Protein AF-A0A9P1C509-F1 (afdb_monomer_lite)

Sequence (554 aa):
MEQGIHLMKVNGALMRDCQQDLLPTRLRVRARLARARAGAEGGRRARPLLDQATLQNLQKAIKRNPSTMGSRLINGLEKVLSANGVKARRVTLMKTNNFKDGLRELVCEVDIPDTVSPCGLQRALQASFENAHSEAAGFLHALRLACAQVSTLEVEVRPSKERLVNNLRMTIPNIGINARRGAAVMEAALKCSAIYKPVLDESADLSEVLSRPSKCVSGGQLVPVTHETLRDPPWQGVQKLSGLLAMSGAAHQQLKERLAPGSSWAKGVFGDQVPRTHQSRSWRGTSLIGGSLYDPGVKKRERLSEEVILAQRIYEQQDTAAHDLVASRLHAHFTSLSDLRDAWDILETSFEVIWVNNRFREPDAFGYPCVQIAVKQQVQDPRHCSKECVLAHISKITLHYEPLFQVKISVTAEDLHEELQEALAKCGIDGSSFDLAEAVVANVLDCTRIQMQRSAVEEVERVLAFLERYALQIGEKERDTVKALLWDSVAQAEAMGCARSNLLKILERYTSHFVKATLGIQLVEDRARGVGPTRKVLSKEKFRSSYGRTKTVN

Foldseek 3Di:
DVVLLVLLVVVVVVVVVVLVVQFFFKKKKKFKFADPPPPPPDDDDDPQPDDPVLLVVLVVVCVPDVVVLQVLVQVLLCLLCVVVVWRWPDKAFDDWDADPNRMIMTIIMTGTRPLFALVNSVCSVVCLLVPCPDPSNVSVVCCCSSRVTRPDIDIDGFQDLSLLQSLCCVLPPPFQFDSVLSVLLLVLLQVLQCLLVVVLVPAPCLVVLLVDAKWAQAPNDTGGDDLQGAHDQQFFPDFDLVQQVQQQQQVQLVVLCQFPNPDPLSVDQDPPVADQPHCSQKDQDDTLLHAIKGFNHFADSVVLVLVQSVPPDSSCPVIRPSRNDARREMEGEDQHVVSLVSSVVSDVVVFQWRIKHQCSNQPFSSNQGKIKTKGKDFTARPVDPDPVRTTIHIHIYIYHHHVSVCSCPDPVSVVSLVSSVVSVVVRRDDPVCSVSSVVSSRVSSSPPLSVQLVVLSVQLLVLLVVCLVCLVVQDPVCLVSSVCSNVVSLSSSVSSPRDNVSSLVSVVVSPDVRCCVSNVDPVPPVVPPPDDDDPPPPDDDDDDDDDDDDDDDD

Structure (mmCIF, N/CA/C/O backbone):
data_AF-A0A9P1C509-F1
#
_entry.id   AF-A0A9P1C509-F1
#
loop_
_atom_site.group_PDB
_atom_site.id
_atom_site.type_symbol
_atom_site.label_atom_id
_atom_site.label_alt_id
_atom_site.label_comp_id
_atom_site.label_asym_id
_atom_site.label_entity_id
_atom_site.label_seq_id
_atom_site.pdbx_PDB_ins_code
_atom_site.Cartn_x
_atom_site.Cartn_y
_atom_site.Cartn_z
_atom_site.occupancy
_atom_site.B_iso_or_equiv
_atom_site.auth_seq_id
_atom_site.auth_comp_id
_atom_site.auth_asym_id
_atom_site.auth_atom_id
_atom_site.pdbx_PDB_model_num
ATOM 1 N N . MET A 1 1 ? -5.213 5.305 31.781 1.00 41.28 1 MET A N 1
ATOM 2 C CA . MET A 1 1 ? -6.628 5.607 31.471 1.00 41.28 1 MET A CA 1
ATOM 3 C C . MET A 1 1 ? -6.887 7.116 31.467 1.00 41.28 1 MET A C 1
ATOM 5 O O . MET A 1 1 ? -7.155 7.642 30.397 1.00 41.28 1 MET A O 1
ATOM 9 N N . GLU A 1 2 ? -6.682 7.843 32.576 1.00 36.47 2 GLU A N 1
ATOM 10 C CA . GLU A 1 2 ? -6.882 9.311 32.631 1.00 36.47 2 GLU A CA 1
ATOM 11 C C . GLU A 1 2 ? -6.035 10.112 31.624 1.00 36.47 2 GLU A C 1
ATOM 13 O O . GLU A 1 2 ? -6.559 11.013 30.975 1.00 36.47 2 GLU A O 1
ATOM 18 N N . GLN A 1 3 ? -4.769 9.737 31.394 1.00 39.38 3 GLN A N 1
ATOM 19 C CA . GLN A 1 3 ? -3.938 10.359 30.349 1.00 39.38 3 GLN A CA 1
ATOM 20 C C . GLN A 1 3 ? -4.495 10.144 28.932 1.00 39.38 3 GLN A C 1
ATOM 22 O O . GLN A 1 3 ? -4.483 11.072 28.132 1.00 39.38 3 GLN A O 1
ATOM 27 N N . GLY A 1 4 ? -5.040 8.959 28.625 1.00 36.88 4 GLY A N 1
ATOM 28 C CA . GLY A 1 4 ? -5.656 8.674 27.320 1.00 36.88 4 GLY A CA 1
ATOM 29 C C . GLY A 1 4 ? -6.943 9.469 27.092 1.00 36.88 4 GLY A C 1
ATOM 30 O O . GLY A 1 4 ? -7.179 9.971 25.999 1.00 36.88 4 GLY A O 1
ATOM 31 N N . ILE A 1 5 ? -7.732 9.667 28.150 1.00 44.66 5 ILE A N 1
ATOM 32 C CA . ILE A 1 5 ? -8.969 10.460 28.125 1.00 44.66 5 ILE A CA 1
ATOM 33 C C . ILE A 1 5 ? -8.660 11.960 28.010 1.00 44.66 5 ILE A C 1
ATOM 35 O O . ILE A 1 5 ? -9.320 12.681 27.259 1.00 44.66 5 ILE A O 1
ATOM 39 N N . HIS A 1 6 ? -7.631 12.440 28.712 1.00 43.91 6 HIS A N 1
ATOM 40 C CA . HIS A 1 6 ? -7.140 13.809 28.575 1.00 43.91 6 HIS A CA 1
ATOM 41 C C . HIS A 1 6 ? -6.610 14.064 27.156 1.00 43.91 6 HIS A C 1
ATOM 43 O O . HIS A 1 6 ? -6.940 15.085 26.555 1.00 43.91 6 HIS A O 1
ATOM 49 N N . LEU A 1 7 ? -5.865 13.111 26.586 1.00 38.09 7 LEU A N 1
ATOM 50 C CA . LEU A 1 7 ? -5.416 13.151 25.196 1.00 38.09 7 LEU A CA 1
ATOM 51 C C . LEU A 1 7 ? -6.598 13.145 24.225 1.00 38.09 7 LEU A C 1
ATOM 53 O O . LEU A 1 7 ? -6.626 13.989 23.349 1.00 38.09 7 LEU A O 1
ATOM 57 N N . MET A 1 8 ? -7.631 12.316 24.397 1.00 36.53 8 MET A N 1
ATOM 58 C CA . MET A 1 8 ? -8.825 12.363 23.535 1.00 36.53 8 MET A CA 1
ATOM 59 C C . MET A 1 8 ? -9.558 13.715 23.576 1.00 36.53 8 MET A C 1
ATOM 61 O O . MET A 1 8 ? -10.025 14.182 22.540 1.00 36.53 8 MET A O 1
ATOM 65 N N . LYS A 1 9 ? -9.639 14.383 24.735 1.00 42.03 9 LYS A N 1
ATOM 66 C CA . LYS A 1 9 ? -10.272 15.713 24.859 1.00 42.03 9 LYS A CA 1
ATOM 67 C C . LYS A 1 9 ? -9.422 16.828 24.248 1.00 42.03 9 LYS A C 1
ATOM 69 O O . LYS A 1 9 ? -9.947 17.650 23.497 1.00 42.03 9 LYS A O 1
ATOM 74 N N . VAL A 1 10 ? -8.122 16.832 24.542 1.00 40.69 10 VAL A N 1
ATOM 75 C CA . VAL A 1 10 ? -7.147 17.777 23.973 1.00 40.69 10 VAL A CA 1
ATOM 76 C C . VAL A 1 10 ? -7.024 17.577 22.466 1.00 40.69 10 VAL A C 1
ATOM 78 O O . VAL A 1 10 ? -7.024 18.548 21.723 1.00 40.69 10 VAL A O 1
ATOM 81 N N . ASN A 1 11 ? -7.041 16.332 21.998 1.00 37.12 11 ASN A N 1
ATOM 82 C CA . ASN A 1 11 ? -6.946 15.984 20.588 1.00 37.12 11 ASN A CA 1
ATOM 83 C C . ASN A 1 11 ? -8.265 16.120 19.840 1.00 37.12 11 ASN A C 1
ATOM 85 O O . ASN A 1 11 ? -8.238 16.408 18.659 1.00 37.12 11 ASN A O 1
ATOM 89 N N . GLY A 1 12 ? -9.421 16.010 20.494 1.00 34.81 12 GLY A N 1
ATOM 90 C CA . GLY A 1 12 ? -10.690 16.430 19.902 1.00 34.81 12 GLY A CA 1
ATOM 91 C C . GLY A 1 12 ? -10.747 17.947 19.685 1.00 34.81 12 GLY A C 1
ATOM 92 O O . GLY A 1 12 ? -11.403 18.411 18.758 1.00 34.81 12 GLY A O 1
ATOM 93 N N . ALA A 1 13 ? -10.066 18.743 20.517 1.00 36.28 13 ALA A N 1
ATOM 94 C CA . ALA A 1 13 ? -9.870 20.176 20.279 1.00 36.28 13 ALA A CA 1
ATOM 95 C C . ALA A 1 13 ? -8.808 20.427 19.191 1.00 36.28 13 ALA A C 1
ATOM 97 O O . ALA A 1 13 ? -9.124 21.064 18.198 1.00 36.28 13 ALA A O 1
ATOM 98 N N . LEU A 1 14 ? -7.626 19.809 19.285 1.00 32.91 14 LEU A N 1
ATOM 99 C CA . LEU A 1 14 ? -6.552 19.897 18.284 1.00 32.91 14 LEU A CA 1
ATOM 100 C C . LEU A 1 14 ? -6.957 19.362 16.907 1.00 32.91 14 LEU A C 1
ATOM 102 O O . LEU A 1 14 ? -6.564 19.939 15.917 1.00 32.91 14 LEU A O 1
ATOM 106 N N . MET A 1 15 ? -7.765 18.308 16.798 1.00 30.89 15 MET A N 1
ATOM 107 C CA . MET A 1 15 ? -8.312 17.840 15.518 1.00 30.89 15 MET A CA 1
ATOM 108 C C . MET A 1 15 ? -9.281 18.865 14.941 1.00 30.89 15 MET A C 1
ATOM 110 O O . MET A 1 15 ? -9.271 19.071 13.737 1.00 30.89 15 MET A O 1
ATOM 114 N N . ARG A 1 16 ? -10.079 19.544 15.776 1.00 38.91 16 ARG A N 1
ATOM 115 C CA . ARG A 1 16 ? -10.961 20.633 15.328 1.00 38.91 16 ARG A CA 1
ATOM 116 C C . ARG A 1 16 ? -10.172 21.876 14.912 1.00 38.91 16 ARG A C 1
ATOM 118 O O . ARG A 1 16 ? -10.553 22.499 13.927 1.00 38.91 16 ARG A O 1
ATOM 125 N N . ASP A 1 17 ? -9.081 22.187 15.602 1.00 35.69 17 ASP A N 1
ATOM 126 C CA . ASP A 1 17 ? -8.217 23.336 15.312 1.00 35.69 17 ASP A CA 1
ATOM 127 C C . ASP A 1 17 ? -7.303 23.050 14.103 1.00 35.69 17 ASP A C 1
ATOM 129 O O . ASP A 1 17 ? -7.265 23.822 13.150 1.00 35.69 17 ASP A O 1
ATOM 133 N N . CYS A 1 18 ? -6.686 21.867 14.030 1.00 32.03 18 CYS A N 1
ATOM 134 C CA . CYS A 1 18 ? -5.958 21.393 12.853 1.00 32.03 18 CYS A CA 1
ATOM 135 C C . CYS A 1 18 ? -6.879 21.243 11.637 1.00 32.03 18 CYS A C 1
ATOM 137 O O . CYS A 1 18 ? -6.449 21.566 10.541 1.00 32.03 18 CYS A O 1
ATOM 139 N N . GLN A 1 19 ? -8.140 20.812 11.785 1.00 36.06 19 GLN A N 1
ATOM 140 C CA . GLN A 1 19 ? -9.111 20.797 10.677 1.00 36.06 19 GLN A CA 1
ATOM 141 C C . GLN A 1 19 ? -9.522 22.201 10.218 1.00 36.06 19 GLN A C 1
ATOM 143 O O . GLN A 1 19 ? -9.915 22.356 9.063 1.00 36.06 19 GLN A O 1
ATOM 148 N N . GLN A 1 20 ? -9.441 23.216 11.084 1.00 34.19 20 GLN A N 1
ATOM 149 C CA . GLN A 1 20 ? -9.634 24.615 10.687 1.00 34.19 20 GLN A CA 1
ATOM 150 C C . GLN A 1 20 ? -8.416 25.178 9.932 1.00 34.19 20 GLN A C 1
ATOM 152 O O . GLN A 1 20 ? -8.604 26.035 9.066 1.00 34.19 20 GLN A O 1
ATOM 157 N N . ASP A 1 21 ? -7.218 24.642 10.195 1.00 32.53 21 ASP A N 1
ATOM 158 C CA . ASP A 1 21 ? -5.939 25.039 9.581 1.00 32.53 21 ASP A CA 1
ATOM 159 C C . ASP A 1 21 ? -5.453 24.123 8.436 1.00 32.53 21 ASP A C 1
ATOM 161 O O . ASP A 1 21 ? -4.413 24.379 7.811 1.00 32.53 21 ASP A O 1
ATOM 165 N N . LEU A 1 22 ? -6.198 23.063 8.109 1.00 34.25 22 LEU A N 1
ATOM 166 C CA . LEU A 1 22 ? -6.023 22.358 6.843 1.00 34.25 22 LEU A CA 1
ATOM 167 C C . LEU A 1 22 ? -6.416 23.317 5.705 1.00 34.25 22 LEU A C 1
ATOM 169 O O . LEU A 1 22 ? -7.344 24.125 5.801 1.00 34.25 22 LEU A O 1
ATOM 173 N N . LEU A 1 23 ? -5.583 23.326 4.667 1.00 45.12 23 LEU A N 1
ATOM 174 C CA . LEU A 1 23 ? -5.684 24.240 3.536 1.00 45.12 23 LEU A CA 1
ATOM 175 C C . LEU A 1 23 ? -6.213 23.483 2.312 1.00 45.12 23 LEU A C 1
ATOM 177 O O . LEU A 1 23 ? -5.843 22.323 2.105 1.00 45.12 23 LEU A O 1
ATOM 181 N N . PRO A 1 24 ? -7.010 24.171 1.470 1.00 45.41 24 PRO A N 1
ATOM 182 C CA . PRO A 1 24 ? -7.947 23.567 0.535 1.00 45.41 24 PRO A CA 1
ATOM 183 C C . PRO A 1 24 ? -7.289 22.584 -0.432 1.00 45.41 24 PRO A C 1
ATOM 185 O O . PRO A 1 24 ? -6.225 22.845 -1.005 1.00 45.41 24 PRO A O 1
ATOM 188 N N . THR A 1 25 ? -7.974 21.473 -0.694 1.00 54.59 25 THR A N 1
ATOM 189 C CA . THR A 1 25 ? -7.665 20.644 -1.864 1.00 54.59 25 THR A CA 1
ATOM 190 C C . THR A 1 25 ? -7.942 21.448 -3.140 1.00 54.59 25 THR A C 1
ATOM 192 O O . THR A 1 25 ? -8.897 22.224 -3.212 1.00 54.59 25 THR A O 1
ATOM 195 N N . ARG A 1 26 ? -7.101 21.291 -4.166 1.00 58.44 26 ARG A N 1
ATOM 196 C CA . ARG A 1 26 ? -7.259 21.982 -5.452 1.00 58.44 26 ARG A CA 1
ATOM 197 C C . ARG A 1 26 ? -7.820 21.029 -6.490 1.00 58.44 26 ARG A C 1
ATOM 199 O O . ARG A 1 26 ? -7.233 19.986 -6.775 1.00 58.44 26 ARG A O 1
ATOM 206 N N . LEU A 1 27 ? -8.947 21.406 -7.081 1.00 58.00 27 LEU A N 1
ATOM 207 C CA . LEU A 1 27 ? -9.491 20.718 -8.243 1.00 58.00 27 LEU A CA 1
ATOM 208 C C . LEU A 1 27 ? -9.026 21.415 -9.509 1.00 58.00 27 LEU A C 1
ATOM 210 O O . LEU A 1 27 ? -9.327 22.588 -9.725 1.00 58.00 27 LEU A O 1
ATOM 214 N N . ARG A 1 28 ? -8.339 20.681 -10.380 1.00 61.34 28 ARG A N 1
ATOM 215 C CA . ARG A 1 28 ? -8.068 21.146 -11.734 1.00 61.34 28 ARG A CA 1
ATOM 216 C C . ARG A 1 28 ? -9.179 20.637 -12.647 1.00 61.34 28 ARG A C 1
ATOM 218 O O . ARG A 1 28 ? -9.316 19.442 -12.869 1.00 61.34 28 ARG A O 1
ATOM 225 N N . VAL A 1 29 ? -9.966 21.557 -13.186 1.00 60.00 29 VAL A N 1
ATOM 226 C CA . VAL A 1 29 ? -11.032 21.264 -14.147 1.00 60.00 29 VAL A CA 1
ATOM 227 C C . VAL A 1 29 ? -10.515 21.587 -15.544 1.00 60.00 29 VAL A C 1
ATOM 229 O O . VAL A 1 29 ? -10.214 22.743 -15.844 1.00 60.00 29 VAL A O 1
ATOM 232 N N . ARG A 1 30 ? -10.395 20.572 -16.401 1.00 61.00 30 ARG A N 1
ATOM 233 C CA . ARG A 1 30 ? -10.064 20.719 -17.821 1.00 61.00 30 ARG A CA 1
ATOM 234 C C . ARG A 1 30 ? -11.324 20.561 -18.659 1.00 61.00 30 ARG A C 1
ATOM 236 O O . ARG A 1 30 ? -12.014 19.550 -18.572 1.00 61.00 30 ARG A O 1
ATOM 243 N N . ALA A 1 31 ? -11.596 21.549 -19.499 1.00 58.75 31 ALA A N 1
ATOM 244 C CA . ALA A 1 31 ? -12.667 21.502 -20.481 1.00 58.75 31 ALA A CA 1
ATOM 245 C C . ALA A 1 31 ? -12.072 21.652 -21.885 1.00 58.75 31 ALA A C 1
ATOM 247 O O . ALA A 1 31 ? -11.470 22.686 -22.195 1.00 58.75 31 ALA A O 1
ATOM 248 N N . ARG A 1 32 ? -12.242 20.639 -22.743 1.00 56.00 32 ARG A N 1
ATOM 249 C CA . ARG A 1 32 ? -11.897 20.739 -24.172 1.00 56.00 32 ARG A CA 1
ATOM 250 C C . ARG A 1 32 ? -13.092 21.235 -24.966 1.00 56.00 32 ARG A C 1
ATOM 252 O O . ARG A 1 32 ? -14.177 20.692 -24.834 1.00 56.00 32 ARG A O 1
ATOM 259 N N . LEU A 1 33 ? -12.869 22.248 -25.792 1.00 52.53 33 LEU A N 1
ATOM 260 C CA . LEU A 1 33 ? -13.839 22.959 -26.613 1.00 52.53 33 LEU A CA 1
ATOM 261 C C . LEU A 1 33 ? -13.611 22.651 -28.105 1.00 52.53 33 LEU A C 1
ATOM 263 O O . LEU A 1 33 ? -12.671 23.173 -28.695 1.00 52.53 33 LEU A O 1
ATOM 267 N N . ALA A 1 34 ? -14.461 21.846 -28.734 1.00 49.19 34 ALA A N 1
ATOM 268 C CA . ALA A 1 34 ? -14.542 21.610 -30.166 1.00 49.19 34 ALA A CA 1
ATOM 269 C C . ALA A 1 34 ? -15.106 22.792 -30.948 1.00 49.19 34 ALA A C 1
ATOM 271 O O . ALA A 1 34 ? -16.018 23.467 -30.502 1.00 49.19 34 ALA A O 1
ATOM 272 N N . ARG A 1 35 ? -14.607 23.072 -32.156 1.00 47.28 35 ARG A N 1
ATOM 273 C CA . ARG A 1 35 ? -15.242 24.084 -33.015 1.00 47.28 35 ARG A CA 1
ATOM 274 C C . ARG A 1 35 ? -16.649 23.621 -33.397 1.00 47.28 35 ARG A C 1
ATOM 276 O O . ARG A 1 35 ? -16.809 22.579 -34.018 1.00 47.28 35 ARG A O 1
ATOM 283 N N . ALA A 1 36 ? -17.640 24.477 -33.155 1.00 44.06 36 ALA A N 1
ATOM 284 C CA . ALA A 1 36 ? -19.055 24.276 -33.499 1.00 44.06 36 ALA A CA 1
ATOM 285 C C . ALA A 1 36 ? -19.361 24.143 -35.017 1.00 44.06 36 ALA A C 1
ATOM 287 O O . ALA A 1 36 ? -20.508 24.299 -35.423 1.00 44.06 36 ALA A O 1
ATOM 288 N N . ARG A 1 37 ? -18.366 23.897 -35.882 1.00 42.88 37 ARG A N 1
ATOM 289 C CA . ARG A 1 37 ? -18.565 23.810 -37.339 1.00 42.88 37 ARG A CA 1
ATOM 290 C C . ARG A 1 37 ? -19.220 22.501 -37.790 1.00 42.88 37 ARG A C 1
ATOM 292 O O . ARG A 1 37 ? -19.922 22.525 -38.786 1.00 42.88 37 ARG A O 1
ATOM 299 N N . ALA A 1 38 ? -19.064 21.398 -37.057 1.00 40.56 38 ALA A N 1
ATOM 300 C CA . ALA A 1 38 ? -19.537 20.090 -37.527 1.00 40.56 38 ALA A CA 1
ATOM 301 C C . ALA A 1 38 ? -21.058 19.857 -37.380 1.00 40.56 38 ALA A C 1
ATOM 303 O O . ALA A 1 38 ? -21.612 19.002 -38.058 1.00 40.56 38 ALA A O 1
ATOM 304 N N . GLY A 1 39 ? -21.756 20.613 -36.522 1.00 40.94 39 GLY A N 1
ATOM 305 C CA . GLY A 1 39 ? -23.188 20.399 -36.253 1.00 40.94 39 GLY A CA 1
ATOM 306 C C . GLY A 1 39 ? -24.154 21.142 -37.181 1.00 40.94 39 GLY A C 1
ATOM 307 O O . GLY A 1 39 ? -25.355 20.908 -37.107 1.00 40.94 39 GLY A O 1
ATOM 308 N N . ALA A 1 40 ? -23.660 22.050 -38.028 1.00 42.00 40 ALA A N 1
ATOM 309 C CA . ALA A 1 40 ? -24.512 22.838 -38.922 1.00 42.00 40 ALA A CA 1
ATOM 310 C C . ALA A 1 40 ? -24.753 22.164 -40.286 1.00 42.00 40 ALA A C 1
ATOM 312 O O . ALA A 1 40 ? -25.704 22.526 -40.970 1.00 42.00 40 ALA A O 1
ATOM 313 N N . GLU A 1 41 ? -23.929 21.184 -40.671 1.00 41.91 41 GLU A N 1
ATOM 314 C CA . GLU A 1 41 ? -23.946 20.605 -42.026 1.00 41.91 41 GLU A CA 1
ATOM 315 C C . GLU A 1 41 ? -24.399 19.129 -42.076 1.00 41.91 41 GLU A C 1
ATOM 317 O O . GLU A 1 41 ? -24.671 18.615 -43.155 1.00 41.91 41 GLU A O 1
ATOM 322 N N . GLY A 1 42 ? -24.571 18.446 -40.934 1.00 42.88 42 GLY A N 1
ATOM 323 C CA . GLY A 1 42 ? -24.996 17.037 -40.877 1.00 42.88 42 GLY A CA 1
ATOM 324 C C . GLY A 1 42 ? -26.324 16.851 -40.141 1.00 42.88 42 GLY A C 1
ATOM 325 O O . GLY A 1 42 ? -26.394 17.017 -38.928 1.00 42.88 42 GLY A O 1
ATOM 326 N N . GLY A 1 43 ? -27.393 16.533 -40.872 1.00 45.97 43 GLY A N 1
ATOM 327 C CA . GLY A 1 43 ? -28.777 16.632 -40.404 1.00 45.97 43 GLY A CA 1
ATOM 328 C C . GLY A 1 43 ? -29.241 15.641 -39.326 1.00 45.97 43 GLY A C 1
ATOM 329 O O . GLY A 1 43 ? -28.956 14.452 -39.372 1.00 45.97 43 GLY A O 1
ATOM 330 N N . ARG A 1 44 ? -30.086 16.135 -38.412 1.00 42.75 44 ARG A N 1
ATOM 331 C CA . ARG A 1 44 ? -31.480 15.705 -38.149 1.00 42.75 44 ARG A CA 1
ATOM 332 C C . ARG A 1 44 ? -32.084 16.628 -37.081 1.00 42.75 44 ARG A C 1
ATOM 334 O O . ARG A 1 44 ? -31.397 17.105 -36.186 1.00 42.75 44 ARG A O 1
ATOM 341 N N . ARG A 1 45 ? -33.377 16.925 -37.237 1.00 42.41 45 ARG A N 1
ATOM 342 C CA . ARG A 1 45 ? -34.166 17.939 -36.515 1.00 42.41 45 ARG A CA 1
ATOM 343 C C . ARG A 1 45 ? -34.158 17.749 -34.986 1.00 42.41 45 ARG A C 1
ATOM 345 O O . ARG A 1 45 ? -35.018 17.058 -34.454 1.00 42.41 45 ARG A O 1
ATOM 352 N N . ALA A 1 46 ? -33.272 18.444 -34.281 1.00 39.41 46 ALA A N 1
ATOM 353 C CA . ALA A 1 46 ? -33.504 18.859 -32.898 1.00 39.41 46 ALA A CA 1
ATOM 354 C C . ALA A 1 46 ? -33.916 20.339 -32.922 1.00 39.41 46 ALA A C 1
ATOM 356 O O . ALA A 1 46 ? -33.219 21.157 -33.524 1.00 39.41 46 ALA A O 1
ATOM 357 N N . ARG A 1 47 ? -35.064 20.700 -32.326 1.00 37.97 47 ARG A N 1
ATOM 358 C CA . ARG A 1 47 ? -35.436 22.117 -32.161 1.00 37.97 47 ARG A CA 1
ATOM 359 C C . ARG A 1 47 ? -34.348 22.793 -31.315 1.00 37.97 47 ARG A C 1
ATOM 361 O O . ARG A 1 47 ? -34.077 22.302 -30.219 1.00 37.97 47 ARG A O 1
ATOM 368 N N . PRO A 1 48 ? -33.721 23.884 -31.780 1.00 38.25 48 PRO A N 1
ATOM 369 C CA . PRO A 1 48 ? -32.737 24.574 -30.967 1.00 38.25 48 PRO A CA 1
ATOM 370 C C . PRO A 1 48 ? -33.464 25.251 -29.797 1.00 38.25 48 PRO A C 1
ATOM 372 O O . PRO A 1 48 ? -34.377 26.045 -29.999 1.00 38.25 48 PRO A O 1
ATOM 375 N N . LEU A 1 49 ? -33.063 24.915 -28.568 1.00 39.75 49 LEU A N 1
ATOM 376 C CA . LEU A 1 49 ? -33.547 25.529 -27.320 1.00 39.75 49 LEU A CA 1
ATOM 377 C C . LEU A 1 49 ? -33.146 27.013 -27.180 1.00 39.75 49 LEU A C 1
ATOM 379 O O . LEU A 1 49 ? -33.559 27.676 -26.236 1.00 39.75 49 LEU A O 1
ATOM 383 N N . LEU A 1 50 ? -32.341 27.535 -28.108 1.00 39.31 50 LEU A N 1
ATOM 384 C CA . LEU A 1 50 ? -31.874 28.917 -28.159 1.00 39.31 50 LEU A CA 1
ATOM 385 C C . LEU A 1 50 ? -32.045 29.450 -29.578 1.00 39.31 50 LEU A C 1
ATOM 387 O O . LEU A 1 50 ? -31.673 28.777 -30.542 1.00 39.31 50 LEU A O 1
ATOM 391 N N . ASP A 1 51 ? -32.578 30.662 -29.709 1.00 48.06 51 ASP A N 1
ATOM 392 C CA . ASP A 1 51 ? -32.709 31.295 -31.014 1.00 48.06 51 ASP A CA 1
ATOM 393 C C . ASP A 1 51 ? -31.336 31.579 -31.655 1.00 48.06 51 ASP A C 1
ATOM 395 O O . ASP A 1 51 ? -30.284 31.707 -31.011 1.00 48.06 51 ASP A O 1
ATOM 399 N N . GLN A 1 52 ? -31.344 31.647 -32.983 1.00 48.22 52 GLN A N 1
ATOM 400 C CA . GLN A 1 52 ? -30.145 31.805 -33.801 1.00 48.22 52 GLN A CA 1
ATOM 401 C C . GLN A 1 52 ? -29.426 33.140 -33.536 1.00 48.22 52 GLN A C 1
ATOM 403 O O . GLN A 1 52 ? -28.207 33.225 -33.697 1.00 48.22 52 GLN A O 1
ATOM 408 N N . ALA A 1 53 ? -30.150 34.161 -33.065 1.00 47.09 53 ALA A N 1
ATOM 409 C CA . ALA A 1 53 ? -29.595 35.457 -32.690 1.00 47.09 53 ALA A CA 1
ATOM 410 C C . ALA A 1 53 ? -28.762 35.363 -31.401 1.00 47.09 53 ALA A C 1
ATOM 412 O O . ALA A 1 53 ? -27.660 35.911 -31.328 1.00 47.09 53 ALA A O 1
ATOM 413 N N . THR A 1 54 ? -29.226 34.601 -30.414 1.00 47.12 54 THR A N 1
ATOM 414 C CA . THR A 1 54 ? -28.531 34.354 -29.148 1.00 47.12 54 THR A CA 1
ATOM 415 C C . THR A 1 54 ? -27.247 33.566 -29.392 1.00 47.12 54 THR A C 1
ATOM 417 O O . THR A 1 54 ? -26.177 33.960 -28.918 1.00 47.12 54 THR A O 1
ATOM 420 N N . LEU A 1 55 ? -27.308 32.531 -30.237 1.00 44.97 55 LEU A N 1
ATOM 421 C CA . LEU A 1 55 ? -26.139 31.771 -30.698 1.00 44.97 55 LEU A CA 1
ATOM 422 C C . LEU A 1 55 ? -25.112 32.657 -31.425 1.00 44.97 55 LEU A C 1
ATOM 424 O O . LEU A 1 55 ? -23.916 32.592 -31.132 1.00 44.97 55 LEU A O 1
ATOM 428 N N . GLN A 1 56 ? -25.555 33.537 -32.325 1.00 49.06 56 GLN A N 1
ATOM 429 C CA . GLN A 1 56 ? -24.666 34.467 -33.031 1.00 49.06 56 GLN A CA 1
ATOM 430 C C . GLN A 1 56 ? -24.065 35.538 -32.109 1.00 49.06 56 GLN A C 1
ATOM 432 O O . GLN A 1 56 ? -22.892 35.888 -32.262 1.00 49.06 56 GLN A O 1
ATOM 437 N N . ASN A 1 57 ? -24.818 36.033 -31.126 1.00 50.12 57 ASN A N 1
ATOM 438 C CA . ASN A 1 57 ? -24.336 36.995 -30.135 1.00 50.12 57 ASN A CA 1
ATOM 439 C C . ASN A 1 57 ? -23.301 36.369 -29.195 1.00 50.12 57 ASN A C 1
ATOM 441 O O . ASN A 1 57 ? -22.277 36.987 -28.897 1.00 50.12 57 ASN A O 1
ATOM 445 N N . LEU A 1 58 ? -23.505 35.111 -28.802 1.00 45.75 58 LEU A N 1
ATOM 446 C CA . LEU A 1 58 ? -22.530 34.331 -28.043 1.00 45.75 58 LEU A CA 1
ATOM 447 C C . LEU A 1 58 ? -21.251 34.096 -28.856 1.00 45.75 58 LEU A C 1
ATOM 449 O O . LEU A 1 58 ? -20.157 34.354 -28.354 1.00 45.75 58 LEU A O 1
ATOM 453 N N . GLN A 1 59 ? -21.364 33.721 -30.132 1.00 49.72 59 GLN A N 1
ATOM 454 C CA . GLN A 1 59 ? -20.212 33.552 -31.024 1.00 49.72 59 GLN A CA 1
ATOM 455 C C . GLN A 1 59 ? -19.460 34.868 -31.295 1.00 49.72 59 GLN A C 1
ATOM 457 O O . GLN A 1 59 ? -18.226 34.876 -31.333 1.00 49.72 59 GLN A O 1
ATOM 462 N N . LYS A 1 60 ? -20.169 35.996 -31.448 1.00 51.88 60 LYS A N 1
ATOM 463 C CA . LYS A 1 60 ? -19.564 37.334 -31.590 1.00 51.88 60 LYS A CA 1
ATOM 464 C C . LYS A 1 60 ? -18.869 37.787 -30.302 1.00 51.88 60 LYS A C 1
ATOM 466 O O . LYS A 1 60 ? -17.769 38.330 -30.383 1.00 51.88 60 LYS A O 1
ATOM 471 N N . ALA A 1 61 ? -19.450 37.522 -29.131 1.00 45.78 61 ALA A N 1
ATOM 472 C CA . ALA A 1 61 ? -18.824 37.804 -27.838 1.00 45.78 61 ALA A CA 1
ATOM 473 C C . ALA A 1 61 ? -17.539 36.977 -27.632 1.00 45.78 61 ALA A C 1
ATOM 475 O O . ALA A 1 61 ? -16.512 37.521 -27.230 1.00 45.78 61 ALA A O 1
ATOM 476 N N . ILE A 1 62 ? -17.563 35.694 -28.013 1.00 46.75 62 ILE A N 1
ATOM 477 C CA . ILE A 1 62 ? -16.414 34.773 -27.952 1.00 46.75 62 ILE A CA 1
ATOM 478 C C . ILE A 1 62 ? -15.256 35.217 -28.862 1.00 46.75 62 ILE A C 1
ATOM 480 O O . ILE A 1 62 ? -14.090 35.065 -28.494 1.00 46.75 62 ILE A O 1
ATOM 484 N N . LYS A 1 63 ? -15.554 35.761 -30.050 1.00 47.62 63 LYS A N 1
ATOM 485 C CA . LYS A 1 63 ? -14.533 36.254 -30.990 1.00 47.62 63 LYS A CA 1
ATOM 486 C C . LYS A 1 63 ? -13.902 37.582 -30.565 1.00 47.62 63 LYS A C 1
ATOM 488 O O . LYS A 1 63 ? -12.762 37.832 -30.936 1.00 47.62 63 LYS A O 1
ATOM 493 N N . ARG A 1 64 ? -14.625 38.428 -29.823 1.00 47.81 64 ARG A N 1
ATOM 494 C CA . ARG A 1 64 ? -14.183 39.794 -29.494 1.00 47.81 64 ARG A CA 1
ATOM 495 C C . ARG A 1 64 ? -13.299 39.889 -28.255 1.00 47.81 64 ARG A C 1
ATOM 497 O O . ARG A 1 64 ? -12.497 40.811 -28.195 1.00 47.81 64 ARG A O 1
ATOM 504 N N . ASN A 1 65 ? -13.430 38.991 -27.274 1.00 52.41 65 ASN A N 1
ATOM 505 C CA . ASN A 1 65 ? -12.641 39.111 -26.046 1.00 52.41 65 ASN A CA 1
ATOM 506 C C . ASN A 1 65 ? -12.451 37.755 -25.321 1.00 52.41 65 ASN A C 1
ATOM 508 O O . ASN A 1 65 ? -13.351 37.324 -24.595 1.00 52.41 65 ASN A O 1
ATOM 512 N N . PRO A 1 66 ? -11.304 37.065 -25.485 1.00 50.75 66 PRO A N 1
ATOM 513 C CA . PRO A 1 66 ? -11.030 35.756 -24.872 1.00 50.75 66 PRO A CA 1
ATOM 514 C C . PRO A 1 66 ? -11.177 35.741 -23.341 1.00 50.75 66 PRO A C 1
ATOM 516 O O . PRO A 1 66 ? -11.589 34.732 -22.769 1.00 50.75 66 PRO A O 1
ATOM 519 N N . SER A 1 67 ? -10.916 36.881 -22.692 1.00 56.97 67 SER A N 1
ATOM 520 C CA . SER A 1 67 ? -11.088 37.095 -21.248 1.00 56.97 67 SER A CA 1
ATOM 521 C C . SER A 1 67 ? -12.528 36.844 -20.771 1.00 56.97 67 SER A C 1
ATOM 523 O O . SER A 1 67 ? -12.737 36.289 -19.695 1.00 56.97 67 SER A O 1
ATOM 525 N N . THR A 1 68 ? -13.532 37.145 -21.603 1.00 63.53 68 THR A N 1
ATOM 526 C CA . THR A 1 68 ? -14.953 36.993 -21.241 1.00 63.53 68 THR A CA 1
ATOM 527 C C . THR A 1 68 ? -15.403 35.536 -21.158 1.00 63.53 68 THR A C 1
ATOM 529 O O . THR A 1 68 ? -16.299 35.220 -20.378 1.00 63.53 68 THR A O 1
ATOM 532 N N . MET A 1 69 ? -14.782 34.628 -21.920 1.00 63.56 69 MET A N 1
ATOM 533 C CA . MET A 1 69 ? -15.076 33.193 -21.843 1.00 63.56 69 MET A CA 1
ATOM 534 C C . MET A 1 69 ? -14.538 32.598 -20.540 1.00 63.56 69 MET A C 1
ATOM 536 O O . MET A 1 69 ? -15.236 31.828 -19.886 1.00 63.56 69 MET A O 1
ATOM 540 N N . GLY A 1 70 ? -13.337 33.025 -20.139 1.00 64.25 70 GLY A N 1
ATOM 541 C CA . GLY A 1 70 ? -12.741 32.693 -18.850 1.00 64.25 70 GLY A CA 1
ATOM 542 C C . GLY A 1 70 ? -13.631 33.089 -17.680 1.00 64.25 70 GLY A C 1
ATOM 543 O O . GLY A 1 70 ? -14.018 32.237 -16.888 1.00 64.25 70 GLY A O 1
ATOM 544 N N . SER A 1 71 ? -14.033 34.361 -17.620 1.00 66.31 71 SER A N 1
ATOM 545 C CA . SER A 1 71 ? -14.920 34.867 -16.564 1.00 66.31 71 SER A CA 1
ATOM 546 C C . SER A 1 71 ? -16.284 34.175 -16.555 1.00 66.31 71 SER A C 1
ATOM 548 O O . SER A 1 71 ? -16.823 33.891 -15.493 1.00 66.31 71 SER A O 1
ATOM 550 N N . ARG A 1 72 ? -16.847 33.848 -17.727 1.00 67.88 72 ARG A N 1
ATOM 551 C CA . ARG A 1 72 ? -18.107 33.092 -17.807 1.00 67.88 72 ARG A CA 1
ATOM 552 C C . ARG A 1 72 ? -17.952 31.667 -17.288 1.00 67.88 72 ARG A C 1
ATOM 554 O O . ARG A 1 72 ? -18.824 31.218 -16.556 1.00 67.88 72 ARG A O 1
ATOM 561 N N . LEU A 1 73 ? -16.865 30.973 -17.627 1.00 66.25 73 LEU A N 1
ATOM 562 C CA . LEU A 1 73 ? -16.591 29.631 -17.111 1.00 66.25 73 LEU A CA 1
ATOM 563 C C . LEU A 1 73 ? -16.385 29.648 -15.591 1.00 66.25 73 LEU A C 1
ATOM 565 O O . LEU A 1 73 ? -16.967 28.817 -14.903 1.00 66.25 73 LEU A O 1
ATOM 569 N N . ILE A 1 74 ? -15.619 30.617 -15.079 1.00 69.50 74 ILE A N 1
ATOM 570 C CA . ILE A 1 74 ? -15.417 30.855 -13.641 1.00 69.50 74 ILE A CA 1
ATOM 571 C C . ILE A 1 74 ? -16.769 31.043 -12.943 1.00 69.50 74 ILE A C 1
ATOM 573 O O . ILE A 1 74 ? -17.113 30.246 -12.076 1.00 69.50 74 ILE A O 1
ATOM 577 N N . ASN A 1 75 ? -17.584 32.001 -13.396 1.00 71.44 75 ASN A N 1
ATOM 578 C CA . ASN A 1 75 ? -18.898 32.278 -12.807 1.00 71.44 75 ASN A CA 1
ATOM 579 C C . ASN A 1 75 ? -19.845 31.069 -12.896 1.00 71.44 75 ASN A C 1
ATOM 581 O O . ASN A 1 75 ? -20.687 30.860 -12.025 1.00 71.44 75 ASN A O 1
ATOM 585 N N . GLY A 1 76 ? -19.739 30.273 -13.963 1.00 70.88 76 GLY A N 1
ATOM 586 C CA . GLY A 1 76 ? -20.515 29.047 -14.127 1.00 70.88 76 GLY A CA 1
ATOM 587 C C . GLY A 1 76 ? -20.132 27.960 -13.152 1.00 70.88 76 GLY A C 1
ATOM 588 O O . GLY A 1 76 ? -21.008 27.373 -12.522 1.00 70.88 76 GLY A O 1
ATOM 589 N N . LEU A 1 77 ? -18.829 27.726 -13.007 1.00 68.38 77 LEU A N 1
ATOM 590 C CA . LEU A 1 77 ? -18.301 26.817 -12.003 1.00 68.38 77 LEU A CA 1
ATOM 591 C C . LEU A 1 77 ? -18.737 27.283 -10.615 1.00 68.38 77 LEU A C 1
ATOM 593 O O . LEU A 1 77 ? -19.370 26.512 -9.913 1.00 68.38 77 LEU A O 1
ATOM 597 N N . GLU A 1 78 ? -18.534 28.547 -10.247 1.00 75.38 78 GLU A N 1
ATOM 598 C CA . GLU A 1 78 ? -18.957 29.085 -8.945 1.00 75.38 78 GLU A CA 1
ATOM 599 C C . GLU A 1 78 ? -20.451 28.889 -8.659 1.00 75.38 78 GLU A C 1
ATOM 601 O O . GLU A 1 78 ? -20.815 28.512 -7.543 1.00 75.38 78 GLU A O 1
ATOM 606 N N . LYS A 1 79 ? -21.324 29.073 -9.657 1.00 71.88 79 LYS A N 1
ATOM 607 C CA . LYS A 1 79 ? -22.764 28.810 -9.517 1.00 71.88 79 LYS A CA 1
ATOM 608 C C . LYS A 1 79 ? -23.073 27.335 -9.291 1.00 71.88 79 LYS A C 1
ATOM 610 O O . LYS A 1 79 ? -23.882 27.021 -8.426 1.00 71.88 79 LYS A O 1
ATOM 615 N N . VAL A 1 80 ? -22.437 26.437 -10.039 1.00 67.38 80 VAL A N 1
ATOM 616 C CA . VAL A 1 80 ? -22.659 24.987 -9.904 1.00 67.38 80 VAL A CA 1
ATOM 617 C C . VAL A 1 80 ? -22.133 24.494 -8.567 1.00 67.38 80 VAL A C 1
ATOM 619 O O . VAL A 1 80 ? -22.806 23.726 -7.888 1.00 67.38 80 VAL A O 1
ATOM 622 N N . LEU A 1 81 ? -20.960 24.976 -8.161 1.00 70.19 81 LEU A N 1
ATOM 623 C CA . LEU A 1 81 ? -20.391 24.711 -6.847 1.00 70.19 81 LEU A CA 1
ATOM 624 C C . LEU A 1 81 ? -21.375 25.177 -5.763 1.00 70.19 81 LEU A C 1
ATOM 626 O O . LEU A 1 81 ? -21.787 24.370 -4.933 1.00 70.19 81 LEU A O 1
ATOM 630 N N . SER A 1 82 ? -21.862 26.419 -5.845 1.00 75.56 82 SER A N 1
ATOM 631 C CA . SER A 1 82 ? -22.820 26.976 -4.880 1.00 75.56 82 SER A CA 1
ATOM 632 C C . SER A 1 82 ? -24.135 26.191 -4.827 1.00 75.56 82 SER A C 1
ATOM 634 O O . SER A 1 82 ? -24.640 25.922 -3.740 1.00 75.56 82 SER A O 1
ATOM 636 N N . ALA A 1 83 ? -24.668 25.774 -5.979 1.00 67.31 83 ALA A N 1
ATOM 637 C CA . ALA A 1 83 ? -25.893 24.977 -6.068 1.00 67.31 83 ALA A CA 1
ATOM 638 C C . ALA A 1 83 ? -25.752 23.586 -5.429 1.00 67.31 83 ALA A C 1
ATOM 640 O O . ALA A 1 83 ? -26.738 23.014 -4.977 1.00 67.31 83 ALA A O 1
ATOM 641 N N . ASN A 1 84 ? -24.527 23.065 -5.347 1.00 63.22 84 ASN A N 1
ATOM 642 C CA . ASN A 1 84 ? -24.205 21.815 -4.663 1.00 63.22 84 ASN A CA 1
ATOM 643 C C . ASN A 1 84 ? -23.730 22.041 -3.214 1.00 63.22 84 ASN A C 1
ATOM 645 O O . ASN A 1 84 ? -23.082 21.176 -2.630 1.00 63.22 84 ASN A O 1
ATOM 649 N N . GLY A 1 85 ? -24.012 23.215 -2.632 1.00 73.19 85 GLY A N 1
ATOM 650 C CA . GLY A 1 85 ? -23.618 23.561 -1.263 1.00 73.19 85 GLY A CA 1
ATOM 651 C C . GLY A 1 85 ? -22.117 23.813 -1.088 1.00 73.19 85 GLY A C 1
ATOM 652 O O . GLY A 1 85 ? -21.636 23.923 0.039 1.00 73.19 85 GLY A O 1
ATOM 653 N N . VAL A 1 86 ? -21.360 23.924 -2.181 1.00 71.56 86 VAL A N 1
ATOM 654 C CA . VAL A 1 86 ? -19.915 24.147 -2.157 1.00 71.56 86 VAL A CA 1
ATOM 655 C C . VAL A 1 86 ? -19.602 25.614 -2.391 1.00 71.56 86 VAL A C 1
ATOM 657 O O . VAL A 1 86 ? -19.662 26.124 -3.508 1.00 71.56 86 VAL A O 1
ATOM 660 N N . LYS A 1 87 ? -19.172 26.297 -1.333 1.00 77.31 87 LYS A N 1
ATOM 661 C CA . LYS A 1 87 ? -18.638 27.653 -1.448 1.00 77.31 87 LYS A CA 1
ATOM 662 C C . LYS A 1 87 ? -17.154 27.587 -1.807 1.00 77.31 87 LYS A C 1
ATOM 664 O O . LYS A 1 87 ? -16.303 27.486 -0.925 1.00 77.31 87 LYS A O 1
ATOM 669 N N . ALA A 1 88 ? -16.851 27.603 -3.104 1.00 69.81 88 ALA A N 1
ATOM 670 C CA . ALA A 1 88 ? -15.472 27.677 -3.584 1.00 69.81 88 ALA A CA 1
ATOM 671 C C . ALA A 1 88 ? -14.785 28.917 -2.995 1.00 69.81 88 ALA A C 1
ATOM 673 O O . ALA A 1 88 ? -15.377 29.997 -2.980 1.00 69.81 88 ALA A O 1
ATOM 674 N N . ARG A 1 89 ? -13.546 28.781 -2.508 1.00 71.75 89 ARG A N 1
ATOM 675 C CA . ARG A 1 89 ? -12.786 29.944 -2.016 1.00 71.75 89 ARG A CA 1
ATOM 676 C C . ARG A 1 89 ? -12.314 30.811 -3.177 1.00 71.75 89 ARG A C 1
ATOM 678 O O . ARG A 1 89 ? -12.267 32.031 -3.055 1.00 71.75 89 ARG A O 1
ATOM 685 N N . ARG A 1 90 ? -11.951 30.166 -4.286 1.00 79.50 90 ARG A N 1
ATOM 686 C CA . ARG A 1 90 ? -11.437 30.813 -5.488 1.00 79.50 90 ARG A CA 1
ATOM 687 C C . ARG A 1 90 ? -11.574 29.880 -6.685 1.00 79.50 90 ARG A C 1
ATOM 689 O O . ARG A 1 90 ? -11.268 28.696 -6.579 1.00 79.50 90 ARG A O 1
ATOM 696 N N . VAL A 1 91 ? -11.965 30.421 -7.835 1.00 74.69 91 VAL A N 1
ATOM 697 C CA . VAL A 1 91 ? -11.870 29.734 -9.127 1.00 74.69 91 VAL A CA 1
ATOM 698 C C . VAL A 1 91 ? -10.974 30.559 -10.043 1.00 74.69 91 VAL A C 1
ATOM 700 O O . VAL A 1 91 ? -11.263 31.713 -10.343 1.00 74.69 91 VAL A O 1
ATOM 703 N N . THR A 1 92 ? -9.853 29.983 -10.470 1.00 75.38 92 THR A N 1
ATOM 704 C CA . THR A 1 92 ? -8.841 30.669 -11.281 1.00 75.38 92 THR A CA 1
ATOM 705 C C . THR A 1 92 ? -8.722 29.995 -12.637 1.00 75.38 92 THR A C 1
ATOM 707 O O . THR A 1 92 ? -8.478 28.794 -12.714 1.00 75.38 92 THR A O 1
ATOM 710 N N . LEU A 1 93 ? -8.847 30.753 -13.726 1.00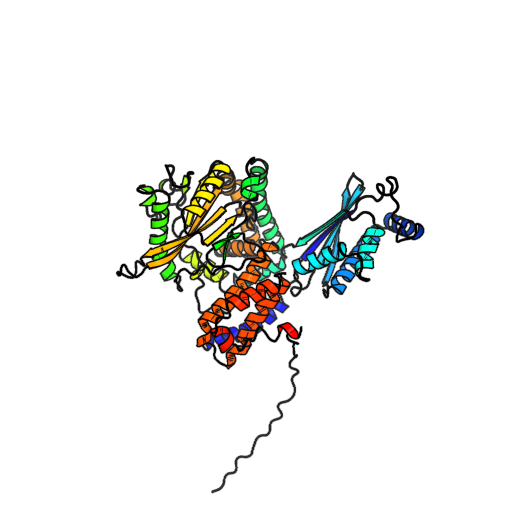 73.44 93 LEU A N 1
ATOM 711 C CA . LEU A 1 93 ? -8.485 30.251 -15.049 1.00 73.44 93 LEU A CA 1
ATOM 712 C C . LEU A 1 93 ? -6.957 30.214 -15.161 1.00 73.44 93 LEU A C 1
ATOM 714 O O . LEU A 1 93 ? -6.305 31.253 -15.140 1.00 73.44 93 LEU A O 1
ATOM 718 N N . MET A 1 94 ? -6.398 29.016 -15.291 1.00 71.38 94 MET A N 1
ATOM 719 C CA . MET A 1 94 ? -4.955 28.785 -15.334 1.00 71.38 94 MET A CA 1
ATOM 720 C C . MET A 1 94 ? -4.390 28.891 -16.745 1.00 71.38 94 MET A C 1
ATOM 722 O O . MET A 1 94 ? -3.302 29.424 -16.941 1.00 71.38 94 MET A O 1
ATOM 726 N N . LYS A 1 95 ? -5.090 28.328 -17.737 1.00 72.06 95 LYS A N 1
ATOM 727 C CA . LYS A 1 95 ? -4.572 28.253 -19.105 1.00 72.06 95 LYS A CA 1
ATOM 728 C C . LYS A 1 95 ? -5.691 28.189 -20.131 1.00 72.06 95 LYS A C 1
ATOM 730 O O . LYS A 1 95 ? -6.710 27.537 -19.909 1.00 72.06 95 LYS A O 1
ATOM 735 N N . THR A 1 96 ? -5.442 28.814 -21.276 1.00 65.62 96 THR A N 1
ATOM 736 C CA . THR A 1 96 ? -6.212 28.627 -22.505 1.00 65.62 96 THR A CA 1
ATOM 737 C C . THR A 1 96 ? -5.269 28.127 -23.596 1.00 65.62 96 THR A C 1
ATOM 739 O O . THR A 1 96 ? -4.452 28.900 -24.098 1.00 65.62 96 THR A O 1
ATOM 742 N N . ASN A 1 97 ? -5.341 26.848 -23.955 1.00 67.56 97 ASN A N 1
ATOM 743 C CA . ASN A 1 97 ? -4.597 26.321 -25.100 1.00 67.56 97 ASN A CA 1
ATOM 744 C C . ASN A 1 97 ? -5.457 26.434 -26.358 1.00 67.56 97 ASN A C 1
ATOM 746 O O . ASN A 1 97 ? -6.648 26.134 -26.315 1.00 67.56 97 ASN A O 1
ATOM 750 N N . ASN A 1 98 ? -4.854 26.832 -27.476 1.00 66.50 98 ASN A N 1
ATOM 751 C CA . ASN A 1 98 ? -5.461 26.723 -28.800 1.00 66.50 98 ASN A CA 1
ATOM 752 C C . ASN A 1 98 ? -4.710 25.631 -29.567 1.00 66.50 98 ASN A C 1
ATOM 754 O O . ASN A 1 98 ? -3.491 25.718 -29.709 1.00 66.50 98 ASN A O 1
ATOM 758 N N . PHE A 1 99 ? -5.421 24.628 -30.066 1.00 58.91 99 PHE A N 1
ATOM 759 C CA . PHE A 1 99 ? -4.856 23.558 -30.883 1.00 58.91 99 PHE A CA 1
ATOM 760 C C . PHE A 1 99 ? -5.053 23.853 -32.379 1.00 58.91 99 PHE A C 1
ATOM 762 O O . PHE A 1 99 ? -5.932 24.629 -32.771 1.00 58.91 99 PHE A O 1
ATOM 769 N N . LYS A 1 100 ? -4.199 23.262 -33.230 1.00 60.31 100 LYS A N 1
ATOM 770 C CA . LYS A 1 100 ? -4.191 23.490 -34.692 1.00 60.31 100 LYS A CA 1
ATOM 771 C C . LYS A 1 100 ? -5.479 23.014 -35.379 1.00 60.31 100 LYS A C 1
ATOM 773 O O . LYS A 1 100 ? -5.898 23.609 -36.366 1.00 60.31 100 LYS A O 1
ATOM 778 N N . ASP A 1 101 ? -6.131 22.002 -34.818 1.00 60.19 101 ASP A N 1
ATOM 779 C CA . ASP A 1 101 ? -7.454 21.486 -35.209 1.00 60.19 101 ASP A CA 1
ATOM 780 C C . ASP A 1 101 ? -8.615 22.435 -34.834 1.00 60.19 101 ASP A C 1
ATOM 782 O O . ASP A 1 101 ? -9.780 22.204 -35.165 1.00 60.19 101 ASP A O 1
ATOM 786 N N . GLY A 1 102 ? -8.306 23.552 -34.172 1.00 57.47 102 GLY A N 1
ATOM 787 C CA . GLY A 1 102 ? -9.277 24.532 -33.723 1.00 57.47 102 GLY A CA 1
ATOM 788 C C . GLY A 1 102 ? -9.943 24.182 -32.397 1.00 57.47 102 GLY A C 1
ATOM 789 O O . GLY A 1 102 ? -10.828 24.941 -31.991 1.00 57.47 102 GLY A O 1
ATOM 790 N N . LEU A 1 103 ? -9.526 23.105 -31.719 1.00 55.91 103 LEU A N 1
ATOM 791 C CA . LEU A 1 103 ? -9.929 22.846 -30.343 1.00 55.91 103 LEU A CA 1
ATOM 792 C C . LEU A 1 103 ? -9.331 23.915 -29.417 1.00 55.91 103 LEU A C 1
ATOM 794 O O . LEU A 1 103 ? -8.213 24.396 -29.624 1.00 55.91 103 LEU A O 1
ATOM 798 N N . ARG A 1 104 ? -10.062 24.291 -28.368 1.00 61.44 104 ARG A N 1
ATOM 799 C CA . ARG A 1 104 ? -9.523 25.094 -27.262 1.00 61.44 104 ARG A CA 1
ATOM 800 C C . ARG A 1 104 ? -9.590 24.302 -25.974 1.00 61.44 104 ARG A C 1
ATOM 802 O O . ARG A 1 104 ? -10.607 23.691 -25.701 1.00 61.44 104 ARG A O 1
ATOM 809 N N . GLU A 1 105 ? -8.557 24.323 -25.154 1.00 65.00 105 GLU A N 1
ATOM 810 C CA . GLU A 1 105 ? -8.619 23.728 -23.816 1.00 65.00 105 GLU A CA 1
ATOM 811 C C . GLU A 1 105 ? -8.567 24.834 -22.776 1.00 65.00 105 GLU A C 1
ATOM 813 O O . GLU A 1 105 ? -7.651 25.658 -22.773 1.00 65.00 105 GLU A O 1
ATOM 818 N N . LEU A 1 106 ? -9.579 24.852 -21.915 1.00 65.12 106 LEU A N 1
ATOM 819 C CA . LEU A 1 106 ? -9.652 25.722 -20.755 1.00 65.12 106 LEU A CA 1
ATOM 820 C C . LEU A 1 106 ? -9.296 24.899 -19.525 1.00 65.12 106 LEU A C 1
ATOM 822 O O . LEU A 1 106 ? -9.908 23.864 -19.263 1.00 65.12 106 LEU A O 1
ATOM 826 N N . VAL A 1 107 ? -8.311 25.371 -18.771 1.00 65.44 107 VAL A N 1
ATOM 827 C CA . VAL A 1 107 ? -7.901 24.758 -17.509 1.00 65.44 107 VAL A CA 1
ATOM 828 C C . VAL A 1 107 ? -8.237 25.727 -16.390 1.00 65.44 107 VAL A C 1
ATOM 830 O O . VAL A 1 107 ? -7.641 26.799 -16.319 1.00 65.44 107 VAL A O 1
ATOM 833 N N . CYS A 1 108 ? -9.171 25.353 -15.524 1.00 70.94 108 CYS A N 1
ATOM 834 C CA . CYS A 1 108 ? -9.505 26.080 -14.305 1.00 70.94 108 CYS A CA 1
ATOM 835 C C . CYS A 1 108 ? -8.951 25.350 -13.081 1.00 70.94 108 CYS A C 1
ATOM 837 O O . CYS A 1 108 ? -8.862 24.126 -13.061 1.00 70.94 108 CYS A O 1
ATOM 839 N N . GLU A 1 109 ? -8.605 26.104 -12.050 1.00 71.69 109 GLU A N 1
ATOM 840 C CA . GLU A 1 109 ? -8.237 25.611 -10.729 1.00 71.69 109 GLU A CA 1
ATOM 841 C C . GLU A 1 109 ? -9.259 26.136 -9.724 1.00 71.69 109 GLU A C 1
ATOM 843 O O . GLU A 1 109 ? -9.516 27.338 -9.665 1.00 71.69 109 GLU A O 1
ATOM 848 N N . VAL A 1 110 ? -9.889 25.229 -8.990 1.00 72.69 110 VAL A N 1
ATOM 849 C CA . VAL A 1 110 ? -10.921 25.517 -7.996 1.00 72.69 110 VAL A CA 1
ATOM 850 C C . VAL A 1 110 ? -10.337 25.182 -6.626 1.00 72.69 110 VAL A C 1
ATOM 852 O O . VAL A 1 110 ? -10.034 24.020 -6.351 1.00 72.69 110 VAL A O 1
ATOM 855 N N . ASP A 1 111 ? -10.198 26.191 -5.770 1.00 70.88 111 ASP A N 1
ATOM 856 C CA . ASP A 1 111 ? -9.874 26.012 -4.356 1.00 70.88 111 ASP A CA 1
ATOM 857 C C . ASP A 1 111 ? -11.161 25.621 -3.614 1.00 70.88 111 ASP A C 1
ATOM 859 O O . ASP A 1 111 ? -12.086 26.436 -3.474 1.00 70.88 111 ASP A O 1
ATOM 863 N N . ILE A 1 112 ? -11.235 24.372 -3.151 1.00 63.62 112 ILE A N 1
ATOM 864 C CA . ILE A 1 112 ? -12.428 23.822 -2.493 1.00 63.62 112 ILE A CA 1
ATOM 865 C C . ILE A 1 112 ? -12.201 23.683 -0.987 1.00 63.62 112 ILE A C 1
ATOM 867 O O . ILE A 1 112 ? -11.111 23.291 -0.582 1.00 63.62 112 ILE A O 1
ATOM 871 N N . PRO A 1 113 ? -13.189 24.015 -0.136 1.00 63.41 113 PRO A N 1
ATOM 872 C CA . PRO A 1 113 ? -13.060 23.818 1.307 1.00 63.41 113 PRO A CA 1
ATOM 873 C C . PRO A 1 113 ? -12.774 22.349 1.640 1.00 63.41 113 PRO A C 1
ATOM 875 O O . PRO A 1 113 ? -13.331 21.471 0.991 1.00 63.41 113 PRO A O 1
ATOM 878 N N . ASP A 1 114 ? -12.006 22.070 2.693 1.00 54.28 114 ASP A N 1
ATOM 879 C CA . ASP A 1 114 ? -11.677 20.685 3.080 1.00 54.28 114 ASP A CA 1
ATOM 880 C C . ASP A 1 114 ? -12.879 19.887 3.598 1.00 54.28 114 ASP A C 1
ATOM 882 O O . ASP A 1 114 ? -12.873 18.658 3.596 1.00 54.28 114 ASP A O 1
ATOM 886 N N . THR A 1 115 ? -13.953 20.583 3.978 1.00 52.59 115 THR A N 1
ATOM 887 C CA . THR A 1 115 ? -15.250 19.968 4.289 1.00 52.59 115 THR A CA 1
ATOM 888 C C . THR A 1 115 ? -15.944 19.397 3.054 1.00 52.59 115 THR A C 1
ATOM 890 O O . THR A 1 115 ? -16.922 18.663 3.179 1.00 52.59 115 THR A O 1
ATOM 893 N N . VAL A 1 116 ? -15.475 19.753 1.857 1.00 52.38 116 VAL A N 1
ATOM 894 C CA . VAL A 1 116 ? -16.021 19.306 0.584 1.00 52.38 116 VAL A CA 1
ATOM 895 C C . VAL A 1 116 ? -15.054 18.319 -0.030 1.00 52.38 116 VAL A C 1
ATOM 897 O O . VAL A 1 116 ? -13.914 18.636 -0.354 1.00 52.38 116 VAL A O 1
ATOM 900 N N . SER A 1 117 ? -15.542 17.112 -0.269 1.00 54.50 117 SER A N 1
ATOM 901 C CA . SER A 1 117 ? -14.743 16.131 -0.978 1.00 54.50 117 SER A CA 1
ATOM 902 C C . SER A 1 117 ? -14.505 16.530 -2.426 1.00 54.50 117 SER A C 1
ATOM 904 O O . SER A 1 117 ? -15.473 16.739 -3.170 1.00 54.50 117 SER A O 1
ATOM 906 N N . PRO A 1 118 ? -13.237 16.519 -2.870 1.00 55.16 118 PRO A N 1
ATOM 907 C CA . PRO A 1 118 ? -12.879 16.701 -4.271 1.00 55.16 118 PRO A CA 1
ATOM 908 C C . PRO A 1 118 ? -13.656 15.751 -5.192 1.00 55.16 118 PRO A C 1
ATOM 910 O O . PRO A 1 118 ? -14.104 16.141 -6.267 1.00 55.16 118 PRO A O 1
ATOM 913 N N . CYS A 1 119 ? -13.889 14.518 -4.734 1.00 48.94 119 CYS A N 1
ATOM 914 C CA . CYS A 1 119 ? -14.573 13.470 -5.488 1.00 48.94 119 CYS A CA 1
ATOM 915 C C . CYS A 1 119 ? -16.101 13.621 -5.469 1.00 48.94 119 CYS A C 1
ATOM 917 O O . CYS A 1 119 ? -16.773 13.337 -6.464 1.00 48.94 119 CYS A O 1
ATOM 919 N N . GLY A 1 120 ? -16.671 14.049 -4.337 1.00 54.81 120 GLY A N 1
ATOM 920 C CA . GLY A 1 120 ? -18.090 14.406 -4.239 1.00 54.81 120 GLY A CA 1
ATOM 921 C C . GLY A 1 120 ? -18.421 15.564 -5.175 1.00 54.81 120 GLY A C 1
ATOM 922 O O . GLY A 1 120 ? -19.402 15.517 -5.912 1.00 54.81 120 GLY A O 1
ATOM 923 N N . LEU A 1 121 ? -17.521 16.539 -5.239 1.00 62.50 121 LEU A N 1
ATOM 924 C CA . LEU A 1 121 ? -17.655 17.679 -6.119 1.00 62.50 121 LEU A CA 1
ATOM 925 C C . LEU A 1 121 ? -17.406 17.354 -7.589 1.00 62.50 121 LEU A C 1
ATOM 927 O O . LEU A 1 121 ? -18.145 17.835 -8.439 1.00 62.50 121 LEU A O 1
ATOM 931 N N . GLN A 1 122 ? -16.431 16.501 -7.907 1.00 63.16 122 GLN A N 1
ATOM 932 C CA . GLN A 1 122 ? -16.272 15.963 -9.258 1.00 63.16 122 GLN A CA 1
ATOM 933 C C . GLN A 1 122 ? -17.567 15.305 -9.744 1.00 63.16 122 GLN A C 1
ATOM 935 O O . GLN A 1 122 ? -18.002 15.589 -10.855 1.00 63.16 122 GLN A O 1
ATOM 940 N N . ARG A 1 123 ? -18.208 14.473 -8.909 1.00 58.53 123 ARG A N 1
ATOM 941 C CA . ARG A 1 123 ? -19.503 13.857 -9.236 1.00 58.53 123 ARG A CA 1
ATOM 942 C C . ARG A 1 123 ? -20.609 14.884 -9.372 1.00 58.53 123 ARG A C 1
ATOM 944 O O . ARG A 1 123 ? -21.381 14.784 -10.307 1.00 58.53 123 ARG A O 1
ATOM 951 N N . ALA A 1 124 ? -20.676 15.871 -8.486 1.00 62.88 124 ALA A N 1
ATOM 952 C CA . ALA A 1 124 ? -21.648 16.950 -8.596 1.00 62.88 124 ALA A CA 1
ATOM 953 C C . ALA A 1 124 ? -21.474 17.734 -9.906 1.00 62.88 124 ALA A C 1
ATOM 955 O O . ALA A 1 124 ? -22.456 18.029 -10.578 1.00 62.88 124 ALA A O 1
ATOM 956 N N . LEU A 1 125 ? -20.231 18.011 -10.311 1.00 64.88 125 LEU A N 1
ATOM 957 C CA . LEU A 1 125 ? -19.900 18.679 -11.569 1.00 64.88 125 LEU A CA 1
ATOM 958 C C . LEU A 1 125 ? -20.225 17.801 -12.787 1.00 64.88 125 LEU A C 1
ATOM 960 O O . LEU A 1 125 ? -20.841 18.297 -13.724 1.00 64.88 125 LEU A O 1
ATOM 964 N N . GLN A 1 126 ? -19.867 16.512 -12.765 1.00 65.06 126 GLN A N 1
ATOM 965 C CA . GLN A 1 126 ? -20.189 15.545 -13.825 1.00 65.06 126 GLN A CA 1
ATOM 966 C C . GLN A 1 126 ? -21.702 15.321 -13.942 1.00 65.06 126 GLN A C 1
ATOM 968 O O . GLN A 1 126 ? -22.261 15.483 -15.019 1.00 65.06 126 GLN A O 1
ATOM 973 N N . ALA A 1 127 ? -22.392 15.072 -12.831 1.00 63.00 127 ALA A N 1
ATOM 974 C CA . ALA A 1 127 ? -23.839 14.901 -12.788 1.00 63.00 127 ALA A CA 1
ATOM 975 C C . ALA A 1 127 ? -24.580 16.183 -13.187 1.00 63.00 127 ALA A C 1
ATOM 977 O O . ALA A 1 127 ? -25.582 16.103 -13.885 1.00 63.00 127 ALA A O 1
ATOM 978 N N . SER A 1 128 ? -24.087 17.371 -12.816 1.00 64.12 128 SER A N 1
ATOM 979 C CA . SER A 1 128 ? -24.643 18.649 -13.299 1.00 64.12 128 SER A CA 1
ATOM 980 C C . SER A 1 128 ? -24.407 18.856 -14.800 1.00 64.12 128 SER A C 1
ATOM 982 O O . SER A 1 128 ? -25.126 19.621 -15.439 1.00 64.12 128 SER A O 1
ATOM 984 N N . PHE A 1 129 ? -23.398 18.191 -15.370 1.00 60.94 129 PHE A N 1
ATOM 985 C CA . PHE A 1 129 ? -23.110 18.200 -16.803 1.00 60.94 129 PHE A CA 1
ATOM 986 C C . PHE A 1 129 ? -23.954 17.172 -17.583 1.00 60.94 129 PHE A C 1
ATOM 988 O O . PHE A 1 129 ? -24.296 17.413 -18.746 1.00 60.94 129 PHE A O 1
ATOM 995 N N . GLU A 1 130 ? -24.299 16.051 -16.946 1.00 61.59 130 GLU A N 1
ATOM 996 C CA . GLU A 1 130 ? -25.116 14.958 -17.492 1.00 61.59 130 GLU A CA 1
ATOM 997 C C . GLU A 1 130 ? -26.631 15.212 -17.344 1.00 61.59 130 GLU A C 1
ATOM 999 O O . GLU A 1 130 ? -27.382 14.979 -18.290 1.00 61.59 130 GLU A O 1
ATOM 1004 N N . ASN A 1 131 ? -27.086 15.765 -16.213 1.00 58.03 131 ASN A N 1
ATOM 1005 C CA . ASN A 1 131 ? -28.501 15.980 -15.886 1.00 58.03 131 ASN A CA 1
ATOM 1006 C C . ASN A 1 131 ? -28.958 17.408 -16.244 1.00 58.03 131 ASN A C 1
ATOM 1008 O O . ASN A 1 131 ? -28.879 18.340 -15.445 1.00 58.03 131 ASN A O 1
ATOM 1012 N N . ALA A 1 132 ? -29.472 17.587 -17.462 1.00 51.03 132 ALA A N 1
ATOM 1013 C CA . ALA A 1 132 ? -29.790 18.882 -18.079 1.00 51.03 132 ALA A CA 1
ATOM 1014 C C . ALA A 1 132 ? -31.128 19.541 -17.650 1.00 51.03 132 ALA A C 1
ATOM 1016 O O . ALA A 1 132 ? -31.701 20.300 -18.434 1.00 51.03 132 ALA A O 1
ATOM 1017 N N . HIS A 1 133 ? -31.681 19.246 -16.466 1.00 45.34 133 HIS A N 1
ATOM 1018 C CA . HIS A 1 133 ? -33.077 19.612 -16.135 1.00 45.34 133 HIS A CA 1
ATOM 1019 C C . HIS A 1 133 ? -33.284 20.489 -14.886 1.00 45.34 133 HIS A C 1
ATOM 1021 O O . HIS A 1 133 ? -34.428 20.808 -14.579 1.00 45.34 133 HIS A O 1
ATOM 1027 N N . SER A 1 134 ? -32.233 20.935 -14.185 1.00 46.41 134 SER A N 1
ATOM 1028 C CA . SER A 1 134 ? -32.385 21.910 -13.084 1.00 46.41 134 SER A CA 1
ATOM 1029 C C . SER A 1 134 ? -31.994 23.329 -13.519 1.00 46.41 134 SER A C 1
ATOM 1031 O O . SER A 1 134 ? -31.083 23.510 -14.325 1.00 46.41 134 SER A O 1
ATOM 1033 N N . GLU A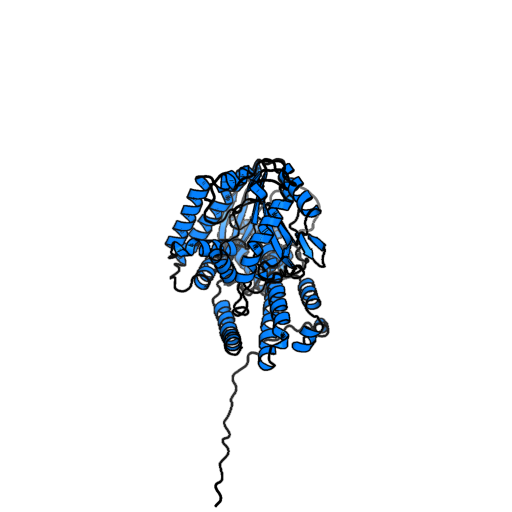 1 135 ? -32.647 24.363 -12.981 1.00 47.47 135 GLU A N 1
ATOM 1034 C CA . GLU A 1 135 ? -32.350 25.775 -13.298 1.00 47.47 135 GLU A CA 1
ATOM 1035 C C . GLU A 1 135 ? -30.880 26.162 -13.024 1.00 47.47 135 GLU A C 1
ATOM 1037 O O . GLU A 1 135 ? -30.315 27.004 -13.725 1.00 47.47 135 GLU A O 1
ATOM 1042 N N . ALA A 1 136 ? -30.212 25.487 -12.080 1.00 42.69 136 ALA A N 1
ATOM 1043 C CA . ALA A 1 136 ? -28.773 25.625 -11.833 1.00 42.69 136 ALA A CA 1
ATOM 1044 C C . ALA A 1 136 ? -27.906 24.964 -12.929 1.00 42.69 136 ALA A C 1
ATOM 1046 O O . ALA A 1 136 ? -26.850 25.494 -13.287 1.00 42.69 136 ALA A O 1
ATOM 1047 N N . ALA A 1 137 ? -28.371 23.858 -13.526 1.00 48.09 137 ALA A N 1
ATOM 1048 C CA . ALA A 1 137 ? -27.773 23.251 -14.719 1.00 48.09 137 ALA A CA 1
ATOM 1049 C C . ALA A 1 137 ? -27.951 24.136 -15.963 1.00 48.09 137 ALA A C 1
ATOM 1051 O O . ALA A 1 137 ? -27.165 24.031 -16.902 1.00 48.09 137 ALA A O 1
ATOM 1052 N N . GLY A 1 138 ? -28.906 25.072 -15.945 1.00 48.66 138 GLY A N 1
ATOM 1053 C CA . GLY A 1 138 ? -29.178 26.017 -17.025 1.00 48.66 138 GLY A CA 1
ATOM 1054 C C . GLY A 1 138 ? -27.953 26.802 -17.494 1.00 48.66 138 GLY A C 1
ATOM 1055 O O . GLY A 1 138 ? -27.861 27.085 -18.678 1.00 48.66 138 GLY A O 1
ATOM 1056 N N . PHE A 1 139 ? -26.962 27.090 -16.639 1.00 50.19 139 PHE A N 1
ATOM 1057 C CA . PHE A 1 139 ? -25.755 27.815 -17.060 1.00 50.19 139 PHE A CA 1
ATOM 1058 C C . PHE A 1 139 ? -24.649 26.919 -17.640 1.00 50.19 139 PHE A C 1
ATOM 1060 O O . PHE A 1 139 ? -24.017 27.320 -18.612 1.00 50.19 139 PHE A O 1
ATOM 1067 N N . LEU A 1 140 ? -24.408 25.711 -17.108 1.00 50.94 140 LEU A N 1
ATOM 1068 C CA . LEU A 1 140 ? -23.487 24.743 -17.738 1.00 50.94 140 LEU A CA 1
ATOM 1069 C C . LEU A 1 140 ? -24.086 24.164 -19.018 1.00 50.94 140 LEU A C 1
ATOM 1071 O O . LEU A 1 140 ? -23.370 23.964 -19.994 1.00 50.94 140 LEU A O 1
ATOM 1075 N N . HIS A 1 141 ? -25.401 23.963 -19.037 1.00 53.88 141 HIS A N 1
ATOM 1076 C CA . HIS A 1 141 ? -26.162 23.610 -20.222 1.00 53.88 141 HIS A CA 1
ATOM 1077 C C . HIS A 1 141 ? -26.210 24.775 -21.212 1.00 53.88 141 HIS A C 1
ATOM 1079 O O . HIS A 1 141 ? -25.970 24.552 -22.390 1.00 53.88 141 HIS A O 1
ATOM 1085 N N . ALA A 1 142 ? -26.393 26.025 -20.768 1.00 48.84 142 ALA A N 1
ATOM 1086 C CA . ALA A 1 142 ? -26.242 27.196 -21.631 1.00 48.84 142 ALA A CA 1
ATOM 1087 C C . ALA A 1 142 ? -24.798 27.381 -22.092 1.00 48.84 142 ALA A C 1
ATOM 1089 O O . ALA A 1 142 ? -24.618 27.794 -23.218 1.00 48.84 142 ALA A O 1
ATOM 1090 N N . LEU A 1 143 ? -23.766 27.038 -21.315 1.00 49.84 143 LEU A N 1
ATOM 1091 C CA . LEU A 1 143 ? -22.378 26.989 -21.790 1.00 49.84 143 LEU A CA 1
ATOM 1092 C C . LEU A 1 143 ? -22.186 25.859 -22.808 1.00 49.84 143 LEU A C 1
ATOM 1094 O O . LEU A 1 143 ? -21.542 26.079 -23.821 1.00 49.84 143 LEU A O 1
ATOM 1098 N N . ARG A 1 144 ? -22.784 24.684 -22.601 1.00 52.31 144 ARG A N 1
ATOM 1099 C CA . ARG A 1 144 ? -22.763 23.547 -23.536 1.00 52.31 144 ARG A CA 1
ATOM 1100 C C . ARG A 1 144 ? -23.536 23.838 -24.833 1.00 52.31 144 ARG A C 1
ATOM 1102 O O . ARG A 1 144 ? -23.098 23.419 -25.898 1.00 52.31 144 ARG A O 1
ATOM 1109 N N . LEU A 1 145 ? -24.649 24.572 -24.761 1.00 46.28 145 LEU A N 1
ATOM 1110 C CA . LEU A 1 145 ? -25.485 24.990 -25.893 1.00 46.28 145 LEU A CA 1
ATOM 1111 C C . LEU A 1 145 ? -24.922 26.234 -26.608 1.00 46.28 145 LEU A C 1
ATOM 1113 O O . LEU A 1 145 ? -24.867 26.270 -27.833 1.00 46.28 145 LEU A O 1
ATOM 1117 N N . ALA A 1 146 ? -24.463 27.246 -25.863 1.00 43.00 146 ALA A N 1
ATOM 1118 C CA . ALA A 1 146 ? -23.795 28.445 -26.384 1.00 43.00 146 ALA A CA 1
ATOM 1119 C C . ALA A 1 146 ? -22.434 28.122 -26.994 1.00 43.00 146 ALA A C 1
ATOM 1121 O O . ALA A 1 146 ? -22.012 28.731 -27.979 1.00 43.00 146 ALA A O 1
ATOM 1122 N N . CYS A 1 147 ? -21.730 27.178 -26.381 1.00 42.50 147 CYS A N 1
ATOM 1123 C CA . CYS A 1 147 ? -20.466 26.648 -26.835 1.00 42.50 147 CYS A CA 1
ATOM 1124 C C . CYS A 1 147 ? -20.678 25.172 -27.153 1.00 42.50 147 CYS A C 1
ATOM 1126 O O . CYS A 1 147 ? -20.176 24.363 -26.390 1.00 42.50 147 CYS A O 1
ATOM 1128 N N . ALA A 1 148 ? -21.362 24.832 -28.259 1.00 44.19 148 ALA A N 1
ATOM 1129 C CA . ALA A 1 148 ? -21.460 23.488 -28.869 1.00 44.19 148 ALA A CA 1
ATOM 1130 C C . ALA A 1 148 ? -20.080 22.829 -29.140 1.00 44.19 148 ALA A C 1
ATOM 1132 O O . ALA A 1 148 ? -19.687 22.573 -30.275 1.00 44.19 148 ALA A O 1
ATOM 1133 N N . GLN A 1 149 ? -19.292 22.700 -28.083 1.00 51.38 149 GLN A N 1
ATOM 1134 C CA . GLN A 1 149 ? -17.845 22.774 -28.048 1.00 51.38 149 GLN A CA 1
ATOM 1135 C C . GLN A 1 149 ? -17.321 21.993 -26.835 1.00 51.38 149 GLN A C 1
ATOM 1137 O O . GLN A 1 149 ? -16.370 21.266 -27.030 1.00 51.38 149 GLN A O 1
ATOM 1142 N N . VAL A 1 150 ? -17.891 22.015 -25.618 1.00 46.56 150 VAL A N 1
ATOM 1143 C CA . VAL A 1 150 ? -17.311 21.190 -24.521 1.00 46.56 150 VAL A CA 1
ATOM 1144 C C . VAL A 1 150 ? -17.449 19.685 -24.833 1.00 46.56 150 VAL A C 1
ATOM 1146 O O . VAL A 1 150 ? -18.512 19.111 -24.612 1.00 46.56 150 VAL A O 1
ATOM 1149 N N . SER A 1 151 ? -16.400 19.058 -25.376 1.00 50.25 151 SER A N 1
ATOM 1150 C CA . SER A 1 151 ? -16.384 17.660 -25.825 1.00 50.25 151 SER A CA 1
ATOM 1151 C C . SER A 1 151 ? -16.060 16.705 -24.684 1.00 50.25 151 SER A C 1
ATOM 1153 O O . SER A 1 151 ? -16.565 15.589 -24.657 1.00 50.25 151 SER A O 1
ATOM 1155 N N . THR A 1 152 ? -15.230 17.149 -23.737 1.00 54.72 152 THR A N 1
ATOM 1156 C CA . THR A 1 152 ? -14.855 16.400 -22.534 1.00 54.72 152 THR A CA 1
ATOM 1157 C C . THR A 1 152 ? -14.660 17.355 -21.353 1.00 54.72 152 THR A C 1
ATOM 1159 O O . THR A 1 152 ? -14.099 18.446 -21.508 1.00 54.72 152 THR A O 1
ATOM 1162 N N . LEU A 1 153 ? -15.142 16.942 -20.176 1.00 52.06 153 LEU A N 1
ATOM 1163 C CA . LEU A 1 153 ? -14.875 17.577 -18.885 1.00 52.06 153 LEU A CA 1
ATOM 1164 C C . LEU A 1 153 ? -14.073 16.587 -18.035 1.00 52.06 153 LEU A C 1
ATOM 1166 O O . LEU A 1 153 ? -14.618 15.604 -17.536 1.00 52.06 153 LEU A O 1
ATOM 1170 N N . GLU A 1 154 ? -12.781 16.848 -17.872 1.00 56.69 154 GLU A N 1
ATOM 1171 C CA . GLU A 1 154 ? -11.911 16.077 -16.987 1.00 56.69 154 GLU A CA 1
ATOM 1172 C C . GLU A 1 154 ? -11.708 16.860 -15.691 1.00 56.69 154 GLU A C 1
ATOM 1174 O O . GLU A 1 154 ? -11.292 18.019 -15.703 1.00 56.69 154 GLU A O 1
ATOM 1179 N N . VAL A 1 155 ? -12.011 16.232 -14.559 1.00 53.06 155 VAL A N 1
ATOM 1180 C CA . VAL A 1 155 ? -11.732 16.792 -13.235 1.00 53.06 155 VAL A CA 1
ATOM 1181 C C . VAL A 1 155 ? -10.586 15.987 -12.639 1.00 53.06 155 VAL A C 1
ATOM 1183 O O . VAL A 1 155 ? -10.734 14.804 -12.346 1.00 53.06 155 VAL A O 1
ATOM 1186 N N . GLU A 1 156 ? -9.437 16.636 -12.500 1.00 57.00 156 GLU A N 1
ATOM 1187 C CA . GLU A 1 156 ? -8.220 16.080 -11.922 1.00 57.00 156 GLU A CA 1
ATOM 1188 C C . GLU A 1 156 ? -8.099 16.600 -10.482 1.00 57.00 156 GLU A C 1
ATOM 1190 O O . GLU A 1 156 ? -7.978 17.808 -10.246 1.00 57.00 156 GLU A O 1
ATOM 1195 N N . VAL A 1 157 ? -8.152 15.694 -9.504 1.00 55.97 157 VAL A N 1
ATOM 1196 C CA . VAL A 1 157 ? -7.821 16.020 -8.112 1.00 55.97 157 VAL A CA 1
ATOM 1197 C C . VAL A 1 157 ? -6.306 16.079 -8.020 1.00 55.97 157 VAL A C 1
ATOM 1199 O O . VAL A 1 157 ? -5.642 15.079 -8.284 1.00 55.97 157 VAL A O 1
ATOM 1202 N N . ARG A 1 158 ? -5.749 17.241 -7.667 1.00 60.31 158 ARG A N 1
ATOM 1203 C CA . ARG A 1 158 ? -4.312 17.354 -7.420 1.00 60.31 158 ARG A CA 1
ATOM 1204 C C . ARG A 1 158 ? -4.040 17.404 -5.925 1.00 60.31 158 ARG A C 1
ATOM 1206 O O . ARG A 1 158 ? -4.719 18.156 -5.219 1.00 60.31 158 ARG A O 1
ATOM 1213 N N . PRO A 1 159 ? -3.034 16.662 -5.442 1.00 65.38 159 PRO A N 1
ATOM 1214 C CA . PRO A 1 159 ? -2.570 16.848 -4.083 1.00 65.38 159 PRO A CA 1
ATOM 1215 C C . PRO A 1 159 ? -2.086 18.297 -3.931 1.00 65.38 159 PRO A C 1
ATOM 1217 O O . PRO A 1 159 ? -1.442 18.852 -4.826 1.00 65.38 159 PRO A O 1
ATOM 1220 N N . SER A 1 160 ? -2.472 18.954 -2.838 1.00 74.50 160 SER A N 1
ATOM 1221 C CA . SER A 1 160 ? -2.052 20.329 -2.569 1.00 74.50 160 SER A CA 1
ATOM 1222 C C . SER A 1 160 ? -0.684 20.321 -1.888 1.00 74.50 160 SER A C 1
ATOM 1224 O O . SER A 1 160 ? -0.411 19.495 -1.011 1.00 74.50 160 SER A O 1
ATOM 1226 N N . LYS A 1 161 ? 0.191 21.259 -2.270 1.00 81.44 161 LYS A N 1
ATOM 1227 C CA . LYS A 1 161 ? 1.494 21.438 -1.605 1.00 81.44 161 LYS A CA 1
ATOM 1228 C C . LYS A 1 161 ? 1.309 21.739 -0.116 1.00 81.44 161 LYS A C 1
ATOM 1230 O O . LYS A 1 161 ? 2.145 21.378 0.702 1.00 81.44 161 LYS A O 1
ATOM 1235 N N . GLU A 1 162 ? 0.205 22.389 0.236 1.00 76.81 162 GLU A N 1
ATOM 1236 C CA . GLU A 1 162 ? -0.159 22.726 1.601 1.00 76.81 162 GLU A CA 1
ATOM 1237 C C . GLU A 1 162 ? -0.464 21.467 2.419 1.00 76.81 162 GLU A C 1
ATOM 1239 O O . GLU A 1 162 ? 0.043 21.328 3.531 1.00 76.81 162 GLU A O 1
ATOM 1244 N N . ARG A 1 163 ? -1.210 20.508 1.847 1.00 77.44 163 ARG A N 1
ATOM 1245 C CA . ARG A 1 163 ? -1.443 19.203 2.478 1.00 77.44 163 ARG A CA 1
ATOM 1246 C C . ARG A 1 163 ? -0.127 18.471 2.706 1.00 77.44 163 ARG A C 1
ATOM 1248 O O . ARG A 1 163 ? 0.063 17.932 3.794 1.00 77.44 163 ARG A O 1
ATOM 1255 N N . LEU A 1 164 ? 0.783 18.486 1.730 1.00 83.94 164 LEU A N 1
ATOM 1256 C CA . LEU A 1 164 ? 2.111 17.894 1.894 1.00 83.94 164 LEU A CA 1
ATOM 1257 C C . LEU A 1 164 ? 2.865 18.520 3.073 1.00 83.94 164 LEU A C 1
ATOM 1259 O O . LEU A 1 164 ? 3.281 17.816 3.988 1.00 83.94 164 LEU A O 1
ATOM 1263 N N . VAL A 1 165 ? 2.989 19.847 3.081 1.00 85.81 165 VAL A N 1
ATOM 1264 C CA . VAL A 1 165 ? 3.707 20.592 4.125 1.00 85.81 165 VAL A CA 1
ATOM 1265 C C . VAL A 1 165 ? 3.111 20.339 5.510 1.00 85.81 165 VAL A C 1
ATOM 1267 O O . VAL A 1 165 ? 3.859 20.143 6.466 1.00 85.81 165 VAL A O 1
ATOM 1270 N N . ASN A 1 166 ? 1.783 20.305 5.629 1.00 80.94 166 ASN A N 1
ATOM 1271 C CA . ASN A 1 166 ? 1.118 20.035 6.901 1.00 80.94 166 ASN A CA 1
ATOM 1272 C C . ASN A 1 166 ? 1.370 18.600 7.379 1.00 80.94 166 ASN A C 1
ATOM 1274 O O . ASN A 1 166 ? 1.706 18.410 8.544 1.00 80.94 166 ASN A O 1
ATOM 1278 N N . ASN A 1 167 ? 1.287 17.598 6.497 1.00 80.69 167 ASN A N 1
ATOM 1279 C CA . ASN A 1 167 ? 1.591 16.216 6.884 1.00 80.69 167 ASN A CA 1
ATOM 1280 C C . ASN A 1 167 ? 3.061 16.053 7.295 1.00 80.69 167 ASN A C 1
ATOM 1282 O O . ASN A 1 167 ? 3.339 15.368 8.277 1.00 80.69 167 ASN A O 1
ATOM 1286 N N . LEU A 1 168 ? 3.992 16.728 6.613 1.00 86.31 168 LEU A N 1
ATOM 1287 C CA . LEU A 1 168 ? 5.409 16.724 6.988 1.00 86.31 168 LEU A CA 1
ATOM 1288 C C . LEU A 1 168 ? 5.626 17.329 8.381 1.00 86.31 168 LEU A C 1
ATOM 1290 O O . LEU A 1 168 ? 6.309 16.723 9.197 1.00 86.31 168 LEU A O 1
ATOM 1294 N N . ARG A 1 169 ? 4.992 18.469 8.692 1.00 87.69 169 ARG A N 1
ATOM 1295 C CA . ARG A 1 169 ? 5.075 19.106 10.022 1.00 87.69 169 ARG A CA 1
ATOM 1296 C C . ARG A 1 169 ? 4.510 18.237 11.142 1.00 87.69 169 ARG A C 1
ATOM 1298 O O . ARG A 1 169 ? 5.062 18.226 12.235 1.00 87.69 169 ARG A O 1
ATOM 1305 N N . MET A 1 170 ? 3.405 17.545 10.873 1.00 80.56 170 MET A N 1
ATOM 1306 C CA . MET A 1 170 ? 2.764 16.664 11.852 1.00 80.56 170 MET A CA 1
ATOM 1307 C C . MET A 1 170 ? 3.585 15.399 12.108 1.00 80.56 170 MET A C 1
ATOM 1309 O O . MET A 1 170 ? 3.632 14.919 13.236 1.00 80.56 170 MET A O 1
ATOM 1313 N N . THR A 1 171 ? 4.219 14.863 11.065 1.00 81.69 171 THR A N 1
ATOM 1314 C CA . THR A 1 171 ? 4.951 13.592 11.135 1.00 81.69 171 THR A CA 1
ATOM 1315 C C . THR A 1 171 ? 6.376 13.776 11.652 1.00 81.69 171 THR A C 1
ATOM 1317 O O . THR A 1 171 ? 6.889 12.912 12.356 1.00 81.69 171 THR A O 1
ATOM 1320 N N . ILE A 1 172 ? 7.009 14.906 11.324 1.00 87.75 172 ILE A N 1
ATOM 1321 C CA . ILE A 1 172 ? 8.392 15.213 11.687 1.00 87.75 172 ILE A CA 1
ATOM 1322 C C . ILE A 1 172 ? 8.388 16.464 12.580 1.00 87.75 172 ILE A C 1
ATOM 1324 O O . ILE A 1 172 ? 8.595 17.586 12.099 1.00 87.75 172 ILE A O 1
ATOM 1328 N N . PRO A 1 173 ? 8.068 16.305 13.879 1.00 81.25 173 PRO A N 1
ATOM 1329 C CA . PRO A 1 173 ? 7.932 17.434 14.785 1.00 81.25 173 PRO A CA 1
ATOM 1330 C C . PRO A 1 173 ? 9.271 18.158 14.963 1.00 81.25 173 PRO A C 1
ATOM 1332 O O . PRO A 1 173 ? 10.341 17.563 14.866 1.00 81.25 173 PRO A O 1
ATOM 1335 N N . ASN A 1 174 ? 9.200 19.451 15.283 1.00 85.94 174 ASN A N 1
ATOM 1336 C CA . ASN A 1 174 ? 10.349 20.333 15.540 1.00 85.94 174 ASN A CA 1
ATOM 1337 C C . ASN A 1 174 ? 11.202 20.711 14.316 1.00 85.94 174 ASN A C 1
ATOM 1339 O O . ASN A 1 174 ? 12.196 21.416 14.478 1.00 85.94 174 ASN A O 1
ATOM 1343 N N . ILE A 1 175 ? 10.796 20.337 13.098 1.00 84.94 175 ILE A N 1
ATOM 1344 C CA . ILE A 1 175 ? 11.458 20.788 11.869 1.00 84.94 175 ILE A CA 1
ATOM 1345 C C . ILE A 1 175 ? 10.723 21.984 11.250 1.00 84.94 175 ILE A C 1
ATOM 1347 O O . ILE A 1 175 ? 9.518 21.956 10.980 1.00 84.94 175 ILE A O 1
ATOM 1351 N N . GLY A 1 176 ? 11.471 23.056 10.975 1.00 86.88 176 GLY A N 1
ATOM 1352 C CA . GLY A 1 176 ? 10.978 24.229 10.257 1.00 86.88 176 GLY A CA 1
ATOM 1353 C C . GLY A 1 176 ? 10.763 23.945 8.769 1.00 86.88 176 GLY A C 1
ATOM 1354 O O . GLY A 1 176 ? 11.633 24.235 7.955 1.00 86.88 176 GLY A O 1
ATOM 1355 N N . ILE A 1 177 ? 9.593 23.414 8.394 1.00 90.12 177 ILE A N 1
ATOM 1356 C CA . ILE A 1 177 ? 9.289 23.102 6.987 1.00 90.12 177 ILE A CA 1
ATOM 1357 C C . ILE A 1 177 ? 9.043 24.377 6.164 1.00 90.12 177 ILE A C 1
ATOM 1359 O O . ILE A 1 177 ? 8.075 25.120 6.399 1.00 90.12 177 ILE A O 1
ATOM 1363 N N . ASN A 1 178 ? 9.873 24.593 5.138 1.00 90.38 178 ASN A N 1
ATOM 1364 C CA . ASN A 1 178 ? 9.735 25.692 4.183 1.00 90.38 178 ASN A CA 1
ATOM 1365 C C . ASN A 1 178 ? 8.617 25.417 3.164 1.00 90.38 178 ASN A C 1
ATOM 1367 O O . ASN A 1 178 ? 8.829 24.838 2.097 1.00 90.38 178 ASN A O 1
ATOM 1371 N N . ALA A 1 179 ? 7.420 25.927 3.456 1.00 86.62 179 ALA A N 1
ATOM 1372 C CA . ALA A 1 179 ? 6.225 25.717 2.639 1.00 86.62 179 ALA A CA 1
ATOM 1373 C C . ALA A 1 179 ? 6.359 26.160 1.167 1.00 86.62 179 ALA A C 1
ATOM 1375 O O . ALA A 1 179 ? 5.656 25.649 0.294 1.00 86.62 179 ALA A O 1
ATOM 1376 N N . ARG A 1 180 ? 7.269 27.099 0.857 1.00 88.69 180 ARG A N 1
ATOM 1377 C CA . ARG A 1 180 ? 7.482 27.581 -0.521 1.00 88.69 180 ARG A CA 1
ATOM 1378 C C . ARG A 1 180 ? 8.124 26.522 -1.417 1.00 88.69 180 ARG A C 1
ATOM 1380 O O . ARG A 1 180 ? 8.004 26.622 -2.635 1.00 88.69 180 ARG A O 1
ATOM 1387 N N . ARG A 1 181 ? 8.787 25.523 -0.829 1.00 91.25 181 ARG A N 1
ATOM 1388 C CA . ARG A 1 181 ? 9.534 24.479 -1.542 1.00 91.25 181 ARG A CA 1
ATOM 1389 C C . ARG A 1 181 ? 8.744 23.182 -1.745 1.00 91.25 181 ARG A C 1
ATOM 1391 O O . ARG A 1 181 ? 9.160 22.366 -2.558 1.00 91.25 181 ARG A O 1
ATOM 1398 N N . GLY A 1 182 ? 7.564 23.034 -1.134 1.00 87.88 182 GLY A N 1
ATOM 1399 C CA . GLY A 1 182 ? 6.749 21.813 -1.249 1.00 87.88 182 GLY A CA 1
ATOM 1400 C C . GLY A 1 182 ? 6.362 21.430 -2.687 1.00 87.88 182 GLY A C 1
ATOM 1401 O O . GLY A 1 182 ? 6.242 20.251 -2.991 1.00 87.88 182 GLY A O 1
ATOM 1402 N N . ALA A 1 183 ? 6.234 22.401 -3.600 1.00 87.00 183 ALA A N 1
ATOM 1403 C CA . ALA A 1 183 ? 5.957 22.115 -5.011 1.00 87.00 183 ALA A CA 1
ATOM 1404 C C . ALA A 1 183 ? 7.105 21.362 -5.710 1.00 87.00 183 ALA A C 1
ATOM 1406 O O . ALA A 1 183 ? 6.834 20.482 -6.519 1.00 87.00 183 ALA A O 1
ATOM 1407 N N . ALA A 1 184 ? 8.362 21.668 -5.365 1.00 92.50 184 ALA A N 1
ATOM 1408 C CA . ALA A 1 184 ? 9.529 20.996 -5.936 1.00 92.50 184 ALA A CA 1
ATOM 1409 C C . ALA A 1 184 ? 9.615 19.533 -5.478 1.00 92.50 184 ALA A C 1
ATOM 1411 O O . ALA A 1 184 ? 9.935 18.663 -6.274 1.00 92.50 184 ALA A O 1
ATOM 1412 N N . VAL A 1 185 ? 9.247 19.254 -4.221 1.00 92.50 185 VAL A N 1
ATOM 1413 C CA . VAL A 1 185 ? 9.168 17.880 -3.692 1.00 92.50 185 VAL A CA 1
ATOM 1414 C C . VAL A 1 185 ? 8.141 17.057 -4.468 1.00 92.50 185 VAL A C 1
ATOM 1416 O O . VAL A 1 185 ? 8.420 15.936 -4.879 1.00 92.50 185 VAL A O 1
ATOM 1419 N N . MET A 1 186 ? 6.954 17.625 -4.704 1.00 88.94 186 MET A N 1
ATOM 1420 C CA . MET A 1 186 ? 5.915 16.952 -5.488 1.00 88.94 186 MET A CA 1
ATOM 1421 C C . MET A 1 186 ? 6.352 16.710 -6.934 1.00 88.94 186 MET A C 1
ATOM 1423 O O . MET A 1 186 ? 6.079 15.648 -7.482 1.00 88.94 186 MET A O 1
ATOM 1427 N N . GLU A 1 187 ? 7.016 17.685 -7.555 1.00 90.94 187 GLU A N 1
ATOM 1428 C CA . GLU A 1 187 ? 7.534 17.555 -8.917 1.00 90.94 187 GLU A CA 1
ATOM 1429 C C . GLU A 1 187 ? 8.596 16.454 -9.017 1.00 90.94 187 GLU A C 1
ATOM 1431 O O . GLU A 1 187 ? 8.474 15.587 -9.881 1.00 90.94 187 GLU A O 1
ATOM 1436 N N . ALA A 1 188 ? 9.575 16.439 -8.108 1.00 92.88 188 ALA A N 1
ATOM 1437 C CA . ALA A 1 188 ? 10.612 15.410 -8.058 1.00 92.88 188 ALA A CA 1
ATOM 1438 C C . ALA A 1 188 ? 10.006 14.007 -7.884 1.00 92.88 188 ALA A C 1
ATOM 1440 O O . ALA A 1 188 ? 10.301 13.098 -8.656 1.00 92.88 188 ALA A O 1
ATOM 1441 N N . ALA A 1 189 ? 9.058 13.842 -6.957 1.00 89.88 189 ALA A N 1
ATOM 1442 C CA . ALA A 1 189 ? 8.380 12.564 -6.749 1.00 89.88 189 ALA A CA 1
ATOM 1443 C C . ALA A 1 189 ? 7.575 12.095 -7.979 1.00 89.88 189 ALA A C 1
ATOM 1445 O O . ALA A 1 189 ? 7.579 10.908 -8.308 1.00 89.88 189 ALA A O 1
ATOM 1446 N N . LEU A 1 190 ? 6.923 13.014 -8.704 1.00 87.19 190 LEU A N 1
ATOM 1447 C CA . LEU A 1 190 ? 6.229 12.680 -9.953 1.00 87.19 190 LEU A CA 1
ATOM 1448 C C . LEU A 1 190 ? 7.202 12.238 -11.053 1.00 87.19 190 LEU A C 1
ATOM 1450 O O . LEU A 1 190 ? 6.855 11.344 -11.827 1.00 87.19 190 LEU A O 1
ATOM 1454 N N . LYS A 1 191 ? 8.417 12.797 -11.119 1.00 91.88 191 LYS A N 1
ATOM 1455 C CA . LYS A 1 191 ? 9.449 12.315 -12.051 1.00 91.88 191 LYS A CA 1
ATOM 1456 C C . LYS A 1 191 ? 9.845 10.871 -11.748 1.00 91.88 191 LYS A C 1
ATOM 1458 O O . LYS A 1 191 ? 9.906 10.076 -12.683 1.00 91.88 191 LYS A O 1
ATOM 1463 N N . CYS A 1 192 ? 9.999 10.507 -10.470 1.00 90.19 192 CYS A N 1
ATOM 1464 C CA . CYS A 1 192 ? 10.277 9.123 -10.065 1.00 90.19 192 CYS A CA 1
ATOM 1465 C C . CYS A 1 192 ? 9.220 8.134 -10.581 1.00 90.19 192 CYS A C 1
ATOM 1467 O O . CYS A 1 192 ? 9.554 7.007 -10.921 1.00 90.19 192 CYS A O 1
ATOM 1469 N N . SER A 1 193 ? 7.954 8.552 -10.687 1.00 87.06 193 SER A N 1
ATOM 1470 C CA . SER A 1 193 ? 6.877 7.700 -11.216 1.00 87.06 193 SER A CA 1
ATOM 1471 C C . SER A 1 193 ? 6.912 7.510 -12.734 1.00 87.06 193 SER A C 1
ATOM 1473 O O . SER A 1 193 ? 6.466 6.485 -13.251 1.00 87.06 193 SER A O 1
ATOM 1475 N N . ALA A 1 194 ? 7.453 8.482 -13.470 1.00 88.88 194 ALA A N 1
ATOM 1476 C CA . ALA A 1 194 ? 7.371 8.510 -14.926 1.00 88.88 194 ALA A CA 1
ATOM 1477 C C . ALA A 1 194 ? 8.324 7.514 -15.608 1.00 88.88 194 ALA A C 1
ATOM 1479 O O . ALA A 1 194 ? 8.071 7.121 -16.749 1.00 88.88 194 ALA A O 1
ATOM 1480 N N . ILE A 1 195 ? 9.386 7.079 -14.920 1.00 93.12 195 ILE A N 1
ATOM 1481 C CA . ILE A 1 195 ? 10.440 6.223 -15.492 1.00 93.12 195 ILE A CA 1
ATOM 1482 C C . ILE A 1 195 ? 9.954 4.832 -15.902 1.00 93.12 195 ILE A C 1
ATOM 1484 O O . ILE A 1 195 ? 10.561 4.196 -16.756 1.00 93.12 195 ILE A O 1
ATOM 1488 N N . TYR A 1 196 ? 8.853 4.357 -15.319 1.00 91.06 196 TYR A N 1
ATOM 1489 C CA . TYR A 1 196 ? 8.321 3.019 -15.589 1.00 91.06 196 TYR A CA 1
ATOM 1490 C C . TYR A 1 196 ? 7.475 2.954 -16.858 1.00 91.06 196 TYR A C 1
ATOM 1492 O O . TYR A 1 196 ? 7.269 1.875 -17.413 1.00 91.06 196 TYR A O 1
ATOM 1500 N N . LYS A 1 197 ? 6.978 4.104 -17.325 1.00 89.00 197 LYS A N 1
ATOM 1501 C CA . LYS A 1 197 ? 6.023 4.171 -18.429 1.00 89.00 197 LYS A CA 1
ATOM 1502 C C . LYS A 1 197 ? 6.552 3.563 -19.740 1.00 89.00 197 LYS A C 1
ATOM 1504 O O . LYS A 1 197 ? 5.812 2.773 -20.315 1.00 89.00 197 LYS A O 1
ATOM 1509 N N . PRO A 1 198 ? 7.791 3.842 -20.196 1.00 93.25 198 PRO A N 1
ATOM 1510 C CA . PRO A 1 198 ? 8.298 3.265 -21.443 1.00 93.25 198 PRO A CA 1
ATOM 1511 C C . PRO A 1 198 ? 8.279 1.731 -21.439 1.00 93.25 198 PRO A C 1
ATOM 1513 O O . PRO A 1 198 ? 7.821 1.116 -22.393 1.00 93.25 198 PRO A O 1
ATOM 1516 N N . VAL A 1 199 ? 8.679 1.111 -20.324 1.00 91.88 199 VAL A N 1
ATOM 1517 C CA . VAL A 1 199 ? 8.703 -0.355 -20.186 1.00 91.88 199 VAL A CA 1
ATOM 1518 C C . VAL A 1 199 ? 7.292 -0.950 -20.174 1.00 91.88 199 VAL A C 1
ATOM 1520 O O . VAL A 1 199 ? 7.063 -2.028 -20.722 1.00 91.88 199 VAL A O 1
ATOM 1523 N N . LEU A 1 200 ? 6.330 -0.260 -19.553 1.00 89.31 200 LEU A N 1
ATOM 1524 C CA . LEU A 1 200 ? 4.928 -0.681 -19.567 1.00 89.31 200 LEU A CA 1
ATOM 1525 C C . LEU A 1 200 ? 4.327 -0.603 -20.975 1.00 89.31 200 LEU A C 1
ATOM 1527 O O . LEU A 1 200 ? 3.664 -1.547 -21.396 1.00 89.31 200 LEU A O 1
ATOM 1531 N N . ASP A 1 201 ? 4.581 0.488 -21.699 1.00 88.62 201 ASP A N 1
ATOM 1532 C CA . ASP A 1 201 ? 4.032 0.722 -23.040 1.00 88.62 201 ASP A CA 1
ATOM 1533 C C . ASP A 1 201 ? 4.532 -0.326 -24.066 1.00 88.62 201 ASP A C 1
ATOM 1535 O O . ASP A 1 201 ? 3.837 -0.614 -25.040 1.00 88.62 201 ASP A O 1
ATOM 1539 N N . GLU A 1 202 ? 5.697 -0.940 -23.831 1.00 91.81 202 GLU A N 1
ATOM 1540 C CA . GLU A 1 202 ? 6.295 -1.982 -24.685 1.00 91.81 202 GLU A CA 1
ATOM 1541 C C . GLU A 1 202 ? 5.845 -3.421 -24.347 1.00 91.81 202 GLU A C 1
ATOM 1543 O O . GLU A 1 202 ? 6.172 -4.366 -25.067 1.00 91.81 202 GLU A O 1
ATOM 1548 N N . SER A 1 203 ? 5.095 -3.625 -23.260 1.00 90.69 203 SER A N 1
ATOM 1549 C CA . SER A 1 203 ? 4.788 -4.965 -22.738 1.00 90.69 203 SER A CA 1
ATOM 1550 C C . SER A 1 203 ? 3.496 -5.559 -23.329 1.00 90.69 203 SER A C 1
ATOM 1552 O O . SER A 1 203 ? 2.395 -5.139 -22.974 1.00 90.69 203 SER A O 1
ATOM 1554 N N . ALA A 1 204 ? 3.617 -6.591 -24.175 1.00 87.94 204 ALA A N 1
ATOM 1555 C CA . ALA A 1 204 ? 2.492 -7.208 -24.901 1.00 87.94 204 ALA A CA 1
ATOM 1556 C C . ALA A 1 204 ? 1.388 -7.812 -23.998 1.00 87.94 204 ALA A C 1
ATOM 1558 O O . ALA A 1 204 ? 0.205 -7.702 -24.320 1.00 87.94 204 ALA A O 1
ATOM 1559 N N . ASP A 1 205 ? 1.750 -8.361 -22.833 1.00 92.62 205 ASP A N 1
ATOM 1560 C CA . ASP A 1 205 ? 0.808 -9.053 -21.930 1.00 92.62 205 ASP A CA 1
ATOM 1561 C C . ASP A 1 205 ? 0.289 -8.163 -20.786 1.00 92.62 205 ASP A C 1
ATOM 1563 O O . ASP A 1 205 ? -0.392 -8.621 -19.864 1.00 92.62 205 ASP A O 1
ATOM 1567 N N . LEU A 1 206 ? 0.593 -6.860 -20.816 1.00 92.62 206 LEU A N 1
ATOM 1568 C CA . LEU A 1 206 ? 0.204 -5.937 -19.748 1.00 92.62 206 LEU A CA 1
ATOM 1569 C C . LEU A 1 206 ? -1.316 -5.884 -19.547 1.00 92.62 206 LEU A C 1
ATOM 1571 O O . LEU A 1 206 ? -1.790 -5.750 -18.417 1.00 92.62 206 LEU A O 1
ATOM 1575 N N . SER A 1 207 ? -2.086 -6.029 -20.627 1.00 92.19 207 SER A N 1
ATOM 1576 C CA . SER A 1 207 ? -3.551 -5.997 -20.581 1.00 92.19 207 SER A CA 1
ATOM 1577 C C . SER A 1 207 ? -4.145 -7.074 -19.664 1.00 92.19 207 SER A C 1
ATOM 1579 O O . SER A 1 207 ? -5.103 -6.798 -18.938 1.00 92.19 207 SER A O 1
ATOM 1581 N N . GLU A 1 208 ? -3.544 -8.264 -19.615 1.00 93.06 208 GLU A N 1
ATOM 1582 C CA . GLU A 1 208 ? -4.021 -9.365 -18.783 1.00 93.06 208 GLU A CA 1
ATOM 1583 C C . GLU A 1 208 ? -3.791 -9.080 -17.299 1.00 93.06 208 GLU A C 1
ATOM 1585 O O . GLU A 1 208 ? -4.713 -9.210 -16.489 1.00 93.06 208 GLU A O 1
ATOM 1590 N N . VAL A 1 209 ? -2.597 -8.600 -16.942 1.00 94.56 209 VAL A N 1
ATOM 1591 C CA . VAL A 1 209 ? -2.270 -8.220 -15.560 1.00 94.56 209 VAL A CA 1
ATOM 1592 C C . VAL A 1 209 ? -3.122 -7.030 -15.108 1.00 94.56 209 VAL A C 1
ATOM 1594 O O . VAL A 1 209 ? -3.621 -7.029 -13.984 1.00 94.56 209 VAL A O 1
ATOM 1597 N N . LEU A 1 210 ? -3.360 -6.043 -15.981 1.00 92.12 210 LEU A N 1
ATOM 1598 C CA . LEU A 1 210 ? -4.226 -4.888 -15.701 1.00 92.12 210 LEU A CA 1
ATOM 1599 C C . LEU A 1 210 ? -5.699 -5.268 -15.516 1.00 92.12 210 LEU A C 1
ATOM 1601 O O . LEU A 1 210 ? -6.408 -4.622 -14.736 1.00 92.12 210 LEU A O 1
ATOM 1605 N N . SER A 1 211 ? -6.173 -6.299 -16.218 1.00 93.44 211 SER A N 1
ATOM 1606 C CA . SER A 1 211 ? -7.570 -6.736 -16.129 1.00 93.44 211 SER A CA 1
ATOM 1607 C C . SER A 1 211 ? -7.928 -7.292 -14.747 1.00 93.44 211 SER A C 1
ATOM 1609 O O . SER A 1 211 ? -9.072 -7.168 -14.295 1.00 93.44 211 SER A O 1
ATOM 1611 N N . ARG A 1 212 ? -6.944 -7.846 -14.028 1.00 95.31 212 ARG A N 1
ATOM 1612 C CA . ARG A 1 212 ? -7.157 -8.450 -12.713 1.00 95.31 212 ARG A CA 1
ATOM 1613 C C . ARG A 1 212 ? -7.330 -7.373 -11.638 1.00 95.31 212 ARG A C 1
ATOM 1615 O O . ARG A 1 212 ? -6.483 -6.492 -11.490 1.00 95.31 212 ARG A O 1
ATOM 1622 N N . PRO A 1 213 ? -8.413 -7.400 -10.850 1.00 95.00 213 PRO A N 1
ATOM 1623 C CA . PRO A 1 213 ? -8.588 -6.444 -9.767 1.00 95.00 213 PRO A CA 1
ATOM 1624 C C . PRO A 1 213 ? -7.687 -6.792 -8.575 1.00 95.00 213 PRO A C 1
ATOM 1626 O O . PRO A 1 213 ? -7.341 -7.953 -8.355 1.00 95.00 213 PRO A O 1
ATOM 1629 N N . SER A 1 214 ? -7.382 -5.788 -7.753 1.00 93.94 214 SER A N 1
ATOM 1630 C CA . SER A 1 214 ? -6.984 -6.021 -6.360 1.00 93.94 214 SER A CA 1
ATOM 1631 C C . SER A 1 214 ? -8.081 -6.821 -5.643 1.00 93.94 214 SER A C 1
ATOM 1633 O O . SER A 1 214 ? -9.263 -6.674 -5.963 1.00 93.94 214 SER A O 1
ATOM 1635 N N . LYS A 1 215 ? -7.716 -7.657 -4.670 1.00 95.50 215 LYS A N 1
ATOM 1636 C CA . LYS A 1 215 ? -8.639 -8.497 -3.893 1.00 95.50 215 LYS A CA 1
ATOM 1637 C C . LYS A 1 215 ? -8.399 -8.349 -2.392 1.00 95.50 215 LYS A C 1
ATOM 1639 O O . LYS A 1 215 ? -7.308 -7.989 -1.962 1.00 95.50 215 LYS A O 1
ATOM 1644 N N . CYS A 1 216 ? -9.403 -8.648 -1.584 1.00 93.62 216 CYS A N 1
ATOM 1645 C CA . CYS A 1 216 ? -9.284 -8.732 -0.131 1.00 93.62 216 CYS A CA 1
ATOM 1646 C C . CYS A 1 216 ? -10.273 -9.757 0.420 1.00 93.62 216 CYS A C 1
ATOM 1648 O O . CYS A 1 216 ? -11.291 -10.035 -0.214 1.00 93.62 216 CYS A O 1
ATOM 1650 N N . VAL A 1 217 ? -9.998 -10.297 1.600 1.00 91.94 217 VAL A N 1
ATOM 1651 C CA . VAL A 1 217 ? -10.956 -11.157 2.291 1.00 91.94 217 VAL A CA 1
ATOM 1652 C C . VAL A 1 217 ? -12.125 -10.313 2.805 1.00 91.94 217 VAL A C 1
ATOM 1654 O O . VAL A 1 217 ? -11.925 -9.278 3.439 1.00 91.94 217 VAL A O 1
ATOM 1657 N N . SER A 1 218 ? -13.342 -10.744 2.482 1.00 86.69 218 SER A N 1
ATOM 1658 C CA . SER A 1 218 ? -14.612 -10.164 2.912 1.00 86.69 218 SER A CA 1
ATOM 1659 C C . SER A 1 218 ? -15.580 -11.300 3.219 1.00 86.69 218 SER A C 1
ATOM 1661 O O . SER A 1 218 ? -15.850 -12.132 2.351 1.00 86.69 218 SER A O 1
ATOM 1663 N N . GLY A 1 219 ? -16.062 -11.386 4.459 1.00 85.38 219 GLY A N 1
ATOM 1664 C CA . GLY A 1 219 ? -16.926 -12.491 4.883 1.00 85.38 219 GLY A CA 1
ATOM 1665 C C . GLY A 1 219 ? -16.248 -13.859 4.741 1.00 85.38 219 GLY A C 1
ATOM 1666 O O . GLY A 1 219 ? -16.896 -14.831 4.360 1.00 85.38 219 GLY A O 1
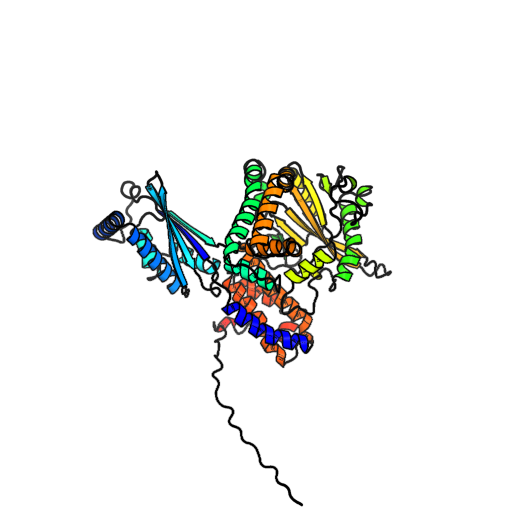ATOM 1667 N N . GLY A 1 220 ? -14.935 -13.927 4.985 1.00 89.31 220 GLY A N 1
ATOM 1668 C CA . GLY A 1 220 ? -14.139 -15.150 4.856 1.00 89.31 220 GLY A CA 1
ATOM 1669 C C . GLY A 1 220 ? -13.795 -15.572 3.422 1.00 89.31 220 GLY A C 1
ATOM 1670 O O . GLY A 1 220 ? -13.151 -16.604 3.248 1.00 89.31 220 GLY A O 1
ATOM 1671 N N . GLN A 1 221 ? -14.178 -14.803 2.396 1.00 94.25 221 GLN A N 1
ATOM 1672 C CA . GLN A 1 221 ? -13.868 -15.106 0.994 1.00 94.25 221 GLN A CA 1
ATOM 1673 C C . GLN A 1 221 ? -12.986 -14.032 0.359 1.00 94.25 221 GLN A C 1
ATOM 1675 O O . GLN A 1 221 ? -13.191 -12.842 0.582 1.00 94.25 221 GLN A O 1
ATOM 1680 N N . LEU A 1 222 ? -12.025 -14.441 -0.472 1.00 95.38 222 LEU A N 1
ATOM 1681 C CA . LEU A 1 222 ? -11.194 -13.519 -1.245 1.00 95.38 222 LEU A CA 1
ATOM 1682 C C . LEU A 1 222 ? -12.003 -12.946 -2.418 1.00 95.38 222 LEU A C 1
ATOM 1684 O O . LEU A 1 222 ? -12.240 -13.629 -3.414 1.00 95.38 222 LEU A O 1
ATOM 1688 N N . VAL A 1 223 ? -12.408 -11.681 -2.317 1.00 95.19 223 VAL A N 1
ATOM 1689 C CA . VAL A 1 223 ? -13.258 -11.007 -3.309 1.00 95.19 223 VAL A CA 1
ATOM 1690 C C . VAL A 1 223 ? -12.548 -9.804 -3.939 1.00 95.19 223 VAL A C 1
ATOM 1692 O O . VAL A 1 223 ? -11.673 -9.205 -3.308 1.00 95.19 223 VAL A O 1
ATOM 1695 N N . PRO A 1 224 ? -12.906 -9.403 -5.174 1.00 94.56 224 PRO A N 1
ATOM 1696 C CA . PRO A 1 224 ? -12.425 -8.160 -5.768 1.00 94.56 224 PRO A CA 1
ATOM 1697 C C . PRO A 1 224 ? -12.703 -6.936 -4.888 1.00 94.56 224 PRO A C 1
ATOM 1699 O O . PRO A 1 224 ? -13.793 -6.774 -4.335 1.00 94.56 224 PRO A O 1
ATOM 1702 N N . VAL A 1 225 ? -11.724 -6.037 -4.798 1.00 87.06 225 VAL A N 1
ATOM 1703 C CA . VAL A 1 225 ? -11.883 -4.756 -4.111 1.00 87.06 225 VAL A CA 1
ATOM 1704 C C . VAL A 1 225 ? -12.693 -3.823 -5.000 1.00 87.06 225 VAL A C 1
ATOM 1706 O O . VAL A 1 225 ? -12.230 -3.346 -6.036 1.00 87.06 225 VAL A O 1
ATOM 1709 N N . THR A 1 226 ? -13.901 -3.525 -4.553 1.00 83.69 226 THR A N 1
ATOM 1710 C CA . THR A 1 226 ? -14.785 -2.507 -5.113 1.00 83.69 226 THR A CA 1
ATOM 1711 C C . THR A 1 226 ? -15.006 -1.408 -4.073 1.00 83.69 226 THR A C 1
ATOM 1713 O O . THR A 1 226 ? -14.538 -1.503 -2.941 1.00 83.69 226 THR A O 1
ATOM 1716 N N . HIS A 1 227 ? -15.744 -0.361 -4.434 1.00 69.19 227 HIS A N 1
ATOM 1717 C CA . HIS A 1 227 ? -16.161 0.679 -3.489 1.00 69.19 227 HIS A CA 1
ATOM 1718 C C . HIS A 1 227 ? -17.205 0.189 -2.460 1.00 69.19 227 HIS A C 1
ATOM 1720 O O . HIS A 1 227 ? -17.571 0.939 -1.554 1.00 69.19 227 HIS A O 1
ATOM 1726 N N . GLU A 1 228 ? -17.707 -1.042 -2.613 1.00 70.56 228 GLU A N 1
ATOM 1727 C CA . GLU A 1 228 ? -18.676 -1.674 -1.710 1.00 70.56 228 GLU A CA 1
ATOM 1728 C C . GLU A 1 228 ? -18.088 -2.809 -0.871 1.00 70.56 228 GLU A C 1
ATOM 1730 O O . GLU A 1 228 ? -18.758 -3.317 0.027 1.00 70.56 228 GLU A O 1
ATOM 1735 N N . THR A 1 229 ? -16.849 -3.212 -1.151 1.00 76.75 229 THR A N 1
ATOM 1736 C CA . THR A 1 229 ? -16.217 -4.343 -0.478 1.00 76.75 229 THR A CA 1
ATOM 1737 C C . THR A 1 229 ? -15.815 -3.954 0.944 1.00 76.75 229 THR A C 1
ATOM 1739 O O . THR A 1 229 ? -15.048 -3.011 1.127 1.00 76.75 229 THR A O 1
ATOM 1742 N N . LEU A 1 230 ? -16.306 -4.699 1.938 1.00 73.19 230 LEU A N 1
ATOM 1743 C CA . LEU A 1 230 ? -15.949 -4.517 3.350 1.00 73.19 230 LEU A CA 1
ATOM 1744 C C . LEU A 1 230 ? -14.819 -5.465 3.716 1.00 73.19 230 LEU A C 1
ATOM 1746 O O . LEU A 1 230 ? -14.949 -6.666 3.477 1.00 73.19 230 LEU A O 1
ATOM 1750 N N . ARG A 1 231 ? -13.724 -4.967 4.282 1.00 78.94 231 ARG A N 1
ATOM 1751 C CA . ARG A 1 231 ? -12.554 -5.812 4.532 1.00 78.94 231 ARG A CA 1
ATOM 1752 C C . ARG A 1 231 ? -12.703 -6.546 5.850 1.00 78.94 231 ARG A C 1
ATOM 1754 O O . ARG A 1 231 ? -13.169 -6.004 6.847 1.00 78.94 231 AR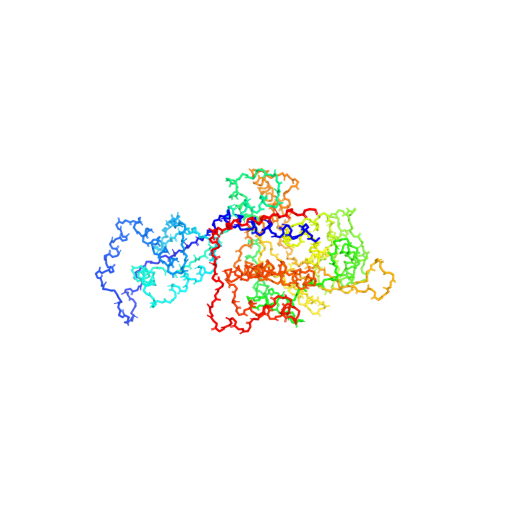G A O 1
ATOM 1761 N N . ASP A 1 232 ? -12.308 -7.809 5.856 1.00 78.94 232 ASP A N 1
ATOM 1762 C CA . ASP A 1 232 ? -12.070 -8.521 7.101 1.00 78.94 232 ASP A CA 1
ATOM 1763 C C . ASP A 1 232 ? -10.749 -7.987 7.676 1.00 78.94 232 ASP A C 1
ATOM 1765 O O . ASP A 1 232 ? -9.740 -7.991 6.960 1.00 78.94 232 ASP A O 1
ATOM 1769 N N . PRO A 1 233 ? -10.726 -7.488 8.927 1.00 71.44 233 PRO A N 1
ATOM 1770 C CA . PRO A 1 233 ? -9.512 -6.928 9.495 1.00 71.44 233 PRO A CA 1
ATOM 1771 C C . PRO A 1 233 ? -8.430 -8.018 9.561 1.00 71.44 233 PRO A C 1
ATOM 1773 O O . PRO A 1 233 ? -8.700 -9.117 10.063 1.00 71.44 233 PRO A O 1
ATOM 1776 N N . PRO A 1 234 ? -7.210 -7.750 9.066 1.00 75.81 234 PRO A N 1
ATOM 1777 C CA . PRO A 1 234 ? -6.123 -8.718 9.058 1.00 75.81 234 PRO A CA 1
ATOM 1778 C C . PRO A 1 234 ? -5.557 -8.910 10.476 1.00 75.81 234 PRO A C 1
ATOM 1780 O O . PRO A 1 234 ? -4.490 -8.413 10.816 1.00 75.81 234 PRO A O 1
ATOM 1783 N N . TRP A 1 235 ? -6.267 -9.637 11.342 1.00 79.50 235 TRP A N 1
ATOM 1784 C CA . TRP A 1 235 ? -5.806 -9.886 12.707 1.00 79.50 235 TRP A CA 1
ATOM 1785 C C . TRP A 1 235 ? -4.814 -11.053 12.768 1.00 79.50 235 TRP A C 1
ATOM 1787 O O . TRP A 1 235 ? -5.159 -12.203 12.494 1.00 79.50 235 TRP A O 1
ATOM 1797 N N . GLN A 1 236 ? -3.589 -10.759 13.204 1.00 84.94 236 GLN A N 1
ATOM 1798 C CA . GLN A 1 236 ? -2.519 -11.744 13.405 1.00 84.94 236 GLN A CA 1
ATOM 1799 C C . GLN A 1 236 ? -2.260 -12.084 14.885 1.00 84.94 236 GLN A C 1
ATOM 1801 O O . GLN A 1 236 ? -1.181 -12.527 15.248 1.00 84.94 236 GLN A O 1
ATOM 1806 N N . GLY A 1 237 ? -3.213 -11.844 15.794 1.00 78.06 237 GLY A N 1
ATOM 1807 C CA . GLY A 1 237 ? -3.088 -12.311 17.187 1.00 78.06 237 GLY A CA 1
ATOM 1808 C C . GLY A 1 237 ? -2.041 -11.596 18.049 1.00 78.06 237 GLY A C 1
ATOM 1809 O O . GLY A 1 237 ? -1.847 -11.975 19.202 1.00 78.06 237 GLY A O 1
ATOM 1810 N N . VAL A 1 238 ? -1.373 -10.563 17.530 1.00 83.81 238 VAL A N 1
ATOM 1811 C CA . VAL A 1 238 ? -0.255 -9.898 18.203 1.00 83.81 238 VAL A CA 1
ATOM 1812 C C . VAL A 1 238 ? -0.519 -8.405 18.371 1.00 83.81 238 VAL A C 1
ATOM 1814 O O . VAL A 1 238 ? -0.660 -7.668 17.401 1.00 83.81 238 VAL A O 1
ATOM 1817 N N . GLN A 1 239 ? -0.507 -7.948 19.625 1.00 79.50 239 GLN A N 1
ATOM 1818 C CA . GLN A 1 239 ? -0.690 -6.533 19.973 1.00 79.50 239 GLN A CA 1
ATOM 1819 C C . GLN A 1 239 ? 0.618 -5.742 19.963 1.00 79.50 239 GLN A C 1
ATOM 1821 O O . GLN A 1 239 ? 0.637 -4.584 19.570 1.00 79.50 239 GLN A O 1
ATOM 1826 N N . LYS A 1 240 ? 1.728 -6.352 20.398 1.00 86.75 240 LYS A N 1
ATOM 1827 C CA . LYS A 1 240 ? 3.015 -5.666 20.591 1.00 86.75 240 LYS A CA 1
ATOM 1828 C C . LYS A 1 240 ? 3.985 -5.954 19.457 1.00 86.75 240 LYS A C 1
ATOM 1830 O O . LYS A 1 240 ? 4.183 -7.111 19.088 1.00 86.75 240 LYS A O 1
ATOM 1835 N N . LEU A 1 241 ? 4.711 -4.925 19.019 1.00 89.69 241 LEU A N 1
ATOM 1836 C CA . LEU A 1 241 ? 5.760 -5.052 18.002 1.00 89.69 241 LEU A CA 1
ATOM 1837 C C . LEU A 1 241 ? 6.822 -6.113 18.357 1.00 89.69 241 LEU A C 1
ATOM 1839 O O . LEU A 1 241 ? 7.309 -6.831 17.486 1.00 89.69 241 LEU A O 1
ATOM 1843 N N . SER A 1 242 ? 7.161 -6.262 19.641 1.00 90.31 242 SER A N 1
ATOM 1844 C CA . SER A 1 242 ? 8.095 -7.298 20.101 1.00 90.31 242 SER A CA 1
ATOM 1845 C C . SER A 1 242 ? 7.586 -8.721 19.857 1.00 90.31 242 SER A C 1
ATOM 1847 O O . SER A 1 242 ? 8.379 -9.584 19.492 1.00 90.31 242 SER A O 1
ATOM 1849 N N . GLY A 1 243 ? 6.281 -8.962 20.015 1.00 89.94 243 GLY A N 1
ATOM 1850 C CA . GLY A 1 243 ? 5.669 -10.249 19.687 1.00 89.94 243 GLY A CA 1
ATOM 1851 C C . GLY A 1 243 ? 5.682 -10.520 18.187 1.00 89.94 243 GLY A C 1
ATOM 1852 O O . GLY A 1 243 ? 5.985 -11.635 17.774 1.00 89.94 243 GLY A O 1
ATOM 1853 N N . LEU A 1 244 ? 5.451 -9.481 17.376 1.00 92.00 244 LEU A N 1
ATOM 1854 C CA . LEU A 1 244 ? 5.402 -9.611 15.921 1.00 92.00 244 LEU A CA 1
ATOM 1855 C C . LEU A 1 244 ? 6.774 -10.037 15.409 1.00 92.00 244 LEU A C 1
ATOM 1857 O O . LEU A 1 244 ? 6.900 -11.010 14.670 1.00 92.00 244 LEU A O 1
ATOM 1861 N N . LEU A 1 245 ? 7.815 -9.337 15.858 1.00 92.94 245 LEU A N 1
ATOM 1862 C CA . LEU A 1 245 ? 9.201 -9.631 15.511 1.00 92.94 245 LEU A CA 1
ATOM 1863 C C . LEU A 1 245 ? 9.629 -11.036 15.946 1.00 92.94 245 LEU A C 1
ATOM 1865 O O . LEU A 1 245 ? 10.281 -11.723 15.165 1.00 92.94 245 LEU A O 1
ATOM 1869 N N . ALA A 1 246 ? 9.230 -11.474 17.146 1.00 91.50 246 ALA A N 1
ATOM 1870 C CA . ALA A 1 246 ? 9.562 -12.807 17.648 1.00 91.50 246 ALA A CA 1
ATOM 1871 C C . ALA A 1 246 ? 9.041 -13.911 16.714 1.00 91.50 246 ALA A C 1
ATOM 1873 O O . ALA A 1 246 ? 9.773 -14.843 16.398 1.00 91.50 246 ALA A O 1
ATOM 1874 N N . MET A 1 247 ? 7.812 -13.775 16.212 1.00 93.44 247 MET A N 1
ATOM 1875 C CA . MET A 1 247 ? 7.213 -14.759 15.304 1.00 93.44 247 MET A CA 1
ATOM 1876 C C . MET A 1 247 ? 7.675 -14.628 13.850 1.00 93.44 247 MET A C 1
ATOM 1878 O O . MET A 1 247 ? 7.650 -15.602 13.098 1.00 93.44 247 MET A O 1
ATOM 1882 N N . SER A 1 248 ? 8.097 -13.431 13.437 1.00 95.25 248 SER A N 1
ATOM 1883 C CA . SER A 1 248 ? 8.352 -13.125 12.027 1.00 95.25 248 SER A CA 1
ATOM 1884 C C . SER A 1 248 ? 9.466 -13.969 11.419 1.00 95.25 248 SER A C 1
ATOM 1886 O O . SER A 1 248 ? 9.366 -14.317 10.251 1.00 95.25 248 SER A O 1
ATOM 1888 N N . GLY A 1 249 ? 10.492 -14.341 12.192 1.00 94.88 249 GLY A N 1
ATOM 1889 C CA . GLY A 1 249 ? 11.550 -15.237 11.711 1.00 94.88 249 GLY A CA 1
ATOM 1890 C C . GLY A 1 249 ? 11.021 -16.627 11.341 1.00 94.88 249 GLY A C 1
ATOM 1891 O O . GLY A 1 249 ? 11.317 -17.129 10.259 1.00 94.88 249 GLY A O 1
ATOM 1892 N N . ALA A 1 250 ? 10.182 -17.215 12.200 1.00 94.88 250 ALA A N 1
ATOM 1893 C CA . ALA A 1 250 ? 9.575 -18.523 11.956 1.00 94.88 250 ALA A CA 1
ATOM 1894 C C . ALA A 1 250 ? 8.578 -18.481 10.786 1.00 94.88 250 ALA A C 1
ATOM 1896 O O . ALA A 1 250 ? 8.640 -19.330 9.899 1.00 94.88 250 ALA A O 1
ATOM 1897 N N . ALA A 1 251 ? 7.723 -17.453 10.735 1.00 96.38 251 ALA A N 1
ATOM 1898 C CA . ALA A 1 251 ? 6.784 -17.239 9.632 1.00 96.38 251 ALA A CA 1
ATOM 1899 C C . ALA A 1 251 ? 7.504 -17.115 8.281 1.00 96.38 251 ALA A C 1
ATOM 1901 O O . ALA A 1 251 ? 7.118 -17.728 7.283 1.00 96.38 251 ALA A O 1
ATOM 1902 N N . HIS A 1 252 ? 8.596 -16.349 8.275 1.00 97.25 252 HIS A N 1
ATOM 1903 C CA . HIS A 1 252 ? 9.428 -16.122 7.107 1.00 97.25 252 HIS A CA 1
ATOM 1904 C C . HIS A 1 252 ? 10.092 -17.411 6.622 1.00 97.25 252 HIS A C 1
ATOM 1906 O O . HIS A 1 252 ? 9.982 -17.762 5.449 1.00 97.25 252 HIS A O 1
ATOM 1912 N N . GLN A 1 253 ? 10.694 -18.168 7.539 1.00 97.25 253 GLN A N 1
ATOM 1913 C CA . GLN A 1 253 ? 11.295 -19.467 7.253 1.00 97.25 253 GLN A CA 1
ATOM 1914 C C . GLN A 1 253 ? 10.272 -20.463 6.683 1.00 97.25 253 GLN A C 1
ATOM 1916 O O . GLN A 1 253 ? 10.533 -21.126 5.680 1.00 97.25 253 GLN A O 1
ATOM 1921 N N . GLN A 1 254 ? 9.081 -20.527 7.281 1.00 97.50 254 GLN A N 1
ATOM 1922 C CA . GLN A 1 254 ? 7.982 -21.367 6.806 1.00 97.50 254 GLN A CA 1
ATOM 1923 C C . GLN A 1 254 ? 7.511 -20.950 5.409 1.00 97.50 254 GLN A C 1
ATOM 1925 O O . GLN A 1 254 ? 7.209 -21.810 4.585 1.00 97.50 254 GLN A O 1
ATOM 1930 N N . LEU A 1 255 ? 7.455 -19.647 5.113 1.00 97.88 255 LEU A N 1
ATOM 1931 C CA . LEU A 1 255 ? 7.081 -19.170 3.783 1.00 97.88 255 LEU A CA 1
ATOM 1932 C C . LEU A 1 255 ? 8.110 -19.590 2.726 1.00 97.88 255 LEU A C 1
ATOM 1934 O O . LEU A 1 255 ? 7.728 -20.063 1.656 1.00 97.88 255 LEU A O 1
ATOM 1938 N N . LYS A 1 256 ? 9.405 -19.462 3.036 1.00 98.12 256 LYS A N 1
ATOM 1939 C CA . LYS A 1 256 ? 10.485 -19.898 2.145 1.00 98.12 256 LYS A CA 1
ATOM 1940 C C . LYS A 1 256 ? 10.426 -21.394 1.870 1.00 98.12 256 LYS A C 1
ATOM 1942 O O . LYS A 1 256 ? 10.514 -21.792 0.714 1.00 98.12 256 LYS A O 1
ATOM 1947 N N . GLU A 1 257 ? 10.220 -22.200 2.910 1.00 98.00 257 GLU A N 1
ATOM 1948 C CA . GLU A 1 257 ? 10.083 -23.652 2.779 1.00 98.00 257 GLU A CA 1
ATOM 1949 C C . GLU A 1 257 ? 8.881 -24.032 1.906 1.00 98.00 257 GLU A C 1
ATOM 1951 O O . GLU A 1 257 ? 8.977 -24.952 1.107 1.00 98.00 257 GLU A O 1
ATOM 1956 N N . ARG A 1 258 ? 7.762 -23.296 1.977 1.00 97.62 258 ARG A N 1
ATOM 1957 C CA . ARG A 1 258 ? 6.611 -23.539 1.088 1.00 97.62 258 ARG A CA 1
ATOM 1958 C C . ARG A 1 258 ? 6.879 -23.157 -0.370 1.00 97.62 258 ARG A C 1
ATOM 1960 O O . ARG A 1 258 ? 6.334 -23.801 -1.260 1.00 97.62 258 ARG A O 1
ATOM 1967 N N . LEU A 1 259 ? 7.676 -22.116 -0.624 1.00 97.69 259 LEU A N 1
ATOM 1968 C CA . LEU A 1 259 ? 7.975 -21.643 -1.983 1.00 97.69 259 LEU A CA 1
ATOM 1969 C C . LEU A 1 259 ? 9.118 -22.410 -2.659 1.00 97.69 259 LEU A C 1
ATOM 1971 O O . LEU A 1 259 ? 9.093 -22.576 -3.877 1.00 97.69 259 LEU A O 1
ATOM 1975 N N . ALA A 1 260 ? 10.113 -22.865 -1.897 1.00 97.50 260 ALA A N 1
ATOM 1976 C CA . ALA A 1 260 ? 11.263 -23.618 -2.398 1.00 97.50 260 ALA A CA 1
ATOM 1977 C C . ALA A 1 260 ? 11.634 -24.778 -1.444 1.00 97.50 260 ALA A C 1
ATOM 1979 O O . ALA A 1 260 ? 12.692 -24.720 -0.800 1.00 97.50 260 ALA A O 1
ATOM 1980 N N . PRO A 1 261 ? 10.785 -25.823 -1.346 1.00 97.44 261 PRO A N 1
ATOM 1981 C CA . PRO A 1 261 ? 10.945 -26.907 -0.376 1.00 97.44 261 PRO A CA 1
ATOM 1982 C C . PRO A 1 261 ? 12.312 -27.591 -0.439 1.00 97.44 261 PRO A C 1
ATOM 1984 O O . PRO A 1 261 ? 12.837 -27.872 -1.517 1.00 97.44 261 PRO A O 1
ATOM 1987 N N . GLY A 1 262 ? 12.903 -27.860 0.725 1.00 96.62 262 GLY A N 1
ATOM 1988 C CA . GLY A 1 262 ? 14.169 -28.579 0.883 1.00 96.62 262 GLY A CA 1
ATOM 1989 C C . GLY A 1 262 ? 15.427 -27.825 0.436 1.00 96.62 262 GLY A C 1
ATOM 1990 O O . GLY A 1 262 ? 16.537 -28.287 0.726 1.00 96.62 262 GLY A O 1
ATOM 1991 N N . SER A 1 263 ? 15.284 -26.671 -0.223 1.00 97.38 263 SER A N 1
ATOM 1992 C CA . SER A 1 263 ? 16.412 -25.904 -0.756 1.00 97.38 263 SER A CA 1
ATOM 1993 C C . SER A 1 263 ? 17.318 -25.356 0.353 1.00 97.38 263 SER A C 1
ATOM 1995 O O . SER A 1 263 ? 16.888 -25.045 1.467 1.00 97.38 263 SER A O 1
ATOM 1997 N N . SER A 1 264 ? 18.609 -25.205 0.049 1.00 96.25 264 SER A N 1
ATOM 1998 C CA . SER A 1 264 ? 19.554 -24.542 0.958 1.00 96.25 264 SER A CA 1
ATOM 1999 C C . SER A 1 264 ? 19.183 -23.074 1.182 1.00 96.25 264 SER A C 1
ATOM 2001 O O . SER A 1 264 ? 19.327 -22.569 2.293 1.00 96.25 264 SER A O 1
ATOM 2003 N N . TRP A 1 265 ? 18.647 -22.410 0.152 1.00 97.19 265 TRP A N 1
ATOM 2004 C CA . TRP A 1 265 ? 18.134 -21.047 0.257 1.00 97.19 265 TRP A CA 1
ATOM 2005 C C . TRP A 1 265 ? 16.974 -20.952 1.240 1.00 97.19 265 TRP A C 1
ATOM 2007 O O . TRP A 1 265 ? 16.979 -20.044 2.074 1.00 97.19 265 TRP A O 1
ATOM 2017 N N . ALA A 1 266 ? 16.025 -21.898 1.189 1.00 97.19 266 ALA A N 1
ATOM 2018 C CA . ALA A 1 266 ? 14.907 -21.925 2.119 1.00 97.19 266 ALA A CA 1
ATOM 2019 C C . ALA A 1 266 ? 15.410 -21.979 3.558 1.00 97.19 266 ALA A C 1
ATOM 2021 O O . ALA A 1 266 ? 14.983 -21.157 4.354 1.00 97.19 266 ALA A O 1
ATOM 2022 N N . LYS A 1 267 ? 16.385 -22.848 3.854 1.00 96.12 267 LYS A N 1
ATOM 2023 C CA . LYS A 1 267 ? 17.015 -23.037 5.179 1.00 96.12 267 LYS A CA 1
ATOM 2024 C C . LYS A 1 267 ? 17.884 -21.866 5.660 1.00 96.12 267 LYS A C 1
ATOM 2026 O O . LYS A 1 267 ? 18.187 -21.788 6.848 1.00 96.12 267 LYS A O 1
ATOM 2031 N N . GLY A 1 268 ? 18.329 -20.991 4.760 1.00 93.81 268 GLY A N 1
ATOM 2032 C CA . GLY A 1 268 ? 19.199 -19.866 5.101 1.00 93.81 268 GLY A CA 1
ATOM 2033 C C . GLY A 1 268 ? 18.469 -18.776 5.889 1.00 93.81 268 GLY A C 1
ATOM 2034 O O . GLY A 1 268 ? 17.357 -18.392 5.538 1.00 93.81 268 GLY A O 1
ATOM 2035 N N . VAL A 1 269 ? 19.113 -18.216 6.915 1.00 92.88 269 VAL A N 1
ATOM 2036 C CA . VAL A 1 269 ? 18.602 -17.048 7.652 1.00 92.88 269 VAL A CA 1
ATOM 2037 C C . VAL A 1 269 ? 19.391 -15.814 7.225 1.00 92.88 269 VAL A C 1
ATOM 2039 O O . VAL A 1 269 ? 20.558 -15.662 7.580 1.00 92.88 269 VAL A O 1
ATOM 2042 N N . PHE A 1 270 ? 18.768 -14.914 6.461 1.00 88.75 270 PHE A N 1
ATOM 2043 C CA . PHE A 1 270 ? 19.447 -13.736 5.908 1.00 88.75 270 PHE A CA 1
ATOM 2044 C C . PHE A 1 270 ? 19.120 -12.458 6.694 1.00 88.75 270 PHE A C 1
ATOM 2046 O O . PHE A 1 270 ? 18.403 -11.569 6.223 1.00 88.75 270 PHE A O 1
ATOM 2053 N N . GLY A 1 271 ? 19.670 -12.368 7.908 1.00 84.44 271 GLY A N 1
ATOM 2054 C CA . GLY A 1 271 ? 19.612 -11.166 8.749 1.00 84.44 271 GLY A CA 1
ATOM 2055 C C . GLY A 1 271 ? 20.566 -10.053 8.296 1.00 84.44 271 GLY A C 1
ATOM 2056 O O . GLY A 1 271 ? 21.125 -10.095 7.202 1.00 84.44 271 GLY A O 1
ATOM 2057 N N . ASP A 1 272 ? 20.790 -9.067 9.163 1.00 80.62 272 ASP A N 1
ATOM 2058 C CA . ASP A 1 272 ? 21.591 -7.865 8.869 1.00 80.62 272 ASP A CA 1
ATOM 2059 C C . ASP A 1 272 ? 23.055 -8.136 8.503 1.00 80.62 272 ASP A C 1
ATOM 2061 O O . ASP A 1 272 ? 23.687 -7.322 7.837 1.00 80.62 272 ASP A O 1
ATOM 2065 N N . GLN A 1 273 ? 23.583 -9.288 8.912 1.00 87.75 273 GLN A N 1
ATOM 2066 C CA . GLN A 1 273 ? 24.962 -9.692 8.634 1.00 87.75 273 GLN A CA 1
ATOM 2067 C C . GLN A 1 273 ? 25.200 -10.034 7.158 1.00 87.75 273 GLN A C 1
ATOM 2069 O O . GLN A 1 273 ? 26.340 -10.047 6.707 1.00 87.75 273 GLN A O 1
ATOM 2074 N N . VAL A 1 274 ? 24.137 -10.308 6.396 1.00 89.69 274 VAL A N 1
ATOM 2075 C CA . VAL A 1 274 ? 24.231 -10.616 4.968 1.00 89.69 274 VAL A CA 1
ATOM 2076 C C . VAL A 1 274 ? 23.849 -9.357 4.185 1.00 89.69 274 VAL A C 1
ATOM 2078 O O . VAL A 1 274 ? 22.688 -8.948 4.250 1.00 89.69 274 VAL A O 1
ATOM 2081 N N . PRO A 1 275 ? 24.757 -8.725 3.423 1.00 90.88 275 PRO A N 1
ATOM 2082 C CA . PRO A 1 275 ? 24.427 -7.535 2.639 1.00 90.88 275 PRO A CA 1
ATOM 2083 C C . PRO A 1 275 ? 23.236 -7.768 1.704 1.00 90.88 275 PRO A C 1
ATOM 2085 O O . PRO A 1 275 ? 23.032 -8.879 1.214 1.00 90.88 275 PRO A O 1
ATOM 2088 N N . ARG A 1 276 ? 22.440 -6.729 1.423 1.00 88.31 276 ARG A N 1
ATOM 2089 C CA . ARG A 1 276 ? 21.269 -6.846 0.527 1.00 88.31 276 ARG A CA 1
ATOM 2090 C C . ARG A 1 276 ? 21.644 -7.295 -0.887 1.00 88.31 276 ARG A C 1
ATOM 2092 O O . ARG A 1 276 ? 20.861 -7.990 -1.524 1.00 88.31 276 ARG A O 1
ATOM 2099 N N . THR A 1 277 ? 22.835 -6.936 -1.347 1.00 89.00 277 THR A N 1
ATOM 2100 C CA . THR A 1 277 ? 23.386 -7.292 -2.661 1.00 89.00 277 THR A CA 1
ATOM 2101 C C . THR A 1 277 ? 24.023 -8.683 -2.696 1.00 89.00 277 THR A C 1
ATOM 2103 O O . THR A 1 277 ? 24.471 -9.129 -3.749 1.00 89.00 277 THR A O 1
ATOM 2106 N N . HIS A 1 278 ? 24.083 -9.390 -1.561 1.00 94.38 278 HIS A N 1
ATOM 2107 C CA . HIS A 1 278 ? 24.731 -10.692 -1.497 1.00 94.38 278 HIS A CA 1
ATOM 2108 C C . HIS A 1 278 ? 23.936 -11.743 -2.282 1.00 94.38 278 HIS A C 1
ATOM 2110 O O . HIS A 1 278 ? 22.737 -11.931 -2.062 1.00 94.38 278 HIS A O 1
ATOM 2116 N N . GLN A 1 279 ? 24.618 -12.479 -3.162 1.00 94.50 279 GLN A N 1
ATOM 2117 C CA . GLN A 1 279 ? 23.983 -13.420 -4.092 1.00 94.50 279 GLN A CA 1
ATOM 2118 C C . GLN A 1 279 ? 23.216 -14.549 -3.392 1.00 94.50 279 GLN A C 1
ATOM 2120 O O . GLN A 1 279 ? 22.197 -14.991 -3.911 1.00 94.50 279 GLN A O 1
ATOM 2125 N N . SER A 1 280 ? 23.638 -14.966 -2.191 1.00 95.44 280 SER A N 1
ATOM 2126 C CA . SER A 1 280 ? 22.935 -16.004 -1.413 1.00 95.44 280 SER A CA 1
ATOM 2127 C C . SER A 1 280 ? 21.498 -15.640 -1.035 1.00 95.44 280 SER A C 1
ATOM 2129 O O . SER A 1 280 ? 20.717 -16.536 -0.733 1.00 95.44 280 SER A O 1
ATOM 2131 N N . ARG A 1 281 ? 21.127 -14.351 -1.069 1.00 95.94 281 ARG A N 1
ATOM 2132 C CA . ARG A 1 281 ? 19.741 -13.908 -0.866 1.00 95.94 281 ARG A CA 1
ATOM 2133 C C . ARG A 1 281 ? 18.835 -14.259 -2.040 1.00 95.94 281 ARG A C 1
ATOM 2135 O O . ARG A 1 281 ? 17.620 -14.253 -1.869 1.00 95.94 281 ARG A O 1
ATOM 2142 N N . SER A 1 282 ? 19.401 -14.571 -3.204 1.00 96.38 282 SER A N 1
ATOM 2143 C CA . SER A 1 282 ? 18.660 -14.939 -4.407 1.00 96.38 282 SER A CA 1
ATOM 2144 C C . SER A 1 282 ? 18.650 -16.453 -4.613 1.00 96.38 282 SER A C 1
ATOM 2146 O O . SER A 1 282 ? 19.640 -17.135 -4.354 1.00 96.38 282 SER A O 1
ATOM 2148 N N . TRP A 1 283 ? 17.548 -16.974 -5.140 1.00 96.75 283 TRP A N 1
ATOM 2149 C CA . TRP A 1 283 ? 17.397 -18.367 -5.536 1.00 96.75 283 TRP A CA 1
ATOM 2150 C C . TRP A 1 283 ? 16.859 -18.463 -6.958 1.00 96.75 283 TRP A C 1
ATOM 2152 O O . TRP A 1 283 ? 15.812 -17.903 -7.283 1.00 96.75 283 TRP A O 1
ATOM 2162 N N . ARG A 1 284 ? 17.594 -19.192 -7.801 1.00 93.62 284 ARG A N 1
ATOM 2163 C CA . ARG A 1 284 ? 17.232 -19.525 -9.182 1.00 93.62 284 ARG A CA 1
ATOM 2164 C C . ARG A 1 284 ? 17.211 -21.045 -9.308 1.00 93.62 284 ARG A C 1
ATOM 2166 O O . ARG A 1 284 ? 18.211 -21.658 -9.658 1.00 93.62 284 ARG A O 1
ATOM 2173 N N . GLY A 1 285 ? 16.088 -21.646 -8.945 1.00 91.25 285 GLY A N 1
ATOM 2174 C CA . GLY A 1 285 ? 15.848 -23.083 -9.051 1.00 91.25 285 GLY A CA 1
ATOM 2175 C C . GLY A 1 285 ? 14.358 -23.346 -9.224 1.00 91.25 285 GLY A C 1
ATOM 2176 O O . GLY A 1 285 ? 13.579 -22.402 -9.341 1.00 91.25 285 GLY A O 1
ATOM 2177 N N . THR A 1 286 ? 13.949 -24.613 -9.212 1.00 90.75 286 THR A N 1
ATOM 2178 C CA . THR A 1 286 ? 12.529 -24.977 -9.284 1.00 90.75 286 THR A CA 1
ATOM 2179 C C . THR A 1 286 ? 11.816 -24.502 -8.018 1.00 90.75 286 THR A C 1
ATOM 2181 O O . THR A 1 286 ? 11.979 -25.086 -6.947 1.00 90.75 286 THR A O 1
ATOM 2184 N N . SER A 1 287 ? 11.077 -23.401 -8.122 1.00 92.12 287 SER A N 1
ATOM 2185 C CA . SER A 1 287 ? 10.189 -22.903 -7.073 1.00 92.12 287 SER A CA 1
ATOM 2186 C C . SER A 1 287 ? 8.747 -23.306 -7.391 1.00 92.12 287 SER A C 1
ATOM 2188 O O . SER A 1 287 ? 8.420 -23.632 -8.532 1.00 92.12 287 SER A O 1
ATOM 2190 N N . LEU A 1 288 ? 7.869 -23.241 -6.389 1.00 92.12 288 LEU A N 1
ATOM 2191 C CA . LEU A 1 288 ? 6.438 -23.502 -6.561 1.00 92.12 288 LEU A CA 1
ATOM 2192 C C . LEU A 1 288 ? 5.791 -22.585 -7.613 1.00 92.12 288 LEU A C 1
ATOM 2194 O O . LEU A 1 288 ? 4.851 -22.992 -8.283 1.00 92.12 288 LEU A O 1
ATOM 2198 N N . ILE A 1 289 ? 6.280 -21.351 -7.731 1.00 94.88 289 ILE A N 1
ATOM 2199 C CA . ILE A 1 289 ? 5.658 -20.287 -8.529 1.00 94.88 289 ILE A CA 1
ATOM 2200 C C . ILE A 1 289 ? 6.477 -19.913 -9.771 1.00 94.88 289 ILE A C 1
ATOM 2202 O O . ILE A 1 289 ? 6.136 -18.957 -10.454 1.00 94.88 289 ILE A O 1
ATOM 2206 N N . GLY A 1 290 ? 7.580 -20.612 -10.047 1.00 94.69 290 GLY A N 1
ATOM 2207 C CA . GLY A 1 290 ? 8.569 -20.189 -11.040 1.00 94.69 290 GLY A CA 1
ATOM 2208 C C . GLY A 1 290 ? 9.348 -18.924 -10.636 1.00 94.69 290 GLY A C 1
ATOM 2209 O O . GLY A 1 290 ? 9.387 -18.525 -9.467 1.00 94.69 290 GLY A O 1
ATOM 2210 N N . GLY A 1 291 ? 10.008 -18.299 -11.615 1.00 95.44 291 GLY A N 1
ATOM 2211 C CA . GLY A 1 291 ? 10.790 -17.072 -11.418 1.00 95.44 291 GLY A CA 1
ATOM 2212 C C . GLY A 1 291 ? 12.001 -17.223 -10.484 1.00 95.44 291 GLY A C 1
ATOM 2213 O O . GLY A 1 291 ? 12.338 -18.313 -10.017 1.00 95.44 291 GLY A O 1
ATOM 2214 N N . SER A 1 292 ? 12.682 -16.108 -10.207 1.00 97.25 292 SER A N 1
ATOM 2215 C CA . SER A 1 292 ? 13.758 -16.064 -9.208 1.00 97.25 292 SER A CA 1
ATOM 2216 C C . SER A 1 292 ? 13.275 -15.457 -7.897 1.00 97.25 292 SER A C 1
ATOM 2218 O O . SER A 1 292 ? 12.709 -14.364 -7.891 1.00 97.25 292 SER A O 1
ATOM 2220 N N . LEU A 1 293 ? 13.521 -16.144 -6.783 1.00 98.06 293 LEU A N 1
ATOM 2221 C CA . LEU A 1 293 ? 13.136 -15.679 -5.451 1.00 98.06 293 LEU A CA 1
ATOM 2222 C C . LEU A 1 293 ? 14.258 -14.845 -4.833 1.00 98.06 293 LEU A C 1
ATOM 2224 O O . LEU A 1 293 ? 15.433 -15.165 -4.997 1.00 98.06 293 LEU A O 1
ATOM 2228 N N . TYR A 1 294 ? 13.900 -13.808 -4.086 1.00 97.62 294 TYR A N 1
ATOM 2229 C CA . TYR A 1 294 ? 14.827 -12.967 -3.341 1.00 97.62 294 TYR A CA 1
ATOM 2230 C C . TYR A 1 294 ? 14.336 -12.751 -1.906 1.00 97.62 294 TYR A C 1
ATOM 2232 O O . TYR A 1 294 ? 13.172 -12.417 -1.661 1.00 97.62 294 TYR A O 1
ATOM 2240 N N . ASP A 1 295 ? 15.250 -12.943 -0.955 1.00 97.50 295 ASP A N 1
ATOM 2241 C CA . ASP A 1 295 ? 15.018 -12.789 0.476 1.00 97.50 295 ASP A CA 1
ATOM 2242 C C . ASP A 1 295 ? 15.627 -11.463 0.989 1.00 97.50 295 ASP A C 1
ATOM 2244 O O . ASP A 1 295 ? 16.847 -11.357 1.185 1.00 97.50 295 ASP A O 1
ATOM 2248 N N . PRO A 1 296 ? 14.794 -10.437 1.247 1.00 95.44 296 PRO A N 1
ATOM 2249 C CA . PRO A 1 296 ? 15.221 -9.148 1.789 1.00 95.44 296 PRO A CA 1
ATOM 2250 C C . PRO A 1 296 ? 15.425 -9.175 3.317 1.00 95.44 296 PRO A C 1
ATOM 2252 O O . PRO A 1 296 ? 15.723 -8.133 3.909 1.00 95.44 296 PRO A O 1
ATOM 2255 N N . GLY A 1 297 ? 15.201 -10.321 3.960 1.00 95.06 297 GLY A N 1
ATOM 2256 C CA . GLY A 1 297 ? 15.129 -10.515 5.399 1.00 95.06 297 GLY A CA 1
ATOM 2257 C C . GLY A 1 297 ? 13.821 -10.026 6.026 1.00 95.06 297 GLY A C 1
ATOM 2258 O O . GLY A 1 297 ? 13.016 -9.295 5.429 1.00 95.06 297 GLY A O 1
ATOM 2259 N N . VAL A 1 298 ? 13.648 -10.387 7.298 1.00 95.38 298 VAL A N 1
ATOM 2260 C CA . VAL A 1 298 ? 12.612 -9.819 8.168 1.00 95.38 298 VAL A CA 1
ATOM 2261 C C . VAL A 1 298 ? 12.870 -8.324 8.350 1.00 95.38 298 VAL A C 1
ATOM 2263 O O . VAL A 1 298 ? 14.007 -7.882 8.526 1.00 95.38 298 VAL A O 1
ATOM 2266 N N . LYS A 1 299 ? 11.808 -7.522 8.289 1.00 93.94 299 LYS A N 1
ATOM 2267 C CA . LYS A 1 299 ? 11.902 -6.075 8.474 1.00 93.94 299 LYS A CA 1
ATOM 2268 C C . LYS A 1 299 ? 12.431 -5.736 9.869 1.00 93.94 299 LYS A C 1
ATOM 2270 O O . LYS A 1 299 ? 11.993 -6.307 10.866 1.00 93.94 299 LYS A O 1
ATOM 2275 N N . LYS A 1 300 ? 13.356 -4.777 9.926 1.00 91.88 300 LYS A N 1
ATOM 2276 C CA . LYS A 1 300 ? 13.965 -4.319 11.178 1.00 91.88 300 LYS A CA 1
ATOM 2277 C C . LYS A 1 300 ? 12.941 -3.659 12.099 1.00 91.88 300 LYS A C 1
ATOM 2279 O O . LYS A 1 300 ? 11.949 -3.095 11.631 1.00 91.88 300 LYS A O 1
ATOM 2284 N N . ARG A 1 301 ? 13.223 -3.686 13.405 1.00 92.62 301 ARG A N 1
ATOM 2285 C CA . ARG A 1 301 ? 12.373 -3.068 14.429 1.00 92.62 301 ARG A CA 1
ATOM 2286 C C . ARG A 1 301 ? 12.185 -1.580 14.171 1.00 92.62 301 ARG A C 1
ATOM 2288 O O . ARG A 1 301 ? 11.060 -1.118 14.258 1.00 92.62 301 ARG A O 1
ATOM 2295 N N . GLU A 1 302 ? 13.249 -0.862 13.836 1.00 89.81 302 GLU A N 1
ATOM 2296 C CA . GLU A 1 302 ? 13.248 0.594 13.650 1.00 89.81 302 GLU A CA 1
ATOM 2297 C C . GLU A 1 302 ? 12.276 0.985 12.533 1.00 89.81 302 GLU A C 1
ATOM 2299 O O . GLU A 1 302 ? 11.369 1.784 12.743 1.00 89.81 302 GLU A O 1
ATOM 2304 N N . ARG A 1 303 ? 12.364 0.289 11.392 1.00 88.69 303 ARG A N 1
ATOM 2305 C CA . ARG A 1 303 ? 11.462 0.487 10.250 1.00 88.69 303 ARG A CA 1
ATOM 2306 C C . ARG A 1 303 ? 10.011 0.130 10.562 1.00 88.69 303 ARG A C 1
ATOM 2308 O O . ARG A 1 303 ? 9.103 0.773 10.054 1.00 88.69 303 ARG A O 1
ATOM 2315 N N . LEU A 1 304 ? 9.770 -0.904 11.368 1.00 90.19 304 LEU A N 1
ATOM 2316 C CA . LEU A 1 304 ? 8.410 -1.219 11.810 1.00 90.19 304 LEU A CA 1
ATOM 2317 C C . LEU A 1 304 ? 7.888 -0.178 12.803 1.00 90.19 304 LEU A C 1
ATOM 2319 O O . LEU A 1 304 ? 6.715 0.157 12.741 1.00 90.19 304 LEU A O 1
ATOM 2323 N N . SER A 1 305 ? 8.731 0.352 13.690 1.00 87.94 305 S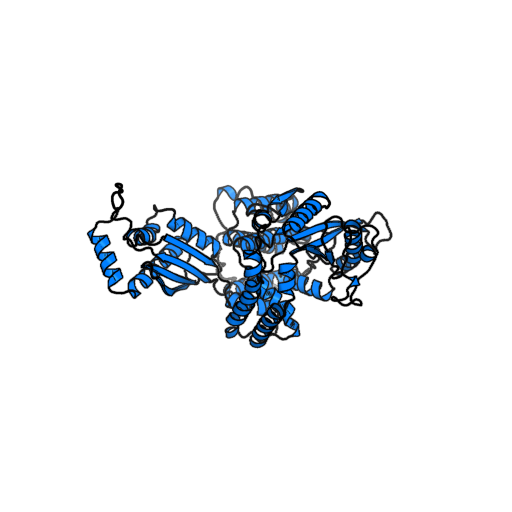ER A N 1
ATOM 2324 C CA . SER A 1 305 ? 8.362 1.436 14.606 1.00 87.94 305 SER A CA 1
ATOM 2325 C C . SER A 1 305 ? 7.988 2.709 13.847 1.00 87.94 305 SER A C 1
ATOM 2327 O O . SER A 1 305 ? 6.992 3.334 14.190 1.00 87.94 305 SER A O 1
ATOM 2329 N N . GLU A 1 306 ? 8.728 3.064 12.794 1.00 84.06 306 GLU A N 1
ATOM 2330 C CA . GLU A 1 306 ? 8.372 4.164 11.884 1.00 84.06 306 GLU A CA 1
ATOM 2331 C C . GLU A 1 306 ? 6.996 3.937 11.242 1.00 84.06 306 GLU A C 1
ATOM 2333 O O . GLU A 1 306 ? 6.160 4.837 11.234 1.00 84.06 306 GLU A O 1
ATOM 2338 N N . GLU A 1 307 ? 6.715 2.719 10.768 1.00 86.56 307 GLU A N 1
ATOM 2339 C CA . GLU A 1 307 ? 5.395 2.376 10.227 1.00 86.56 307 GLU A CA 1
ATOM 2340 C C . GLU A 1 307 ? 4.293 2.406 11.285 1.00 86.56 307 GLU A C 1
ATOM 2342 O O . GLU A 1 307 ? 3.191 2.852 10.976 1.00 86.56 307 GLU A O 1
ATOM 2347 N N . VAL A 1 308 ? 4.577 2.000 12.532 1.00 84.56 308 VAL A N 1
ATOM 2348 C CA . VAL A 1 308 ? 3.639 2.203 13.646 1.00 84.56 308 VAL A CA 1
ATOM 2349 C C . VAL A 1 308 ? 3.354 3.690 13.793 1.00 84.56 308 VAL A C 1
ATOM 2351 O O . VAL A 1 308 ? 2.190 4.047 13.822 1.00 84.56 308 VAL A O 1
ATOM 2354 N N . ILE A 1 309 ? 4.371 4.553 13.853 1.00 80.94 309 ILE A N 1
ATOM 2355 C CA . ILE A 1 309 ? 4.190 6.002 14.041 1.00 80.94 309 ILE A CA 1
ATOM 2356 C C . ILE A 1 309 ? 3.345 6.599 12.909 1.00 80.94 309 ILE A C 1
ATOM 2358 O O . ILE A 1 309 ? 2.422 7.366 13.168 1.00 80.94 309 ILE A O 1
ATOM 2362 N N . LEU A 1 310 ? 3.623 6.212 11.662 1.00 77.00 310 LEU A N 1
ATOM 2363 C CA . LEU A 1 310 ? 2.875 6.663 10.487 1.00 77.00 310 LEU A CA 1
ATOM 2364 C C . LEU A 1 310 ? 1.426 6.170 10.479 1.00 77.00 310 LEU A C 1
ATOM 2366 O O . LEU A 1 310 ? 0.520 6.884 10.044 1.00 77.00 310 LEU A O 1
ATOM 2370 N N . ALA A 1 311 ? 1.204 4.937 10.929 1.00 78.94 311 ALA A N 1
ATOM 2371 C CA . ALA A 1 311 ? -0.119 4.343 10.959 1.00 78.94 311 ALA A CA 1
ATOM 2372 C C . ALA A 1 311 ? -0.923 4.791 12.181 1.00 78.94 311 ALA A C 1
ATOM 2374 O O . ALA A 1 311 ? -2.146 4.842 12.090 1.00 78.94 311 ALA A O 1
ATOM 2375 N N . GLN A 1 312 ? -0.284 5.058 13.320 1.00 80.19 312 GLN A N 1
ATOM 2376 C CA . GLN A 1 312 ? -0.932 5.228 14.616 1.00 80.19 312 GLN A CA 1
ATOM 2377 C C . GLN A 1 312 ? -1.826 6.460 14.615 1.00 80.19 312 GLN A C 1
ATOM 2379 O O . GLN A 1 312 ? -1.406 7.582 14.324 1.00 80.19 312 GLN A O 1
ATOM 2384 N N . ARG A 1 313 ? -3.096 6.249 14.963 1.00 80.00 313 ARG A N 1
ATOM 2385 C CA . ARG A 1 313 ? -4.022 7.357 15.150 1.00 80.00 313 ARG A CA 1
ATOM 2386 C C . ARG A 1 313 ? -3.884 7.939 16.537 1.00 80.00 313 ARG A C 1
ATOM 2388 O O . ARG A 1 313 ? -3.477 7.288 17.495 1.00 80.00 313 ARG A O 1
ATOM 2395 N N . ILE A 1 314 ? -4.289 9.195 16.645 1.00 75.31 314 ILE A N 1
ATOM 2396 C CA . ILE A 1 314 ? -4.200 9.947 17.890 1.00 75.31 314 ILE A CA 1
ATOM 2397 C C . ILE A 1 314 ? -5.003 9.273 19.020 1.00 75.31 314 ILE A C 1
ATOM 2399 O O . ILE A 1 314 ? -4.598 9.314 20.180 1.00 75.31 314 ILE A O 1
ATOM 2403 N N . TYR A 1 315 ? -6.115 8.610 18.690 1.00 77.44 315 TYR A N 1
ATOM 2404 C CA . TYR A 1 315 ? -6.926 7.859 19.652 1.00 77.44 315 TYR A CA 1
ATOM 2405 C C . TYR A 1 315 ? -6.349 6.473 20.008 1.00 77.44 315 TYR A C 1
ATOM 2407 O O . TYR A 1 315 ? -6.813 5.856 20.960 1.00 77.44 315 TYR A O 1
ATOM 2415 N N . GLU A 1 316 ? -5.304 6.010 19.318 1.00 76.19 316 GLU A N 1
ATOM 2416 C CA . GLU A 1 316 ? -4.662 4.701 19.514 1.00 76.19 316 GLU A CA 1
ATOM 2417 C C . GLU A 1 316 ? -3.283 4.805 20.173 1.00 76.19 316 GLU A C 1
ATOM 2419 O O . GLU A 1 316 ? -2.510 3.855 20.143 1.00 76.19 316 GLU A O 1
ATOM 2424 N N . GLN A 1 317 ? -2.930 5.941 20.778 1.00 72.38 317 GLN A N 1
ATOM 2425 C CA . GLN A 1 317 ? -1.589 6.154 21.347 1.00 72.38 317 GLN A CA 1
ATOM 2426 C C . GLN A 1 317 ? -1.153 5.088 22.374 1.00 72.38 317 GLN A C 1
ATOM 2428 O O . GLN A 1 317 ? 0.038 4.919 22.621 1.00 72.38 317 GLN A O 1
ATOM 2433 N N . GLN A 1 318 ? -2.106 4.360 22.966 1.00 66.69 318 GLN A N 1
ATOM 2434 C CA . GLN A 1 318 ? -1.847 3.290 23.934 1.00 66.69 318 GLN A CA 1
ATOM 2435 C C . GLN A 1 318 ? -1.724 1.894 23.311 1.00 66.69 318 GLN A C 1
ATOM 2437 O O . GLN A 1 318 ? -1.280 0.978 24.001 1.00 66.69 318 GLN A O 1
ATOM 2442 N N . ASP A 1 319 ? -2.097 1.724 22.042 1.00 66.62 319 ASP A N 1
ATOM 2443 C CA . ASP A 1 319 ? -2.028 0.447 21.342 1.00 66.62 319 ASP A CA 1
ATOM 2444 C C . ASP A 1 319 ? -1.023 0.538 20.196 1.00 66.62 319 ASP A C 1
ATOM 2446 O O . ASP A 1 319 ? -1.073 1.442 19.359 1.00 66.62 319 ASP A O 1
ATOM 2450 N N . THR A 1 320 ? -0.077 -0.396 20.144 1.00 63.81 320 THR A N 1
ATOM 2451 C CA . THR A 1 320 ? 0.780 -0.484 18.966 1.00 63.81 320 THR A CA 1
ATOM 2452 C C . THR A 1 320 ? -0.047 -1.097 17.845 1.00 63.81 320 THR A C 1
ATOM 2454 O O . THR A 1 320 ? -0.501 -2.234 17.956 1.00 63.81 320 THR A O 1
ATOM 2457 N N . ALA A 1 321 ? -0.190 -0.388 16.723 1.00 67.50 321 ALA A N 1
ATOM 2458 C CA . ALA A 1 321 ? -0.832 -0.884 15.499 1.00 67.50 321 ALA A CA 1
ATOM 2459 C C . ALA A 1 321 ? -0.040 -2.029 14.817 1.00 67.50 321 ALA A C 1
ATOM 2461 O O . ALA A 1 321 ? -0.084 -2.209 13.607 1.00 67.50 321 ALA A O 1
ATOM 2462 N N . ALA A 1 322 ? 0.707 -2.822 15.593 1.00 76.56 322 ALA A N 1
ATOM 2463 C CA . ALA A 1 322 ? 1.537 -3.919 15.122 1.00 76.56 322 ALA A CA 1
ATOM 2464 C C . ALA A 1 322 ? 0.717 -5.010 14.424 1.00 76.56 322 ALA A C 1
ATOM 2466 O O . ALA A 1 322 ? 1.259 -5.725 13.590 1.00 76.56 322 ALA A O 1
ATOM 2467 N N . HIS A 1 323 ? -0.574 -5.126 14.737 1.00 72.56 323 HIS A N 1
ATOM 2468 C CA . HIS A 1 323 ? -1.455 -6.114 14.130 1.00 72.56 323 HIS A CA 1
ATOM 2469 C C . HIS A 1 323 ? -1.623 -5.938 12.617 1.00 72.56 323 HIS A C 1
ATOM 2471 O O . HIS A 1 323 ? -1.736 -6.948 11.935 1.00 72.56 323 HIS A O 1
ATOM 2477 N N . ASP A 1 324 ? -1.501 -4.719 12.090 1.00 76.06 324 ASP A N 1
ATOM 2478 C CA . ASP A 1 324 ? -1.595 -4.454 10.647 1.00 76.06 324 ASP A CA 1
ATOM 2479 C C . ASP A 1 324 ? -0.229 -4.464 9.939 1.00 76.06 324 ASP A C 1
ATOM 2481 O O . ASP A 1 324 ? -0.141 -4.337 8.715 1.00 76.06 324 ASP A O 1
ATOM 2485 N N . LEU A 1 325 ? 0.866 -4.614 10.692 1.00 87.56 325 LEU A N 1
ATOM 2486 C CA . LEU A 1 325 ? 2.213 -4.567 10.137 1.00 87.56 325 LEU A CA 1
ATOM 2487 C C . LEU A 1 325 ? 2.657 -5.913 9.576 1.00 87.56 325 LEU A C 1
ATOM 2489 O O . LEU A 1 325 ? 2.465 -6.970 10.178 1.00 87.56 325 LEU A O 1
ATOM 2493 N N . VAL A 1 326 ? 3.369 -5.853 8.451 1.00 91.12 326 VAL A N 1
ATOM 2494 C CA . VAL A 1 326 ? 3.937 -7.031 7.793 1.00 91.12 326 VAL A CA 1
ATOM 2495 C C . VAL A 1 326 ? 5.458 -6.984 7.850 1.00 91.12 326 VAL A C 1
ATOM 2497 O O . VAL A 1 326 ? 6.115 -6.223 7.134 1.00 91.12 326 VAL A O 1
ATOM 2500 N N . ALA A 1 327 ? 6.020 -7.826 8.713 1.00 93.69 327 ALA A N 1
ATOM 2501 C CA . ALA A 1 327 ? 7.459 -7.907 8.945 1.00 93.69 327 ALA A CA 1
ATOM 2502 C C . ALA A 1 327 ? 8.157 -8.965 8.070 1.00 93.69 327 ALA A C 1
ATOM 2504 O O . ALA A 1 327 ? 9.283 -8.738 7.625 1.00 93.69 327 ALA A O 1
ATOM 2505 N N . SER A 1 328 ? 7.497 -10.094 7.790 1.00 95.75 328 SER A N 1
ATOM 2506 C CA . SER A 1 328 ? 8.002 -11.134 6.883 1.00 95.75 328 SER A CA 1
ATOM 2507 C C . SER A 1 328 ? 7.667 -10.779 5.436 1.00 95.75 328 SER A C 1
ATOM 2509 O O . SER A 1 328 ? 6.504 -10.548 5.098 1.00 95.75 328 SER A O 1
ATOM 2511 N N . ARG A 1 329 ? 8.682 -10.717 4.569 1.00 96.44 329 ARG A N 1
ATOM 2512 C CA . ARG A 1 329 ? 8.508 -10.297 3.174 1.00 96.44 329 ARG A CA 1
ATOM 2513 C C . ARG A 1 329 ? 9.437 -11.033 2.220 1.00 96.44 329 ARG A C 1
ATOM 2515 O O . ARG A 1 329 ? 10.624 -11.094 2.487 1.00 96.44 329 ARG A O 1
ATOM 2522 N N . LEU A 1 330 ? 8.921 -11.517 1.098 1.00 97.88 330 LEU A N 1
ATOM 2523 C CA . LEU A 1 330 ? 9.708 -12.114 0.017 1.00 97.88 330 LEU A CA 1
ATOM 2524 C C . LEU A 1 330 ? 9.417 -11.419 -1.309 1.00 97.88 330 LEU A C 1
ATOM 2526 O O . LEU A 1 330 ? 8.339 -10.856 -1.512 1.00 97.88 330 LEU A O 1
ATOM 2530 N N . HIS A 1 331 ? 10.391 -11.480 -2.206 1.00 98.06 331 HIS A N 1
ATOM 2531 C CA . HIS A 1 331 ? 10.286 -10.961 -3.560 1.00 98.06 331 HIS A CA 1
ATOM 2532 C C . HIS A 1 331 ? 10.422 -12.117 -4.554 1.00 98.06 331 HIS A C 1
ATOM 2534 O O . HIS A 1 331 ? 11.234 -13.018 -4.352 1.00 98.06 331 HIS A O 1
ATOM 2540 N N . ALA A 1 332 ? 9.620 -12.103 -5.611 1.00 98.31 332 ALA A N 1
ATOM 2541 C CA . ALA A 1 332 ? 9.719 -13.031 -6.727 1.00 98.31 332 ALA A CA 1
ATOM 2542 C C . ALA A 1 332 ? 9.811 -12.223 -8.019 1.00 98.31 332 ALA A C 1
ATOM 2544 O O . ALA A 1 332 ? 9.051 -11.277 -8.206 1.00 98.31 332 ALA A O 1
ATOM 2545 N N . HIS A 1 333 ? 10.761 -12.573 -8.874 1.00 98.00 333 HIS A N 1
ATOM 2546 C CA . HIS A 1 333 ? 11.101 -11.828 -10.078 1.00 98.00 333 HIS A CA 1
ATOM 2547 C C . HIS A 1 333 ? 10.847 -12.684 -11.313 1.00 98.00 333 HIS A C 1
ATOM 2549 O O . HIS A 1 333 ? 11.301 -13.831 -11.382 1.00 98.00 333 HIS A O 1
ATOM 2555 N N . PHE A 1 334 ? 10.142 -12.108 -12.281 1.00 98.06 334 PHE A N 1
ATOM 2556 C CA . PHE A 1 334 ? 9.686 -12.787 -13.487 1.00 98.06 334 PHE A CA 1
ATOM 2557 C C . PHE A 1 334 ? 10.145 -12.032 -14.724 1.00 98.06 334 PHE A C 1
ATOM 2559 O O . PHE A 1 334 ? 10.001 -10.814 -14.810 1.00 98.06 334 PHE A O 1
ATOM 2566 N N . THR A 1 335 ? 10.682 -12.758 -15.698 1.00 97.00 335 THR A N 1
ATOM 2567 C CA . THR A 1 335 ? 11.139 -12.189 -16.971 1.00 97.00 335 THR A CA 1
ATOM 2568 C C . THR A 1 335 ? 9.998 -11.907 -17.940 1.00 97.00 335 THR A C 1
ATOM 2570 O O . THR A 1 335 ? 10.194 -11.130 -18.867 1.00 97.00 335 THR A O 1
ATOM 2573 N N . SER A 1 336 ? 8.821 -12.504 -17.731 1.00 97.25 336 SER A N 1
ATOM 2574 C CA . SER A 1 336 ? 7.604 -12.253 -18.506 1.00 97.25 336 SER A CA 1
ATOM 2575 C C . SER A 1 336 ? 6.425 -11.918 -17.585 1.00 97.25 336 SER A C 1
ATOM 2577 O O . SER A 1 336 ? 6.387 -12.320 -16.418 1.00 97.25 336 SER A O 1
ATOM 2579 N N . LEU A 1 337 ? 5.452 -11.166 -18.105 1.00 97.12 337 LEU A N 1
ATOM 2580 C CA . LEU A 1 337 ? 4.209 -10.874 -17.385 1.00 97.12 337 LEU A CA 1
ATOM 2581 C C . LEU A 1 337 ? 3.267 -12.088 -17.347 1.00 97.12 337 LEU A C 1
ATOM 2583 O O . LEU A 1 337 ? 2.528 -12.228 -16.373 1.00 97.12 337 LEU A O 1
ATOM 2587 N N . SER A 1 338 ? 3.336 -12.986 -18.340 1.00 97.00 338 SER A N 1
ATOM 2588 C CA . SER A 1 338 ? 2.617 -14.268 -18.314 1.00 97.00 338 SER A CA 1
ATOM 2589 C C . SER A 1 338 ? 3.065 -15.135 -17.135 1.00 97.00 338 SER A C 1
ATOM 2591 O O . SER A 1 338 ? 2.222 -15.580 -16.362 1.00 97.00 338 SER A O 1
ATOM 2593 N N . ASP A 1 339 ? 4.375 -15.303 -16.918 1.00 97.06 339 ASP A N 1
ATOM 2594 C CA . ASP A 1 339 ? 4.879 -16.092 -15.781 1.00 97.06 339 ASP A CA 1
ATOM 2595 C C . ASP A 1 339 ? 4.481 -15.458 -14.439 1.00 97.06 339 ASP A C 1
ATOM 2597 O O . ASP A 1 339 ? 4.142 -16.155 -13.486 1.00 97.06 339 ASP A O 1
ATOM 2601 N N . LEU A 1 340 ? 4.485 -14.120 -14.360 1.00 98.06 340 LEU A N 1
ATOM 2602 C CA . LEU A 1 340 ? 4.022 -13.391 -13.176 1.00 98.06 340 LEU A CA 1
ATOM 2603 C C . LEU A 1 340 ? 2.534 -13.649 -12.900 1.00 98.06 340 LEU A C 1
ATOM 2605 O O . LEU A 1 340 ? 2.144 -13.822 -11.743 1.00 98.06 340 LEU A O 1
ATOM 2609 N N . ARG A 1 341 ? 1.699 -13.661 -13.946 1.00 97.38 341 ARG A N 1
ATOM 2610 C CA . ARG A 1 341 ? 0.267 -13.976 -13.854 1.00 97.38 341 ARG A CA 1
ATOM 2611 C C . ARG A 1 341 ? 0.059 -15.413 -13.379 1.00 97.38 341 ARG A C 1
ATOM 2613 O O . ARG A 1 341 ? -0.722 -15.623 -12.456 1.00 97.38 341 ARG A O 1
ATOM 2620 N N . ASP A 1 342 ? 0.786 -16.368 -13.947 1.00 97.56 342 ASP A N 1
ATOM 2621 C CA . ASP A 1 342 ? 0.675 -17.781 -13.578 1.00 97.56 342 ASP A CA 1
ATOM 2622 C C . ASP A 1 342 ? 1.114 -18.004 -12.122 1.00 97.56 342 ASP A C 1
ATOM 2624 O O . ASP A 1 342 ? 0.437 -18.683 -11.348 1.00 97.56 342 ASP A O 1
ATOM 2628 N N . ALA A 1 343 ? 2.191 -17.337 -11.697 1.00 98.25 343 ALA A N 1
ATOM 2629 C CA . ALA A 1 343 ? 2.623 -17.305 -10.304 1.00 98.25 343 ALA A CA 1
ATOM 2630 C C . ALA A 1 343 ? 1.554 -16.722 -9.371 1.00 98.25 343 ALA A C 1
ATOM 2632 O O . ALA A 1 343 ? 1.339 -17.241 -8.274 1.00 98.25 343 ALA A O 1
ATOM 2633 N N . TRP A 1 344 ? 0.876 -15.648 -9.788 1.00 98.00 344 TRP A N 1
ATOM 2634 C CA . TRP A 1 344 ? -0.237 -15.070 -9.037 1.00 98.00 344 TRP A CA 1
ATOM 2635 C C . TRP A 1 344 ? -1.365 -16.102 -8.863 1.00 98.00 344 TRP A C 1
ATOM 2637 O O . TRP A 1 344 ? -1.802 -16.320 -7.731 1.00 98.00 344 TRP A O 1
ATOM 2647 N N . ASP A 1 345 ? -1.779 -16.801 -9.921 1.00 97.81 345 ASP A N 1
ATOM 2648 C CA . ASP A 1 345 ? -2.808 -17.848 -9.824 1.00 97.81 345 ASP A CA 1
ATOM 2649 C C . ASP A 1 345 ? -2.420 -18.969 -8.858 1.00 97.81 345 ASP A C 1
ATOM 2651 O O . ASP A 1 345 ? -3.195 -19.307 -7.960 1.00 97.81 345 ASP A O 1
ATOM 2655 N N . ILE A 1 346 ? -1.189 -19.477 -8.965 1.00 98.19 346 ILE A N 1
ATOM 2656 C CA . ILE A 1 346 ? -0.673 -20.520 -8.069 1.00 98.19 346 ILE A CA 1
ATOM 2657 C C . ILE A 1 346 ? -0.689 -20.048 -6.609 1.00 98.19 346 ILE A C 1
ATOM 2659 O O . ILE A 1 346 ? -1.015 -20.826 -5.708 1.00 98.19 346 ILE A O 1
ATOM 2663 N N . LEU A 1 347 ? -0.343 -18.785 -6.345 1.00 98.06 347 LEU A N 1
ATOM 2664 C CA . LEU A 1 347 ? -0.350 -18.235 -4.989 1.00 98.06 347 LEU A CA 1
ATOM 2665 C C . LEU A 1 347 ? -1.765 -18.124 -4.416 1.00 98.06 347 LEU A C 1
ATOM 2667 O O . LEU A 1 347 ? -1.966 -18.482 -3.256 1.00 98.06 347 LEU A O 1
ATOM 2671 N N . GLU A 1 348 ? -2.740 -17.675 -5.211 1.00 97.38 348 GLU A N 1
ATOM 2672 C CA . GLU A 1 348 ? -4.143 -17.596 -4.782 1.00 97.38 348 GLU A CA 1
ATOM 2673 C C . GLU A 1 348 ? -4.740 -18.972 -4.468 1.00 97.38 348 GLU A C 1
ATOM 2675 O O . GLU A 1 348 ? -5.545 -19.078 -3.545 1.00 97.38 348 GLU A O 1
ATOM 2680 N N . THR A 1 349 ? -4.335 -20.029 -5.181 1.00 97.31 349 THR A N 1
ATOM 2681 C CA . THR A 1 349 ? -4.844 -21.389 -4.938 1.00 97.31 349 THR A CA 1
ATOM 2682 C C . THR A 1 349 ? -4.095 -22.138 -3.837 1.00 97.31 349 THR A C 1
ATOM 2684 O O . THR A 1 349 ? -4.670 -23.012 -3.193 1.00 97.31 349 THR A O 1
ATOM 2687 N N . SER A 1 350 ? -2.810 -21.839 -3.622 1.00 97.50 350 SER A N 1
ATOM 2688 C CA . SER A 1 350 ? -1.941 -22.636 -2.737 1.00 97.50 350 SER A CA 1
ATOM 2689 C C . SER A 1 350 ? -1.811 -22.073 -1.317 1.00 97.50 350 SER A C 1
ATOM 2691 O O . SER A 1 350 ? -1.316 -22.760 -0.414 1.00 97.50 350 SER A O 1
ATOM 2693 N N . PHE A 1 351 ? -2.220 -20.824 -1.094 1.00 97.81 351 PHE A N 1
ATOM 2694 C CA . PHE A 1 351 ? -2.036 -20.116 0.172 1.00 97.81 351 PHE A CA 1
ATOM 2695 C C . PHE A 1 351 ? -3.345 -19.519 0.704 1.00 97.81 351 PHE A C 1
ATOM 2697 O O . PHE A 1 351 ? -4.255 -19.199 -0.051 1.00 97.81 351 PHE A O 1
ATOM 2704 N N . GLU A 1 352 ? -3.426 -19.324 2.027 1.00 97.12 352 GLU A N 1
ATOM 2705 C CA . GLU A 1 352 ? -4.507 -18.552 2.655 1.00 97.12 352 GLU A CA 1
ATOM 2706 C C . GLU A 1 352 ? -4.246 -17.058 2.400 1.00 97.12 352 GLU A C 1
ATOM 2708 O O . GLU A 1 352 ? -3.602 -16.369 3.195 1.00 97.12 352 GLU A O 1
ATOM 2713 N N . VAL A 1 353 ? -4.667 -16.569 1.234 1.00 97.12 353 VAL A N 1
ATOM 2714 C CA . VAL A 1 353 ? -4.468 -15.174 0.824 1.00 97.12 353 VAL A CA 1
ATOM 2715 C C . VAL A 1 353 ? -5.474 -14.259 1.523 1.00 97.12 353 VAL A C 1
ATOM 2717 O O . VAL A 1 353 ? -6.681 -14.467 1.439 1.00 97.12 353 VAL A O 1
ATOM 2720 N N . ILE A 1 354 ? -4.970 -13.209 2.177 1.00 95.75 354 ILE A N 1
ATOM 2721 C CA . ILE A 1 354 ? -5.781 -12.208 2.893 1.00 95.75 354 ILE A CA 1
ATOM 2722 C C . ILE A 1 354 ? -6.095 -11.006 2.014 1.00 95.75 354 ILE A C 1
ATOM 2724 O O . ILE A 1 354 ? -7.199 -10.461 2.047 1.00 95.75 354 ILE A O 1
ATOM 2728 N N . TRP A 1 355 ? -5.130 -10.585 1.206 1.00 95.69 355 TRP A N 1
ATOM 2729 C CA . TRP A 1 355 ? -5.344 -9.546 0.215 1.00 95.69 355 TRP A CA 1
ATOM 2730 C C . TRP A 1 355 ? -4.341 -9.658 -0.922 1.00 95.69 355 TRP A C 1
ATOM 2732 O O . TRP A 1 355 ? -3.238 -10.185 -0.769 1.00 95.69 355 TRP A O 1
ATOM 2742 N N . VAL A 1 356 ? -4.746 -9.109 -2.061 1.00 96.94 356 VAL A N 1
ATOM 2743 C CA . VAL A 1 356 ? -3.925 -8.907 -3.246 1.00 96.94 356 VAL A CA 1
ATOM 2744 C C . VAL A 1 356 ? -4.035 -7.447 -3.655 1.00 96.94 356 VAL A C 1
ATOM 2746 O O . VAL A 1 356 ? -5.132 -6.937 -3.869 1.00 96.94 356 VAL A O 1
ATOM 2749 N N . ASN A 1 357 ? -2.904 -6.771 -3.788 1.00 94.50 357 ASN A N 1
ATOM 2750 C CA . ASN A 1 357 ? -2.830 -5.412 -4.295 1.00 94.50 357 ASN A CA 1
ATOM 2751 C C . ASN A 1 357 ? -2.162 -5.427 -5.674 1.00 94.50 357 ASN A C 1
ATOM 2753 O O . ASN A 1 357 ? -0.963 -5.703 -5.782 1.00 94.50 357 ASN A O 1
ATOM 2757 N N . ASN A 1 358 ? -2.945 -5.148 -6.717 1.00 95.81 358 ASN A N 1
ATOM 2758 C CA . ASN A 1 358 ? -2.454 -5.053 -8.084 1.00 95.81 358 ASN A CA 1
ATOM 2759 C C . ASN A 1 358 ? -1.995 -3.621 -8.394 1.00 95.81 358 ASN A C 1
ATOM 2761 O O . ASN A 1 358 ? -2.762 -2.798 -8.903 1.00 95.81 358 ASN A O 1
ATOM 2765 N N . ARG A 1 359 ? -0.713 -3.345 -8.144 1.00 93.44 359 ARG A N 1
ATOM 2766 C CA . ARG A 1 359 ? -0.103 -2.038 -8.415 1.00 93.44 359 ARG A CA 1
ATOM 2767 C C . ARG A 1 359 ? 0.224 -1.796 -9.887 1.00 93.44 359 ARG A C 1
ATOM 2769 O O . ARG A 1 359 ? 0.671 -0.709 -10.220 1.00 93.44 359 ARG A O 1
ATOM 2776 N N . PHE A 1 360 ? -0.014 -2.752 -10.787 1.00 90.94 360 PHE A N 1
ATOM 2777 C CA . PHE A 1 360 ? -0.046 -2.430 -12.219 1.00 90.94 360 PHE A CA 1
ATOM 2778 C C . PHE A 1 360 ? -1.261 -1.566 -12.549 1.00 90.94 360 PHE A C 1
ATOM 2780 O O . PHE A 1 360 ? -1.162 -0.611 -13.314 1.00 90.94 360 PHE A O 1
ATOM 2787 N N . ARG A 1 361 ? -2.406 -1.885 -11.939 1.00 88.56 361 ARG A N 1
ATOM 2788 C CA . ARG A 1 361 ? -3.657 -1.148 -12.120 1.00 88.56 361 ARG A CA 1
ATOM 2789 C C . ARG A 1 361 ? -3.733 0.094 -11.232 1.00 88.56 361 ARG A C 1
ATOM 2791 O O . ARG A 1 361 ? -4.274 1.114 -11.649 1.00 88.56 361 ARG A O 1
ATOM 2798 N N . GLU A 1 362 ? -3.228 -0.015 -10.008 1.00 84.69 362 GLU A N 1
ATOM 2799 C CA . GLU A 1 362 ? -3.273 1.030 -8.982 1.00 84.69 362 GLU A CA 1
ATOM 2800 C C . GLU A 1 362 ? -1.857 1.244 -8.411 1.00 84.69 362 GLU A C 1
ATOM 2802 O O . GLU A 1 362 ? -1.573 0.792 -7.297 1.00 84.69 362 GLU A O 1
ATOM 2807 N N . PRO A 1 363 ? -0.930 1.837 -9.191 1.00 83.75 363 PRO A N 1
ATOM 2808 C CA . PRO A 1 363 ? 0.440 2.050 -8.741 1.00 83.75 363 PRO A CA 1
ATOM 2809 C C . PRO A 1 363 ? 0.483 2.965 -7.519 1.00 83.75 363 PRO A C 1
ATOM 2811 O O . PRO A 1 363 ? -0.407 3.790 -7.312 1.00 83.75 363 PRO A O 1
ATOM 2814 N N . ASP A 1 364 ? 1.539 2.820 -6.719 1.00 82.62 364 ASP A N 1
ATOM 2815 C CA . ASP A 1 364 ? 1.779 3.752 -5.621 1.00 82.62 364 ASP A CA 1
ATOM 2816 C C . ASP A 1 364 ? 2.154 5.147 -6.146 1.00 82.62 364 ASP A C 1
ATOM 2818 O O . ASP A 1 364 ? 2.325 5.376 -7.343 1.00 82.62 364 ASP A O 1
ATOM 2822 N N . ALA A 1 365 ? 2.299 6.102 -5.234 1.00 78.50 365 ALA A N 1
ATOM 2823 C CA . ALA A 1 365 ? 2.691 7.467 -5.564 1.00 78.50 365 ALA A CA 1
ATOM 2824 C C . ALA A 1 365 ? 4.013 7.596 -6.339 1.00 78.50 365 ALA A C 1
ATOM 2826 O O . ALA A 1 365 ? 4.188 8.559 -7.084 1.00 78.50 365 ALA A O 1
ATOM 2827 N N . PHE A 1 366 ? 4.933 6.644 -6.168 1.00 85.38 366 PHE A N 1
ATOM 2828 C CA . PHE A 1 366 ? 6.185 6.592 -6.920 1.00 85.38 366 PHE A CA 1
ATOM 2829 C C . PHE A 1 366 ? 6.056 5.763 -8.197 1.00 85.38 366 PHE A C 1
ATOM 2831 O O . PHE A 1 366 ? 7.055 5.492 -8.852 1.00 85.38 366 PHE A O 1
ATOM 2838 N N . GLY A 1 367 ? 4.840 5.377 -8.575 1.00 83.75 367 GLY A N 1
ATOM 2839 C CA . GLY A 1 367 ? 4.521 4.756 -9.849 1.00 83.75 367 GLY A CA 1
ATOM 2840 C C . GLY A 1 367 ? 4.962 3.306 -9.989 1.00 83.75 367 GLY A C 1
ATOM 2841 O O . GLY A 1 367 ? 4.841 2.785 -11.093 1.00 83.75 367 GLY A O 1
ATOM 2842 N N . TYR A 1 368 ? 5.488 2.652 -8.944 1.00 93.12 368 TYR A N 1
ATOM 2843 C CA . TYR A 1 368 ? 6.151 1.357 -9.119 1.00 93.12 368 TYR A CA 1
ATOM 2844 C C . TYR A 1 368 ? 5.145 0.207 -9.330 1.00 93.12 368 TYR A C 1
ATOM 2846 O O . TYR A 1 368 ? 4.444 -0.171 -8.378 1.00 93.12 368 TYR A O 1
ATOM 2854 N N . PRO A 1 369 ? 5.095 -0.418 -10.525 1.00 94.00 369 PRO A N 1
ATOM 2855 C CA . PRO A 1 369 ? 4.134 -1.477 -10.810 1.00 94.00 369 PRO A CA 1
ATOM 2856 C C . PRO A 1 369 ? 4.620 -2.820 -10.256 1.00 94.00 369 PRO A C 1
ATOM 2858 O O . PRO A 1 369 ? 5.745 -3.254 -10.509 1.00 94.00 369 PRO A O 1
ATOM 2861 N N . CYS A 1 370 ? 3.771 -3.493 -9.482 1.00 97.25 370 CYS A N 1
ATOM 2862 C CA . CYS A 1 370 ? 4.009 -4.844 -8.969 1.00 97.25 370 CYS A CA 1
ATOM 2863 C C . CYS A 1 370 ? 2.694 -5.491 -8.513 1.00 97.25 370 CYS A C 1
ATOM 2865 O O . CYS A 1 370 ? 1.661 -4.827 -8.425 1.00 97.25 370 CYS A O 1
ATOM 2867 N N . VAL A 1 371 ? 2.723 -6.779 -8.175 1.00 98.00 371 VAL A N 1
ATOM 2868 C CA . VAL A 1 371 ? 1.621 -7.427 -7.446 1.00 98.00 371 VAL A CA 1
ATOM 2869 C C . VAL A 1 371 ? 2.100 -7.735 -6.036 1.00 98.00 371 VAL A C 1
ATOM 2871 O O . VAL A 1 371 ? 3.156 -8.332 -5.850 1.00 98.00 371 VAL A O 1
ATOM 2874 N N . GLN A 1 372 ? 1.345 -7.317 -5.026 1.00 97.94 372 GLN A N 1
ATOM 2875 C CA . GLN A 1 372 ? 1.633 -7.636 -3.628 1.00 97.94 372 GLN A CA 1
ATOM 2876 C C . GLN A 1 372 ? 0.551 -8.565 -3.093 1.00 97.94 372 GLN A C 1
ATOM 2878 O O . GLN A 1 372 ? -0.631 -8.275 -3.239 1.00 97.94 372 GLN A O 1
ATOM 2883 N N . ILE A 1 373 ? 0.948 -9.657 -2.452 1.00 98.06 373 ILE A N 1
ATOM 2884 C CA . ILE A 1 373 ? 0.042 -10.674 -1.919 1.00 98.06 373 ILE A CA 1
ATOM 2885 C C . ILE A 1 373 ? 0.364 -10.857 -0.442 1.00 98.06 373 ILE A C 1
ATOM 2887 O O . ILE A 1 373 ? 1.506 -11.162 -0.094 1.00 98.06 373 ILE A O 1
ATOM 2891 N N . ALA A 1 374 ? -0.627 -10.676 0.427 1.00 97.25 374 ALA A N 1
ATOM 2892 C CA . ALA A 1 374 ? -0.513 -11.060 1.827 1.00 97.25 374 ALA A CA 1
ATOM 2893 C C . ALA A 1 374 ? -1.062 -12.458 2.049 1.00 97.25 374 ALA A C 1
ATOM 2895 O O . ALA A 1 374 ? -2.197 -12.764 1.687 1.00 97.25 374 ALA A O 1
ATOM 2896 N N . VAL A 1 375 ? -0.257 -13.273 2.711 1.00 97.25 375 VAL A N 1
ATOM 2897 C CA . VAL A 1 375 ? -0.547 -14.662 3.029 1.00 97.25 375 VAL A CA 1
ATOM 2898 C C . VAL A 1 375 ? -0.599 -14.814 4.537 1.00 97.25 375 VAL A C 1
ATOM 2900 O O . VAL A 1 375 ? 0.346 -14.434 5.231 1.00 97.25 375 VAL A O 1
ATOM 2903 N N . LYS A 1 376 ? -1.679 -15.410 5.037 1.00 96.50 376 LYS A N 1
ATOM 2904 C CA . LYS A 1 376 ? -1.796 -15.823 6.429 1.00 96.50 376 LYS A CA 1
ATOM 2905 C C . LYS A 1 376 ? -1.201 -17.211 6.616 1.00 96.50 376 LYS A C 1
ATOM 2907 O O . LYS A 1 376 ? -1.373 -18.118 5.803 1.00 96.50 376 LYS A O 1
ATOM 2912 N N . GLN A 1 377 ? -0.443 -17.352 7.690 1.00 95.94 377 GLN A N 1
ATOM 2913 C CA . GLN A 1 377 ? 0.239 -18.576 8.070 1.00 95.94 377 GLN A CA 1
ATOM 2914 C C . GLN A 1 377 ? -0.043 -18.852 9.538 1.00 95.94 377 GLN A C 1
ATOM 2916 O O . GLN A 1 377 ? -0.139 -17.931 10.343 1.00 95.94 377 GLN A O 1
ATOM 2921 N N . GLN A 1 378 ? -0.154 -20.126 9.885 1.00 95.56 378 GLN A N 1
ATOM 2922 C CA . GLN A 1 378 ? -0.204 -20.567 11.271 1.00 95.56 378 GLN A CA 1
ATOM 2923 C C . GLN A 1 378 ? 1.226 -20.859 11.721 1.00 95.56 378 GLN A C 1
ATOM 2925 O O . GLN A 1 378 ? 1.892 -21.710 11.124 1.00 95.56 378 GLN A O 1
ATOM 2930 N N . VAL A 1 379 ? 1.702 -20.110 12.718 1.00 94.12 379 VAL A N 1
ATOM 2931 C CA . VAL A 1 379 ? 3.099 -20.098 13.161 1.00 94.12 379 VAL A CA 1
ATOM 2932 C C . VAL A 1 379 ? 3.156 -20.378 14.656 1.00 94.12 379 VAL A C 1
ATOM 2934 O O . VAL A 1 379 ? 2.457 -19.751 15.450 1.00 94.12 379 VAL A O 1
ATOM 2937 N N . GLN A 1 380 ? 4.011 -21.319 15.041 1.00 90.94 380 GLN A N 1
ATOM 2938 C CA . GLN A 1 380 ? 4.292 -21.618 16.441 1.00 90.94 380 GLN A CA 1
ATOM 2939 C C . GLN A 1 380 ? 4.959 -20.407 17.108 1.00 90.94 380 GLN A C 1
ATOM 2941 O O . GLN A 1 380 ? 5.982 -19.931 16.611 1.00 90.94 380 GLN A O 1
ATOM 2946 N N . ASP A 1 381 ? 4.421 -19.913 18.230 1.00 88.25 381 ASP A N 1
ATOM 2947 C CA . ASP A 1 381 ? 5.068 -18.820 18.965 1.00 88.25 381 ASP A CA 1
ATOM 2948 C C . ASP A 1 381 ? 6.369 -19.334 19.604 1.00 88.25 381 ASP A C 1
ATOM 2950 O O . ASP A 1 381 ? 6.309 -20.171 20.509 1.00 88.25 381 ASP A O 1
ATOM 2954 N N . PRO A 1 382 ? 7.552 -18.834 19.199 1.00 85.75 382 PRO A N 1
ATOM 2955 C CA . PRO A 1 382 ? 8.823 -19.324 19.729 1.00 85.75 382 PRO A CA 1
ATOM 2956 C C . PRO A 1 382 ? 9.025 -19.001 21.213 1.00 85.75 382 PRO A C 1
ATOM 2958 O O . PRO A 1 382 ? 9.912 -19.565 21.848 1.00 85.75 382 PRO A O 1
ATOM 2961 N N . ARG A 1 383 ? 8.224 -18.095 21.785 1.00 84.69 383 ARG A N 1
ATOM 2962 C CA . ARG A 1 383 ? 8.272 -17.752 23.215 1.00 84.69 383 ARG A CA 1
ATOM 2963 C C . ARG A 1 383 ? 7.521 -18.759 24.083 1.00 84.69 383 ARG A C 1
ATOM 2965 O O . ARG A 1 383 ? 7.691 -18.746 25.298 1.00 84.69 383 ARG A O 1
ATOM 2972 N N . HIS A 1 384 ? 6.689 -19.604 23.476 1.00 84.56 384 HIS A N 1
ATOM 2973 C CA . HIS A 1 384 ? 5.869 -20.587 24.167 1.00 84.56 384 HIS A CA 1
ATOM 2974 C C . HIS A 1 384 ? 6.275 -21.996 23.723 1.00 84.56 384 HIS A C 1
ATOM 2976 O O . HIS A 1 384 ? 6.091 -22.380 22.572 1.00 84.56 384 HIS A O 1
ATOM 2982 N N . CYS A 1 385 ? 6.789 -22.803 24.655 1.00 72.62 385 CYS A N 1
ATOM 2983 C CA . CYS A 1 385 ? 7.235 -24.172 24.368 1.00 72.62 385 CYS A CA 1
ATOM 2984 C C . CYS A 1 385 ? 6.086 -25.158 24.072 1.00 72.62 385 CYS A C 1
ATOM 2986 O O . CYS A 1 385 ? 6.346 -26.298 23.691 1.00 72.62 385 CYS A O 1
ATOM 2988 N N . SER A 1 386 ? 4.824 -24.759 24.271 1.00 83.00 386 SER A N 1
ATOM 2989 C CA . SER A 1 386 ? 3.672 -25.621 23.992 1.00 83.00 386 SER A CA 1
ATOM 2990 C C . SER A 1 386 ? 3.358 -25.634 22.502 1.00 83.00 386 SER A C 1
ATOM 2992 O O . SER A 1 386 ? 3.056 -24.584 21.940 1.00 83.00 386 SER A O 1
ATOM 2994 N N . LYS A 1 387 ? 3.315 -26.829 21.898 1.00 78.00 387 LYS A N 1
ATOM 2995 C CA . LYS A 1 387 ? 2.867 -27.058 20.508 1.00 78.00 387 LYS A CA 1
ATOM 2996 C C . LYS A 1 387 ? 1.439 -26.571 20.225 1.00 78.00 387 LYS A C 1
ATOM 2998 O O . LYS A 1 387 ? 1.028 -26.522 19.073 1.00 78.00 387 LYS A O 1
ATOM 3003 N N . GLU A 1 388 ? 0.680 -26.241 21.264 1.00 83.56 388 GLU A N 1
ATOM 3004 C CA . GLU A 1 388 ? -0.687 -25.730 21.151 1.00 83.56 388 GLU A CA 1
ATOM 3005 C C . GLU A 1 388 ? -0.727 -24.208 20.935 1.00 83.56 388 GLU A C 1
ATOM 3007 O O . GLU A 1 388 ? -1.751 -23.671 20.520 1.00 83.56 388 GLU A O 1
ATOM 3012 N N . CYS A 1 389 ? 0.380 -23.494 21.179 1.00 86.12 389 CYS A N 1
ATOM 3013 C CA . CYS A 1 389 ? 0.451 -22.041 21.013 1.00 86.12 389 CYS A CA 1
ATOM 3014 C C . CYS A 1 389 ? 0.785 -21.661 19.562 1.00 86.12 389 CYS A C 1
ATOM 3016 O O . CYS A 1 389 ? 1.892 -21.218 19.239 1.00 86.12 389 CYS A O 1
ATOM 3018 N N . VAL A 1 390 ? -0.191 -21.862 18.680 1.00 90.50 390 VAL A N 1
ATOM 3019 C CA . VAL A 1 390 ? -0.116 -21.474 17.272 1.00 90.50 390 VAL A CA 1
ATOM 3020 C C . VAL A 1 390 ? -0.877 -20.170 17.075 1.00 90.50 390 VAL A C 1
ATOM 3022 O O . VAL A 1 390 ? -2.048 -20.052 17.432 1.00 90.50 390 VAL A O 1
ATOM 3025 N N . LEU A 1 391 ? -0.197 -19.178 16.511 1.00 91.19 391 LEU A N 1
ATOM 3026 C CA . LEU A 1 391 ? -0.754 -17.863 16.233 1.00 91.19 391 LEU A CA 1
ATOM 3027 C C . LEU A 1 391 ? -0.720 -17.601 14.725 1.00 91.19 391 LEU A C 1
ATOM 3029 O O . LEU A 1 391 ? 0.189 -18.036 14.014 1.00 91.19 391 LEU A O 1
ATOM 3033 N N . ALA A 1 392 ? -1.711 -16.858 14.236 1.00 92.88 392 ALA A N 1
ATOM 3034 C CA . ALA A 1 392 ? -1.706 -16.394 12.858 1.00 92.88 392 ALA A CA 1
ATOM 3035 C C . ALA A 1 392 ? -0.581 -15.366 12.654 1.00 92.88 392 ALA A C 1
ATOM 3037 O O . ALA A 1 392 ? -0.348 -14.519 13.505 1.00 92.88 392 ALA A O 1
ATOM 3038 N N . HIS A 1 393 ? 0.096 -15.405 11.515 1.00 94.69 393 HIS A N 1
ATOM 3039 C CA . HIS A 1 393 ? 1.067 -14.398 11.087 1.00 94.69 393 HIS A CA 1
ATOM 3040 C C . HIS A 1 393 ? 0.814 -14.050 9.626 1.00 94.69 393 HIS A C 1
ATOM 3042 O O . HIS A 1 393 ? 0.420 -14.921 8.848 1.00 94.69 393 HIS A O 1
ATOM 3048 N N . ILE A 1 394 ? 1.020 -12.788 9.253 1.00 95.50 394 ILE A N 1
ATOM 3049 C CA . ILE A 1 394 ? 0.861 -12.334 7.872 1.00 95.50 394 ILE A CA 1
ATOM 3050 C C . ILE A 1 394 ? 2.232 -12.053 7.261 1.00 95.50 394 ILE A C 1
ATOM 3052 O O . ILE A 1 394 ? 2.972 -11.174 7.707 1.00 95.50 394 ILE A O 1
ATOM 3056 N N . SER A 1 395 ? 2.538 -12.765 6.179 1.00 97.31 395 SER A N 1
ATOM 3057 C CA . SER A 1 395 ? 3.707 -12.521 5.336 1.00 97.31 395 SER A CA 1
ATOM 3058 C C . SER A 1 395 ? 3.297 -11.870 4.017 1.00 97.31 395 SER A C 1
ATOM 3060 O O . SER A 1 395 ? 2.199 -12.102 3.517 1.00 97.31 395 SER A O 1
ATOM 3062 N N . LYS A 1 396 ? 4.193 -11.083 3.415 1.00 97.75 396 LYS A N 1
ATOM 3063 C CA . LYS A 1 396 ? 3.973 -10.454 2.104 1.00 97.75 396 LYS A CA 1
ATOM 3064 C C . LYS A 1 396 ? 4.882 -11.045 1.035 1.00 97.75 396 LYS A C 1
ATOM 3066 O O . LYS A 1 396 ? 6.097 -11.058 1.197 1.00 97.75 396 LYS A O 1
ATOM 3071 N N . ILE A 1 397 ? 4.312 -11.431 -0.095 1.00 98.44 397 ILE A N 1
ATOM 3072 C CA . ILE A 1 397 ? 5.043 -11.785 -1.312 1.00 98.44 397 ILE A CA 1
ATOM 3073 C C . ILE A 1 397 ? 4.856 -10.640 -2.307 1.00 98.44 397 ILE A C 1
ATOM 3075 O O . ILE A 1 397 ? 3.733 -10.189 -2.523 1.00 98.44 397 ILE A O 1
ATOM 3079 N N . THR A 1 398 ? 5.943 -10.136 -2.889 1.00 98.38 398 THR A N 1
ATOM 3080 C CA . THR A 1 398 ? 5.879 -9.135 -3.964 1.00 98.38 398 THR A CA 1
ATOM 3081 C C . THR A 1 398 ? 6.362 -9.754 -5.265 1.00 98.38 398 THR A C 1
ATOM 3083 O O . THR A 1 398 ? 7.495 -10.222 -5.335 1.00 98.38 398 THR A O 1
ATOM 3086 N N . LEU A 1 399 ? 5.502 -9.753 -6.278 1.00 98.44 399 LEU A N 1
ATOM 3087 C CA . LEU A 1 399 ? 5.806 -10.226 -7.621 1.00 98.44 399 LEU A CA 1
ATOM 3088 C C . LEU A 1 399 ? 6.261 -9.038 -8.468 1.00 98.44 399 LEU A C 1
ATOM 3090 O O . LEU A 1 399 ? 5.536 -8.049 -8.624 1.00 98.44 399 LEU A O 1
ATOM 3094 N N . HIS A 1 400 ? 7.473 -9.146 -8.989 1.00 98.00 400 HIS A N 1
ATOM 3095 C CA . HIS A 1 400 ? 8.148 -8.143 -9.789 1.00 98.00 400 HIS A CA 1
ATOM 3096 C C . HIS A 1 400 ? 8.256 -8.615 -11.229 1.00 98.00 400 HIS A C 1
ATOM 3098 O O . HIS A 1 400 ? 8.690 -9.736 -11.492 1.00 98.00 400 HIS A O 1
ATOM 3104 N N . TYR A 1 401 ? 7.921 -7.726 -12.158 1.00 97.69 401 TYR A N 1
ATOM 3105 C CA . TYR A 1 401 ? 8.338 -7.879 -13.541 1.00 97.69 401 TYR A CA 1
ATOM 3106 C C . TYR A 1 401 ? 9.771 -7.356 -13.659 1.00 97.69 401 TYR A C 1
ATOM 3108 O O . TYR A 1 401 ? 10.038 -6.188 -13.365 1.00 97.69 401 TYR A O 1
ATOM 3116 N N . GLU A 1 402 ? 10.699 -8.236 -14.017 1.00 97.19 402 GLU A N 1
ATOM 3117 C CA . GLU A 1 402 ? 12.138 -7.994 -13.933 1.00 97.19 402 GLU A CA 1
ATOM 3118 C C . GLU A 1 402 ? 12.581 -6.745 -14.714 1.00 97.19 402 GLU A C 1
ATOM 3120 O O . GLU A 1 402 ? 13.291 -5.932 -14.125 1.00 97.19 402 GLU A O 1
ATOM 3125 N N . PRO A 1 403 ? 12.107 -6.474 -15.947 1.00 97.25 403 PRO A N 1
ATOM 3126 C CA . PRO A 1 403 ? 12.433 -5.230 -16.650 1.00 97.25 403 PRO A CA 1
ATOM 3127 C C . PRO A 1 403 ? 12.068 -3.958 -15.869 1.00 97.25 403 PRO A C 1
ATOM 3129 O O . PRO A 1 403 ? 12.848 -3.009 -15.833 1.00 97.25 403 PRO A O 1
ATOM 3132 N N . LEU A 1 404 ? 10.929 -3.941 -15.166 1.00 95.69 404 LEU A N 1
ATOM 3133 C CA . LEU A 1 404 ? 10.552 -2.809 -14.309 1.00 95.69 404 LEU A CA 1
ATOM 3134 C C . LEU A 1 404 ? 11.407 -2.728 -13.045 1.00 95.69 404 LEU A C 1
ATOM 3136 O O . LEU A 1 404 ? 11.701 -1.636 -12.559 1.00 95.69 404 LEU A O 1
ATOM 3140 N N . PHE A 1 405 ? 11.796 -3.875 -12.487 1.00 95.44 405 PHE A N 1
ATOM 3141 C CA . PHE A 1 405 ? 12.714 -3.904 -11.355 1.00 95.44 405 PHE A CA 1
ATOM 3142 C C . PHE A 1 405 ? 14.099 -3.370 -11.738 1.00 95.44 405 PHE A C 1
ATOM 3144 O O . PHE A 1 405 ? 14.663 -2.591 -10.978 1.00 95.44 405 PHE A O 1
ATOM 3151 N N . GLN A 1 406 ? 14.598 -3.696 -12.932 1.00 96.12 406 GLN A N 1
ATOM 3152 C CA . GLN A 1 406 ? 15.858 -3.163 -13.456 1.00 96.12 406 GLN A CA 1
ATOM 3153 C C . GLN A 1 406 ? 15.815 -1.639 -13.621 1.00 96.12 406 GLN A C 1
ATOM 3155 O O . GLN A 1 406 ? 16.763 -0.962 -13.237 1.00 96.12 406 GLN A O 1
ATOM 3160 N N . VAL A 1 407 ? 14.690 -1.071 -14.077 1.00 95.25 407 VAL A N 1
ATOM 3161 C CA . VAL A 1 407 ? 14.498 0.392 -14.078 1.00 95.25 407 VAL A CA 1
ATOM 3162 C C . VAL A 1 407 ? 14.567 0.958 -12.661 1.00 95.25 407 VAL A C 1
ATOM 3164 O O . VAL A 1 407 ? 15.236 1.961 -12.437 1.00 95.25 407 VAL A O 1
ATOM 3167 N N . LYS A 1 408 ? 13.929 0.307 -11.685 1.00 93.31 408 LYS A N 1
ATOM 3168 C CA . LYS A 1 408 ? 13.920 0.761 -10.287 1.00 93.31 408 LYS A CA 1
ATOM 3169 C C . LYS A 1 408 ? 15.313 0.818 -9.648 1.00 93.31 408 LYS A C 1
ATOM 3171 O O . LYS A 1 408 ? 15.516 1.635 -8.757 1.00 93.31 408 LYS A O 1
ATOM 3176 N N . ILE A 1 409 ? 16.235 -0.047 -10.065 1.00 93.06 409 ILE A N 1
ATOM 3177 C CA . ILE A 1 409 ? 17.625 -0.072 -9.576 1.00 93.06 409 ILE A CA 1
ATOM 3178 C C . ILE A 1 409 ? 18.613 0.561 -10.565 1.00 93.06 409 ILE A C 1
ATOM 3180 O O . ILE A 1 409 ? 19.818 0.360 -10.449 1.00 93.06 409 ILE A O 1
ATOM 3184 N N . SER A 1 410 ? 18.112 1.264 -11.581 1.00 94.19 410 SER A N 1
ATOM 3185 C CA . SER A 1 410 ? 18.960 1.933 -12.563 1.00 94.19 410 SER A CA 1
ATOM 3186 C C . SER A 1 410 ? 19.548 3.224 -12.001 1.00 94.19 410 SER A C 1
ATOM 3188 O O . SER A 1 410 ? 18.937 3.870 -11.151 1.00 94.19 410 SER A O 1
ATOM 3190 N N . VAL A 1 411 ? 20.680 3.656 -12.564 1.00 95.38 411 VAL A N 1
ATOM 3191 C CA . VAL A 1 411 ? 21.316 4.946 -12.235 1.00 95.38 411 VAL A CA 1
ATOM 3192 C C . VAL A 1 411 ? 20.324 6.104 -12.384 1.00 95.38 411 VAL A C 1
ATOM 3194 O O . VAL A 1 411 ? 20.252 6.975 -11.535 1.00 95.38 411 VAL A O 1
ATOM 3197 N N . THR A 1 412 ? 19.462 6.073 -13.405 1.00 94.88 412 THR A N 1
ATOM 3198 C CA . THR A 1 412 ? 18.427 7.102 -13.592 1.00 94.88 412 THR A CA 1
ATOM 3199 C C . THR A 1 412 ? 1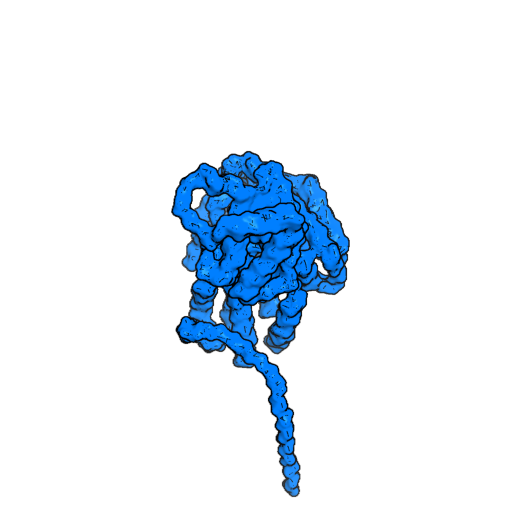7.419 7.150 -12.443 1.00 94.88 412 THR A C 1
ATOM 3201 O O . THR A 1 412 ? 16.951 8.228 -12.084 1.00 94.88 412 THR A O 1
ATOM 3204 N N . ALA A 1 413 ? 17.050 6.001 -11.869 1.00 92.75 413 ALA A N 1
ATOM 3205 C CA . ALA A 1 413 ? 16.172 5.975 -10.703 1.00 92.75 413 ALA A CA 1
ATOM 3206 C C . ALA A 1 413 ? 16.883 6.499 -9.449 1.00 92.75 413 ALA A C 1
ATOM 3208 O O . ALA A 1 413 ? 16.253 7.198 -8.656 1.00 92.75 413 ALA A O 1
ATOM 3209 N N . GLU A 1 414 ? 18.175 6.198 -9.294 1.00 93.69 414 GLU A N 1
ATOM 3210 C CA . GLU A 1 414 ? 19.020 6.737 -8.223 1.00 93.69 414 GLU A CA 1
ATOM 3211 C C . GLU A 1 414 ? 19.134 8.266 -8.330 1.00 93.69 414 GLU A C 1
ATOM 3213 O O . GLU A 1 414 ? 18.789 8.953 -7.372 1.00 93.69 414 GLU A O 1
ATOM 3218 N N . ASP A 1 415 ? 19.455 8.810 -9.508 1.00 96.06 415 ASP A N 1
ATOM 3219 C CA . ASP A 1 415 ? 19.551 10.259 -9.754 1.00 96.06 415 ASP A CA 1
ATOM 3220 C C . ASP A 1 415 ? 18.242 10.998 -9.412 1.00 96.06 415 ASP A C 1
ATOM 3222 O O . ASP A 1 415 ? 18.240 12.065 -8.794 1.00 96.06 415 ASP A O 1
ATOM 3226 N N . LEU A 1 416 ? 17.091 10.434 -9.797 1.00 94.94 416 LEU A N 1
ATOM 3227 C CA . LEU A 1 416 ? 15.781 11.020 -9.488 1.00 94.94 416 LEU A CA 1
ATOM 3228 C C . LEU A 1 416 ? 15.432 10.924 -8.000 1.00 94.94 416 LEU A C 1
ATOM 3230 O O . LEU A 1 416 ? 14.761 11.806 -7.456 1.00 94.94 416 LEU A O 1
ATOM 3234 N N . HIS A 1 417 ? 15.871 9.857 -7.336 1.00 94.38 417 HIS A N 1
ATOM 3235 C CA . HIS A 1 417 ? 15.715 9.708 -5.897 1.00 94.38 417 HIS A CA 1
ATOM 3236 C C . HIS A 1 417 ? 16.582 10.721 -5.137 1.00 94.38 417 HIS A C 1
ATOM 3238 O O . HIS A 1 417 ? 16.094 11.356 -4.202 1.00 94.38 417 HIS A O 1
ATOM 3244 N N . GLU A 1 418 ? 17.816 10.959 -5.584 1.00 96.00 418 GLU A N 1
ATOM 3245 C CA . GLU A 1 418 ? 18.671 12.031 -5.069 1.00 96.00 418 GLU A CA 1
ATOM 3246 C C . GLU A 1 418 ? 18.050 13.416 -5.305 1.00 96.00 418 GLU A C 1
ATOM 3248 O O . GLU A 1 418 ? 18.048 14.247 -4.395 1.00 96.00 418 GLU A O 1
ATOM 3253 N N . GLU A 1 419 ? 17.432 13.660 -6.470 1.00 96.94 419 GLU A N 1
ATOM 3254 C CA . GLU A 1 419 ? 16.691 14.904 -6.741 1.00 96.94 419 GLU A CA 1
ATOM 3255 C C . GLU A 1 419 ? 15.549 15.112 -5.725 1.00 96.94 419 GLU A C 1
ATOM 3257 O O . GLU A 1 419 ? 15.348 16.220 -5.210 1.00 96.94 419 GLU A O 1
ATOM 3262 N N . LEU A 1 420 ? 14.810 14.047 -5.393 1.00 95.62 420 LEU A N 1
ATOM 3263 C CA . LEU A 1 420 ? 13.760 14.087 -4.374 1.00 95.62 420 LEU A CA 1
ATOM 3264 C C . LEU A 1 420 ? 14.330 14.406 -2.986 1.00 95.62 420 LEU A C 1
ATOM 3266 O O . LEU A 1 420 ? 13.797 15.280 -2.295 1.00 95.62 420 LEU A O 1
ATOM 3270 N N . GLN A 1 421 ? 15.417 13.748 -2.586 1.00 96.56 421 GLN A N 1
ATOM 3271 C CA . GLN A 1 421 ? 16.088 14.005 -1.311 1.00 96.56 421 GLN A CA 1
ATOM 3272 C C . GLN A 1 421 ? 16.635 15.434 -1.230 1.00 96.56 421 GLN A C 1
ATOM 3274 O O . GLN A 1 421 ? 16.469 16.107 -0.212 1.00 96.56 421 GLN A O 1
ATOM 3279 N N . GLU A 1 422 ? 17.197 15.961 -2.318 1.00 97.31 422 GLU A N 1
ATOM 3280 C CA . GLU A 1 422 ? 17.649 17.350 -2.399 1.00 97.31 422 GLU A CA 1
ATOM 3281 C C . GLU A 1 422 ? 16.468 18.332 -2.263 1.00 97.31 422 GLU A C 1
ATOM 3283 O O . GLU A 1 422 ? 16.560 19.355 -1.572 1.00 97.31 422 GLU A O 1
ATOM 3288 N N . ALA A 1 423 ? 15.320 18.023 -2.872 1.00 96.56 423 ALA A N 1
ATOM 3289 C CA . ALA A 1 423 ? 14.102 18.815 -2.724 1.00 96.56 423 ALA A CA 1
ATOM 3290 C C . ALA A 1 423 ? 13.560 18.794 -1.280 1.00 96.56 423 ALA A C 1
ATOM 3292 O O . ALA A 1 423 ? 13.098 19.828 -0.780 1.00 96.56 423 ALA A O 1
ATOM 3293 N N . LEU A 1 424 ? 13.643 17.649 -0.593 1.00 96.06 424 LEU A N 1
ATOM 3294 C CA . LEU A 1 424 ? 13.291 17.507 0.824 1.00 96.06 424 LEU A CA 1
ATOM 3295 C C . LEU A 1 424 ? 14.263 18.283 1.724 1.00 96.06 424 LEU A C 1
ATOM 3297 O O . LEU A 1 424 ? 13.819 19.041 2.591 1.00 96.06 424 LEU A O 1
ATOM 3301 N N . ALA A 1 425 ? 15.568 18.207 1.460 1.00 96.62 425 ALA A N 1
ATOM 3302 C CA . ALA A 1 425 ? 16.586 18.987 2.162 1.00 96.62 425 ALA A CA 1
ATOM 3303 C C . ALA A 1 425 ? 16.331 20.498 2.033 1.00 96.62 425 ALA A C 1
ATOM 3305 O O . ALA A 1 425 ? 16.343 21.235 3.019 1.00 96.62 425 ALA A O 1
ATOM 3306 N N . LYS A 1 426 ? 15.983 20.974 0.827 1.00 96.12 426 LYS A N 1
ATOM 3307 C CA . LYS A 1 426 ? 15.586 22.375 0.576 1.00 96.12 426 LYS A CA 1
ATOM 3308 C C . LYS A 1 426 ? 14.293 22.773 1.302 1.00 96.12 426 LYS A C 1
ATOM 3310 O O . LYS A 1 426 ? 14.066 23.966 1.527 1.00 96.12 426 LYS A O 1
ATOM 3315 N N . CYS A 1 427 ? 13.448 21.810 1.676 1.00 94.38 427 CYS A N 1
ATOM 3316 C CA . CYS A 1 427 ? 12.294 22.025 2.552 1.00 94.38 427 CYS A CA 1
ATOM 3317 C C . CYS A 1 427 ? 12.666 22.128 4.041 1.00 94.38 427 CYS A C 1
ATOM 3319 O O . CYS A 1 427 ? 11.782 22.438 4.836 1.00 94.38 427 CYS A O 1
ATOM 3321 N N . GLY A 1 428 ? 13.935 21.930 4.409 1.00 94.56 428 GLY A N 1
ATOM 3322 C CA . GLY A 1 428 ? 14.424 21.958 5.788 1.00 94.56 428 GLY A CA 1
ATOM 3323 C C . GLY A 1 428 ? 14.416 20.594 6.477 1.00 94.56 428 GLY A C 1
ATOM 3324 O O . GLY A 1 428 ? 14.616 20.546 7.683 1.00 94.56 428 GLY A O 1
ATOM 3325 N N . ILE A 1 429 ? 14.162 19.506 5.745 1.00 95.56 429 ILE A N 1
ATOM 3326 C CA . ILE A 1 429 ? 14.128 18.147 6.296 1.00 95.56 429 ILE A CA 1
ATOM 3327 C C . ILE A 1 429 ? 15.558 17.624 6.401 1.00 95.56 429 ILE A C 1
ATOM 3329 O O . ILE A 1 429 ? 16.331 17.734 5.450 1.00 95.56 429 ILE A O 1
ATOM 3333 N N . ASP A 1 430 ? 15.910 17.069 7.558 1.00 94.25 430 ASP A N 1
ATOM 3334 C CA . ASP A 1 430 ? 17.217 16.455 7.763 1.00 94.25 430 ASP A CA 1
ATOM 3335 C C . ASP A 1 430 ? 17.338 15.094 7.057 1.00 94.25 430 ASP A C 1
ATOM 3337 O O . ASP A 1 430 ? 16.349 14.403 6.805 1.00 94.25 430 ASP A O 1
ATOM 3341 N N . GLY A 1 431 ? 18.576 14.696 6.751 1.00 92.12 431 GLY A N 1
ATOM 3342 C CA . GLY A 1 431 ? 18.843 13.426 6.071 1.00 92.12 431 GLY A CA 1
ATOM 3343 C C . GLY A 1 431 ? 18.386 12.199 6.865 1.00 92.12 431 GLY A C 1
ATOM 3344 O O . GLY A 1 431 ? 17.993 11.196 6.276 1.00 92.12 431 GLY A O 1
ATOM 3345 N N . SER A 1 432 ? 18.365 12.286 8.199 1.00 91.25 432 SER A N 1
ATOM 3346 C CA . SER A 1 432 ? 17.841 11.228 9.072 1.00 91.25 432 SER A CA 1
ATOM 3347 C C . SER A 1 432 ? 16.334 11.002 8.930 1.00 91.25 432 SER A C 1
ATOM 3349 O O . SER A 1 432 ? 15.857 9.921 9.263 1.00 91.25 432 SER A O 1
ATOM 3351 N N . SER A 1 433 ? 15.592 11.989 8.426 1.00 91.62 433 SER A N 1
ATOM 3352 C CA . SER A 1 433 ? 14.135 11.944 8.281 1.00 91.62 433 SER A CA 1
ATOM 3353 C C . SER A 1 433 ? 13.674 11.762 6.834 1.00 91.62 433 SER A C 1
ATOM 3355 O O . SER A 1 433 ? 12.469 11.817 6.584 1.00 91.62 433 SER A O 1
ATOM 3357 N N . PHE A 1 434 ? 14.582 11.547 5.873 1.00 93.31 434 PHE A N 1
ATOM 3358 C CA . PHE A 1 434 ? 14.213 11.378 4.461 1.00 93.31 434 PHE A CA 1
ATOM 3359 C C . PHE A 1 434 ? 13.262 10.207 4.243 1.00 93.31 434 PHE A C 1
ATOM 3361 O O . PHE A 1 434 ? 12.209 10.403 3.650 1.00 93.31 434 PHE A O 1
ATOM 3368 N N . ASP A 1 435 ? 13.551 9.039 4.815 1.00 88.38 435 ASP A N 1
ATOM 3369 C CA . ASP A 1 435 ? 12.680 7.862 4.718 1.00 88.38 435 ASP A CA 1
ATOM 3370 C C . ASP A 1 435 ? 11.235 8.156 5.171 1.00 88.38 435 ASP A C 1
ATOM 3372 O O . ASP A 1 435 ? 10.256 7.788 4.517 1.00 88.38 435 ASP A O 1
ATOM 3376 N N . LEU A 1 436 ? 11.100 8.855 6.302 1.00 88.00 436 LEU A N 1
ATOM 3377 C CA . LEU A 1 436 ? 9.809 9.216 6.879 1.00 88.00 436 LEU A CA 1
ATOM 3378 C C . LEU A 1 436 ? 9.096 10.278 6.030 1.00 88.00 436 LEU A C 1
ATOM 3380 O O . LEU A 1 436 ? 7.890 10.192 5.792 1.00 88.00 436 LEU A O 1
ATOM 3384 N N . ALA A 1 437 ? 9.843 11.265 5.536 1.00 91.62 437 ALA A N 1
ATOM 3385 C CA . ALA A 1 437 ? 9.329 12.307 4.662 1.00 91.62 437 ALA A CA 1
ATOM 3386 C C . ALA A 1 437 ? 8.872 11.759 3.306 1.00 91.62 437 ALA A C 1
ATOM 3388 O O . ALA A 1 437 ? 7.819 12.154 2.813 1.00 91.62 437 ALA A O 1
ATOM 3389 N N . GLU A 1 438 ? 9.614 10.827 2.717 1.00 91.50 438 GLU A N 1
ATOM 3390 C CA . GLU A 1 438 ? 9.245 10.141 1.482 1.00 91.50 438 GLU A CA 1
ATOM 3391 C C . GLU A 1 438 ? 7.970 9.321 1.656 1.00 91.50 438 GLU A C 1
ATOM 3393 O O . GLU A 1 438 ? 7.099 9.363 0.789 1.00 91.50 438 GLU A O 1
ATOM 3398 N N . ALA A 1 439 ? 7.802 8.642 2.795 1.00 87.06 439 ALA A N 1
ATOM 3399 C CA . ALA A 1 439 ? 6.553 7.960 3.117 1.00 87.06 439 ALA A CA 1
ATOM 3400 C C . ALA A 1 439 ? 5.373 8.946 3.203 1.00 87.06 439 ALA A C 1
ATOM 3402 O O . ALA A 1 439 ? 4.287 8.666 2.691 1.00 87.06 439 ALA A O 1
ATOM 3403 N N . VAL A 1 440 ? 5.582 10.134 3.781 1.00 86.12 440 VAL A N 1
ATOM 3404 C CA . VAL A 1 440 ? 4.576 11.209 3.786 1.00 86.12 440 VAL A CA 1
ATOM 3405 C C . VAL A 1 440 ? 4.280 11.711 2.373 1.00 86.12 440 VAL A C 1
ATOM 3407 O O . VAL A 1 440 ? 3.111 11.869 2.020 1.00 86.12 440 VAL A O 1
ATOM 3410 N N . VAL A 1 441 ? 5.308 11.946 1.552 1.00 89.62 441 VAL A N 1
ATOM 3411 C CA . VAL A 1 441 ? 5.151 12.349 0.146 1.00 89.62 441 VAL A CA 1
ATOM 3412 C C . VAL A 1 441 ? 4.331 11.308 -0.602 1.00 89.62 441 VAL A C 1
ATOM 3414 O O . VAL A 1 441 ? 3.348 11.669 -1.247 1.00 89.62 441 VAL A O 1
ATOM 3417 N N . ALA A 1 442 ? 4.669 10.028 -0.447 1.00 85.88 442 ALA A N 1
ATOM 3418 C CA . ALA A 1 442 ? 3.938 8.934 -1.058 1.00 85.88 442 ALA A CA 1
ATOM 3419 C C . ALA A 1 442 ? 2.467 8.933 -0.626 1.00 85.88 442 ALA A C 1
ATOM 3421 O O . ALA A 1 442 ? 1.578 8.946 -1.468 1.00 85.88 442 ALA A O 1
ATOM 3422 N N . ASN A 1 443 ? 2.197 9.029 0.676 1.00 80.50 443 ASN A N 1
ATOM 3423 C CA . ASN A 1 443 ? 0.833 9.062 1.207 1.00 80.50 443 ASN A CA 1
ATOM 3424 C C . ASN A 1 443 ? 0.018 10.267 0.711 1.00 80.50 443 ASN A C 1
ATOM 3426 O O . ASN A 1 443 ? -1.197 10.179 0.543 1.00 80.50 443 ASN A O 1
ATOM 3430 N N . VAL A 1 444 ? 0.662 11.418 0.504 1.00 79.62 444 VAL A N 1
ATOM 3431 C CA . VAL A 1 444 ? -0.011 12.628 0.014 1.00 79.62 444 VAL A CA 1
ATOM 3432 C C . VAL A 1 444 ? -0.289 12.536 -1.482 1.00 79.62 444 VAL A C 1
ATOM 3434 O O . VAL A 1 444 ? -1.346 12.986 -1.924 1.00 79.62 444 VAL A O 1
ATOM 3437 N N . LEU A 1 445 ? 0.644 11.975 -2.250 1.00 80.12 445 LEU A N 1
ATOM 3438 C CA . LEU A 1 445 ? 0.517 11.801 -3.694 1.00 80.12 445 LEU A CA 1
ATOM 3439 C C . LEU A 1 445 ? -0.409 10.643 -4.077 1.00 80.12 445 LEU A C 1
ATOM 3441 O O . LEU A 1 445 ? -1.046 10.712 -5.127 1.00 80.12 445 LEU A O 1
ATOM 3445 N N . ASP A 1 446 ? -0.555 9.635 -3.217 1.00 74.00 446 ASP A N 1
ATOM 3446 C CA . ASP A 1 446 ? -1.496 8.522 -3.375 1.00 74.00 446 ASP A CA 1
ATOM 3447 C C . ASP A 1 446 ? -2.943 8.956 -3.048 1.00 74.00 446 ASP A C 1
ATOM 3449 O O . ASP A 1 446 ? -3.663 8.384 -2.231 1.00 74.00 446 ASP A O 1
ATOM 3453 N N . CYS A 1 447 ? -3.377 10.058 -3.663 1.00 67.06 447 CYS A N 1
ATOM 3454 C CA . CYS A 1 447 ? -4.685 10.672 -3.461 1.00 67.06 447 CYS A CA 1
ATOM 3455 C C . CYS A 1 447 ? -5.678 10.312 -4.572 1.00 67.06 447 CYS A C 1
ATOM 3457 O O . CYS A 1 447 ? -6.554 11.113 -4.913 1.00 67.06 447 CYS A O 1
ATOM 3459 N N . THR A 1 448 ? -5.555 9.120 -5.166 1.00 67.69 448 THR A N 1
ATOM 3460 C CA . THR A 1 448 ? -6.562 8.653 -6.126 1.00 67.69 448 THR A CA 1
ATOM 3461 C C . THR A 1 448 ? -7.922 8.564 -5.434 1.00 67.69 448 THR A C 1
ATOM 3463 O O . THR A 1 448 ? -8.011 8.295 -4.236 1.00 67.69 448 THR A O 1
ATOM 3466 N N . ARG A 1 449 ? -9.019 8.775 -6.172 1.00 66.38 449 ARG A N 1
ATOM 3467 C CA . ARG A 1 449 ? -10.376 8.683 -5.605 1.00 66.38 449 ARG A CA 1
ATOM 3468 C C . ARG A 1 449 ? -10.605 7.357 -4.880 1.00 66.38 449 ARG A C 1
ATOM 3470 O O . ARG A 1 449 ? -11.166 7.346 -3.790 1.00 66.38 449 ARG A O 1
ATOM 3477 N N . ILE A 1 450 ? -10.188 6.259 -5.505 1.00 70.00 450 ILE A N 1
ATOM 3478 C CA . ILE A 1 450 ? -10.337 4.912 -4.953 1.00 70.00 450 ILE A CA 1
ATOM 3479 C C . ILE A 1 450 ? -9.543 4.806 -3.652 1.00 70.00 450 ILE A C 1
ATOM 3481 O O . ILE A 1 450 ? -10.085 4.327 -2.659 1.00 70.00 450 ILE A O 1
ATOM 3485 N N . GLN A 1 451 ? -8.311 5.316 -3.626 1.00 74.69 451 GLN A N 1
ATOM 3486 C CA . GLN A 1 451 ? -7.488 5.296 -2.425 1.00 74.69 451 GLN A CA 1
ATOM 3487 C C . GLN A 1 451 ? -8.069 6.168 -1.308 1.00 74.69 451 GLN A C 1
ATOM 3489 O O . GLN A 1 451 ? -8.177 5.708 -0.180 1.00 74.69 451 GLN A O 1
ATOM 3494 N N . MET A 1 452 ? -8.553 7.377 -1.611 1.00 76.19 452 MET A N 1
ATOM 3495 C CA . MET A 1 452 ? -9.214 8.239 -0.622 1.00 76.19 452 MET A CA 1
ATOM 3496 C C . MET A 1 452 ? -10.464 7.583 -0.020 1.00 76.19 452 MET A C 1
ATOM 3498 O O . MET A 1 452 ? -10.683 7.672 1.187 1.00 76.19 452 MET A O 1
ATOM 3502 N N . GLN A 1 453 ? -11.279 6.922 -0.848 1.00 79.62 453 GLN A N 1
ATOM 3503 C CA . GLN A 1 453 ? -12.453 6.180 -0.385 1.00 79.62 453 GLN A CA 1
ATOM 3504 C C . GLN A 1 453 ? -12.051 4.992 0.490 1.00 79.62 453 GLN A C 1
ATOM 3506 O O . GLN A 1 453 ? -12.618 4.814 1.565 1.00 79.62 453 GLN A O 1
ATOM 3511 N N . ARG A 1 454 ? -11.043 4.218 0.065 1.00 79.75 454 ARG A N 1
ATOM 3512 C CA . ARG A 1 454 ? -10.497 3.096 0.838 1.00 79.75 454 ARG A CA 1
ATOM 3513 C C . ARG A 1 454 ? -9.963 3.554 2.186 1.00 79.75 454 ARG A C 1
ATOM 3515 O O . ARG A 1 454 ? -10.421 3.040 3.191 1.00 79.75 454 ARG A O 1
ATOM 3522 N N . SER A 1 455 ? -9.098 4.566 2.224 1.00 81.31 455 SER A N 1
ATOM 3523 C CA . SER A 1 455 ? -8.549 5.087 3.478 1.00 81.31 455 SER A CA 1
ATOM 3524 C C . SER A 1 455 ? -9.630 5.618 4.420 1.00 81.31 455 SER A C 1
ATOM 3526 O O . SER A 1 455 ? -9.498 5.485 5.631 1.00 81.31 455 SER A O 1
ATOM 3528 N N . ALA A 1 456 ? -10.710 6.204 3.895 1.00 83.81 456 ALA A N 1
ATOM 3529 C CA . ALA A 1 456 ? -11.816 6.662 4.731 1.00 83.81 456 ALA A CA 1
ATOM 3530 C C . ALA A 1 456 ? -12.675 5.502 5.269 1.00 83.81 456 ALA A C 1
ATOM 3532 O O . ALA A 1 456 ? -13.117 5.557 6.412 1.00 83.81 456 ALA A O 1
ATOM 3533 N N . VAL A 1 457 ? -12.891 4.448 4.475 1.00 85.19 457 VAL A N 1
ATOM 3534 C CA . VAL A 1 457 ? -13.539 3.206 4.937 1.00 85.19 457 VAL A CA 1
ATOM 3535 C C . VAL A 1 457 ? -12.684 2.505 5.992 1.00 85.19 457 VAL A C 1
ATOM 3537 O O . VAL A 1 457 ? -13.200 2.167 7.053 1.00 85.19 457 VAL A O 1
ATOM 3540 N N . GLU A 1 458 ? -11.384 2.359 5.734 1.00 84.00 458 GLU A N 1
ATOM 3541 C CA . GLU A 1 458 ? -10.410 1.782 6.665 1.00 84.00 458 GLU A CA 1
ATOM 3542 C C . GLU A 1 458 ? -10.385 2.564 7.985 1.00 84.00 458 GLU A C 1
ATOM 3544 O O . GLU A 1 458 ? -10.324 1.959 9.048 1.00 84.00 458 GLU A O 1
ATOM 3549 N N . GLU A 1 459 ? -10.511 3.896 7.953 1.00 85.69 459 GLU A N 1
ATOM 3550 C CA . GLU A 1 459 ? -10.620 4.710 9.169 1.00 85.69 459 GLU A CA 1
ATOM 3551 C C . GLU A 1 459 ? -11.899 4.406 9.964 1.00 85.69 459 GLU A C 1
ATOM 3553 O O . GLU A 1 459 ? -11.851 4.313 11.189 1.00 85.69 459 GLU A O 1
ATOM 3558 N N . VAL A 1 460 ? -13.044 4.218 9.298 1.00 87.62 460 VAL A N 1
ATOM 3559 C CA . VAL A 1 460 ? -14.299 3.835 9.970 1.00 87.62 460 VAL A CA 1
ATOM 3560 C C . VAL A 1 460 ? -14.171 2.450 10.605 1.00 87.62 460 VAL A C 1
ATOM 3562 O O . VAL A 1 460 ? -14.504 2.287 11.779 1.00 87.62 460 VAL A O 1
ATOM 3565 N N . GLU A 1 461 ? -13.660 1.465 9.862 1.00 84.62 461 GLU A N 1
ATOM 3566 C CA . GLU A 1 461 ? -13.411 0.104 10.360 1.00 84.62 461 GLU A CA 1
ATOM 3567 C C . GLU A 1 461 ? -12.432 0.114 11.542 1.00 84.62 461 GLU A C 1
ATOM 3569 O O . GLU A 1 461 ? -12.657 -0.565 12.545 1.00 84.62 461 GLU A O 1
ATOM 3574 N N . ARG A 1 462 ? -11.389 0.944 11.471 1.00 83.19 462 ARG A N 1
ATOM 3575 C CA . ARG A 1 462 ? -10.390 1.114 12.528 1.00 83.19 462 ARG A CA 1
ATOM 3576 C C . ARG A 1 462 ? -10.967 1.737 13.790 1.00 83.19 462 ARG A C 1
ATOM 3578 O O . ARG A 1 462 ? -10.744 1.205 14.877 1.00 83.19 462 ARG A O 1
ATOM 3585 N N . VAL A 1 463 ? -11.756 2.809 13.663 1.00 85.25 463 VAL A N 1
ATOM 3586 C CA . VAL A 1 463 ? -12.484 3.387 14.802 1.00 85.25 463 VAL A CA 1
ATOM 3587 C C . VAL A 1 463 ? -13.385 2.323 15.419 1.00 85.25 463 VAL A C 1
ATOM 3589 O O . VAL A 1 463 ? -13.343 2.130 16.627 1.00 85.25 463 VAL A O 1
ATOM 3592 N N . LEU A 1 464 ? -14.152 1.577 14.623 1.00 85.00 464 LEU A N 1
ATOM 3593 C CA . LEU A 1 464 ? -15.034 0.529 15.143 1.00 85.00 464 LEU A CA 1
ATOM 3594 C C . LEU A 1 464 ? -14.274 -0.591 15.861 1.00 85.00 464 LEU A C 1
ATOM 3596 O O . LEU A 1 464 ? -14.681 -0.980 16.954 1.00 85.00 464 LEU A O 1
ATOM 3600 N N . ALA A 1 465 ? -13.157 -1.059 15.304 1.00 79.50 465 ALA A N 1
ATOM 3601 C CA . ALA A 1 465 ? -12.300 -2.059 15.935 1.00 79.50 465 ALA A CA 1
ATOM 3602 C C . ALA A 1 465 ? -11.698 -1.550 17.256 1.00 79.50 465 ALA A C 1
ATOM 3604 O O . ALA A 1 465 ? -11.648 -2.284 18.246 1.00 79.50 465 ALA A O 1
ATOM 3605 N N . PHE A 1 466 ? -11.285 -0.280 17.299 1.00 81.12 466 PHE A N 1
ATOM 3606 C CA . PHE A 1 466 ? -10.862 0.383 18.530 1.00 81.12 466 PHE A CA 1
ATOM 3607 C C . PHE A 1 466 ? -12.006 0.407 19.557 1.00 81.12 466 PHE A C 1
ATOM 3609 O O . PHE A 1 466 ? -11.820 0.011 20.707 1.00 81.12 466 PHE A O 1
ATOM 3616 N N . LEU A 1 467 ? -13.215 0.796 19.150 1.00 82.94 467 LEU A N 1
ATOM 3617 C CA . LEU A 1 467 ? -14.367 0.834 20.049 1.00 82.94 467 LEU A CA 1
ATOM 3618 C C . LEU A 1 467 ? -14.737 -0.546 20.577 1.00 82.94 467 LEU A C 1
ATOM 3620 O O . LEU A 1 467 ? -14.962 -0.677 21.772 1.00 82.94 467 LEU A O 1
ATOM 3624 N N . GLU A 1 468 ? -14.745 -1.575 19.738 1.00 80.88 468 GLU A N 1
ATOM 3625 C CA . GLU A 1 468 ? -14.998 -2.950 20.167 1.00 80.88 468 GLU A CA 1
ATOM 3626 C C . GLU A 1 468 ? -13.973 -3.416 21.211 1.00 80.88 468 GLU A C 1
ATOM 3628 O O . GLU A 1 468 ? -14.349 -3.946 22.258 1.00 80.88 468 GLU A O 1
ATOM 3633 N N . ARG A 1 469 ? -12.684 -3.133 20.981 1.00 77.94 469 ARG A N 1
ATOM 3634 C CA . ARG A 1 469 ? -11.584 -3.492 21.889 1.00 77.94 469 ARG A CA 1
ATOM 3635 C C . ARG A 1 469 ? -11.690 -2.806 23.252 1.00 77.94 469 ARG A C 1
ATOM 3637 O O . ARG A 1 469 ? -11.384 -3.422 24.273 1.00 77.94 469 ARG A O 1
ATOM 3644 N N . TYR A 1 470 ? -12.118 -1.545 23.278 1.00 78.69 470 TYR A N 1
ATOM 3645 C CA . TYR A 1 470 ? -12.125 -0.717 24.487 1.00 78.69 470 TYR A CA 1
ATOM 3646 C C . TYR A 1 470 ? -13.510 -0.487 25.092 1.00 78.69 470 TYR A C 1
ATOM 3648 O O . TYR A 1 470 ? -13.611 0.170 26.124 1.00 78.69 470 TYR A O 1
ATOM 3656 N N . ALA A 1 471 ? -14.584 -1.040 24.529 1.00 81.12 471 ALA A N 1
ATOM 3657 C CA . ALA A 1 471 ? -15.943 -0.734 24.972 1.00 81.12 471 ALA A CA 1
ATOM 3658 C C . ALA A 1 471 ? -16.212 -1.083 26.450 1.00 81.12 471 ALA A C 1
ATOM 3660 O O . ALA A 1 471 ? -16.965 -0.367 27.100 1.00 81.12 471 ALA A O 1
ATOM 3661 N N . LEU A 1 472 ? -15.548 -2.096 27.022 1.00 80.44 472 LEU A N 1
ATOM 3662 C CA . LEU A 1 472 ? -15.632 -2.402 28.463 1.00 80.44 472 LEU A CA 1
ATOM 3663 C C . LEU A 1 472 ? -14.917 -1.376 29.358 1.00 80.44 472 LEU A C 1
ATOM 3665 O O . LEU A 1 472 ? -15.204 -1.282 30.547 1.00 80.44 472 LEU A O 1
ATOM 3669 N N . GLN A 1 473 ? -13.964 -0.637 28.797 1.00 85.06 473 GLN A N 1
ATOM 3670 C CA . GLN A 1 473 ? -13.127 0.337 29.496 1.00 85.06 473 GLN A CA 1
ATOM 3671 C C . GLN A 1 473 ? -13.619 1.779 29.295 1.00 85.06 473 GLN A C 1
ATOM 3673 O O . GLN A 1 473 ? -13.146 2.688 29.976 1.00 85.06 473 GLN A O 1
ATOM 3678 N N . ILE A 1 474 ? -14.551 1.997 28.361 1.00 82.12 474 ILE A N 1
ATOM 3679 C CA . ILE A 1 474 ? -15.148 3.303 28.081 1.00 82.12 474 ILE A CA 1
ATOM 3680 C C . ILE A 1 474 ? -16.150 3.632 29.194 1.00 82.12 474 ILE A C 1
ATOM 3682 O O . ILE A 1 474 ? -17.245 3.068 29.264 1.00 82.12 474 ILE A O 1
ATOM 3686 N N . GLY A 1 475 ? -15.769 4.567 30.065 1.00 86.00 475 GLY A N 1
ATOM 3687 C CA . GLY A 1 475 ? -16.647 5.106 31.095 1.00 86.00 475 GLY A CA 1
ATOM 3688 C C . GLY A 1 475 ? -17.803 5.920 30.507 1.00 86.00 475 GLY A C 1
ATOM 3689 O O . GLY A 1 475 ? -17.815 6.313 29.338 1.00 86.00 475 GLY A O 1
ATOM 3690 N N . GLU A 1 476 ? -18.820 6.176 31.330 1.00 84.50 476 GLU A N 1
ATOM 3691 C CA . GLU A 1 476 ? -20.035 6.882 30.904 1.00 84.50 476 GLU A CA 1
ATOM 3692 C C . GLU A 1 476 ? -19.740 8.298 30.382 1.00 84.50 476 GLU A C 1
ATOM 3694 O O . GLU A 1 476 ? -20.350 8.741 29.410 1.00 84.50 476 GLU A O 1
ATOM 3699 N N . LYS A 1 477 ? -18.737 8.973 30.960 1.00 85.06 477 LYS A N 1
ATOM 3700 C CA . LYS A 1 477 ? -18.307 10.325 30.568 1.00 85.06 477 LYS A CA 1
ATOM 3701 C C . LYS A 1 477 ? -17.618 10.360 29.200 1.00 85.06 477 LYS A C 1
ATOM 3703 O O . LYS A 1 477 ? -17.580 11.410 28.561 1.00 85.06 477 LYS A O 1
ATOM 3708 N N . GLU A 1 478 ? -17.053 9.243 28.755 1.00 84.19 478 GLU A N 1
ATOM 3709 C CA . GLU A 1 478 ? -16.312 9.123 27.499 1.00 84.19 478 GLU A CA 1
ATOM 3710 C C . GLU A 1 478 ? -17.210 8.714 26.319 1.00 84.19 478 GLU A C 1
ATOM 3712 O O . GLU A 1 478 ? -16.843 8.956 25.166 1.00 84.19 478 GLU A O 1
ATOM 3717 N N . ARG A 1 479 ? -18.399 8.146 26.584 1.00 83.56 479 ARG A N 1
ATOM 3718 C CA . ARG A 1 479 ? -19.316 7.619 25.553 1.00 83.56 479 ARG A CA 1
ATOM 3719 C C . ARG A 1 479 ? -19.649 8.632 24.463 1.00 83.56 479 ARG A C 1
ATOM 3721 O O . ARG A 1 479 ? -19.603 8.286 23.285 1.00 83.56 479 ARG A O 1
ATOM 3728 N N . ASP A 1 480 ? -19.938 9.878 24.826 1.00 82.75 480 ASP A N 1
ATOM 3729 C CA . ASP A 1 480 ? -20.275 10.919 23.845 1.00 82.75 480 ASP A CA 1
ATOM 3730 C C . ASP A 1 480 ? -19.079 11.307 22.970 1.00 82.75 480 ASP A C 1
ATOM 3732 O O . ASP A 1 480 ? -19.239 11.580 21.781 1.00 82.75 480 ASP A O 1
ATOM 3736 N N . THR A 1 481 ? -17.865 11.273 23.528 1.00 83.44 481 THR A N 1
ATOM 3737 C CA . THR A 1 481 ? -16.633 11.571 22.776 1.00 83.44 481 THR A CA 1
ATOM 3738 C C . THR A 1 481 ? -16.349 10.467 21.762 1.00 83.44 481 THR A C 1
ATOM 3740 O O . THR A 1 481 ? -16.042 10.733 20.604 1.00 83.44 481 THR A O 1
ATOM 3743 N N . VAL A 1 482 ? -16.518 9.218 22.186 1.00 84.44 482 VAL A N 1
ATOM 3744 C CA . VAL A 1 482 ? -16.392 8.027 21.347 1.00 84.44 482 VAL A CA 1
ATOM 3745 C C . VAL A 1 482 ? -17.429 8.008 20.217 1.00 84.44 482 VAL A C 1
ATOM 3747 O O . VAL A 1 482 ? -17.088 7.725 19.070 1.00 84.44 482 VAL A O 1
ATOM 3750 N N . LYS A 1 483 ? -18.689 8.350 20.515 1.00 85.50 483 LYS A N 1
ATOM 3751 C CA . LYS A 1 483 ? -19.734 8.498 19.491 1.00 85.50 483 LYS A CA 1
ATOM 3752 C C . LYS A 1 483 ? -19.377 9.573 18.480 1.00 85.50 483 LYS A C 1
ATOM 3754 O O . LYS A 1 483 ? -19.552 9.347 17.289 1.00 85.50 483 LYS A O 1
ATOM 3759 N N . ALA A 1 484 ? -18.901 10.725 18.952 1.00 84.00 484 ALA A N 1
ATOM 3760 C CA . ALA A 1 484 ? -18.480 11.808 18.076 1.00 84.00 484 ALA A CA 1
ATOM 3761 C C . ALA A 1 484 ? -17.358 11.345 17.139 1.00 84.00 484 ALA A C 1
ATOM 3763 O O . ALA A 1 484 ? -17.478 11.542 15.939 1.00 84.00 484 ALA A O 1
ATOM 3764 N N . LEU A 1 485 ? -16.350 10.626 17.650 1.00 86.25 485 LEU A N 1
ATOM 3765 C CA . LEU A 1 485 ? -15.270 10.066 16.830 1.00 86.25 485 LEU A CA 1
ATOM 3766 C C . LEU A 1 485 ? -15.791 9.144 15.713 1.00 86.25 485 LEU A C 1
ATOM 3768 O O . LEU A 1 485 ? -15.358 9.268 14.569 1.00 86.25 485 LEU A O 1
ATOM 3772 N N . LEU A 1 486 ? -16.728 8.242 16.028 1.00 89.25 486 LEU A N 1
ATOM 3773 C CA . LEU A 1 486 ? -17.333 7.350 15.034 1.00 89.25 486 LEU A CA 1
ATOM 3774 C C . LEU A 1 486 ? -18.156 8.115 13.992 1.00 89.25 486 LEU A C 1
ATOM 3776 O O . LEU A 1 486 ? -18.051 7.855 12.798 1.00 89.25 486 LEU A O 1
ATOM 3780 N N . TRP A 1 487 ? -18.997 9.053 14.422 1.00 87.88 487 TRP A N 1
ATOM 3781 C CA . TRP A 1 487 ? -19.828 9.804 13.485 1.00 87.88 487 TRP A CA 1
ATOM 3782 C C . TRP A 1 487 ? -19.017 10.783 12.637 1.00 87.88 487 TRP A C 1
ATOM 3784 O O . TRP A 1 487 ? -19.353 10.980 11.470 1.00 87.88 487 TRP A O 1
ATOM 3794 N N . ASP A 1 488 ? -17.931 11.333 13.176 1.00 84.88 488 ASP A N 1
ATOM 3795 C CA . ASP A 1 488 ? -16.990 12.162 12.429 1.00 84.88 488 ASP A CA 1
ATOM 3796 C C . ASP A 1 488 ? -16.269 11.334 11.352 1.00 84.88 488 ASP A C 1
ATOM 3798 O O . ASP A 1 488 ? -16.177 11.784 10.208 1.00 84.88 488 ASP A O 1
ATOM 3802 N N . SER A 1 489 ? -15.830 10.103 11.658 1.00 85.62 489 SER A N 1
ATOM 3803 C CA . SER A 1 489 ? -15.208 9.227 10.653 1.00 85.62 489 SER A CA 1
ATOM 3804 C C . SER A 1 489 ? -16.200 8.796 9.566 1.00 85.62 489 SER A C 1
ATOM 3806 O O . SER A 1 489 ? -15.865 8.823 8.380 1.00 85.62 489 SER A O 1
ATOM 3808 N N . VAL A 1 490 ? -17.454 8.500 9.932 1.00 87.81 490 VAL A N 1
ATOM 3809 C CA . VAL A 1 490 ? -18.538 8.214 8.974 1.00 87.81 490 VAL A CA 1
ATOM 3810 C C . VAL A 1 490 ? -18.813 9.423 8.079 1.00 87.81 490 VAL A C 1
ATOM 3812 O O . VAL A 1 490 ? -18.832 9.279 6.857 1.00 87.81 490 VAL A O 1
ATOM 3815 N N . ALA A 1 491 ? -18.973 10.619 8.651 1.00 80.25 491 ALA A N 1
ATOM 3816 C CA . ALA A 1 491 ? -19.207 11.844 7.888 1.00 80.25 491 ALA A CA 1
ATOM 3817 C C . ALA A 1 491 ? -18.038 12.156 6.940 1.00 80.25 491 ALA A C 1
ATOM 3819 O O . ALA A 1 491 ? -18.249 12.572 5.798 1.00 80.25 491 ALA A O 1
ATOM 3820 N N . GLN A 1 492 ? -16.800 11.904 7.374 1.00 78.88 492 GLN A N 1
ATOM 3821 C CA . GLN A 1 492 ? -15.620 12.043 6.529 1.00 78.88 492 GLN A CA 1
ATOM 3822 C C . GLN A 1 492 ? -15.628 11.033 5.375 1.00 78.88 492 GLN A C 1
ATOM 3824 O O . GLN A 1 492 ? -15.339 11.411 4.240 1.00 78.88 492 GLN A O 1
ATOM 3829 N N . ALA A 1 493 ? -15.996 9.775 5.618 1.00 82.88 493 ALA A N 1
ATOM 3830 C CA . ALA A 1 493 ? -16.113 8.773 4.563 1.00 82.88 493 ALA A CA 1
ATOM 3831 C C . ALA A 1 493 ? -17.226 9.108 3.556 1.00 82.88 493 ALA A C 1
ATOM 3833 O O . ALA A 1 493 ? -17.008 9.011 2.344 1.00 82.88 493 ALA A O 1
ATOM 3834 N N . GLU A 1 494 ? -18.386 9.579 4.023 1.00 82.00 494 GLU A N 1
ATOM 3835 C CA . GLU A 1 494 ? -19.460 10.083 3.156 1.00 82.00 494 GLU A CA 1
ATOM 3836 C C . GLU A 1 494 ? -18.981 11.252 2.300 1.00 82.00 494 GLU A C 1
ATOM 3838 O O . GLU A 1 494 ? -19.197 11.247 1.084 1.00 82.00 494 GLU A O 1
ATOM 3843 N N . ALA A 1 495 ? -18.266 12.209 2.909 1.00 72.81 495 ALA A N 1
ATOM 3844 C CA . ALA A 1 495 ? -17.634 13.293 2.179 1.00 72.81 495 ALA A CA 1
ATOM 3845 C C . ALA A 1 495 ? -16.736 12.694 1.093 1.00 72.81 495 ALA A C 1
ATOM 3847 O O . ALA A 1 495 ? -17.016 12.905 -0.085 1.00 72.81 495 ALA A O 1
ATOM 3848 N N . MET A 1 496 ? -15.748 11.849 1.424 1.00 75.00 496 MET A N 1
ATOM 3849 C CA . MET A 1 496 ? -14.834 11.204 0.453 1.00 75.00 496 MET A CA 1
ATOM 3850 C C . MET A 1 496 ? -15.538 10.359 -0.619 1.00 75.00 496 MET A C 1
ATOM 3852 O O . MET A 1 496 ? -14.961 10.016 -1.653 1.00 75.00 496 MET A O 1
ATOM 3856 N N . GLY A 1 497 ? -16.833 10.136 -0.451 1.00 75.25 497 GLY A N 1
ATOM 3857 C CA . GLY A 1 497 ? -17.731 9.669 -1.478 1.00 75.25 497 GLY A CA 1
ATOM 3858 C C . GLY A 1 497 ? -18.084 8.204 -1.348 1.00 75.25 497 GLY A C 1
ATOM 3859 O O . GLY A 1 497 ? -18.566 7.625 -2.324 1.00 75.25 497 GLY A O 1
ATOM 3860 N N . CYS A 1 498 ? -17.826 7.628 -0.179 1.00 80.38 498 CYS A N 1
ATOM 3861 C CA . CYS A 1 498 ? -18.288 6.308 0.198 1.00 80.38 498 CYS A CA 1
ATOM 3862 C C . CYS A 1 498 ? -19.818 6.325 0.258 1.00 80.38 498 CYS A C 1
ATOM 3864 O O . CYS A 1 498 ? -20.427 7.268 0.766 1.00 80.38 498 CYS A O 1
ATOM 3866 N N . ALA A 1 499 ? -20.457 5.304 -0.310 1.00 84.06 499 ALA A N 1
ATOM 3867 C CA . ALA A 1 499 ? -21.909 5.217 -0.278 1.00 84.06 499 ALA A CA 1
ATOM 3868 C C . ALA A 1 499 ? -22.376 4.982 1.164 1.00 84.06 499 ALA A C 1
ATOM 3870 O O . ALA A 1 499 ? -21.882 4.078 1.841 1.00 84.06 499 ALA A O 1
ATOM 3871 N N . ARG A 1 500 ? -23.368 5.756 1.619 1.00 85.31 500 ARG A N 1
ATOM 3872 C CA . ARG A 1 500 ? -23.943 5.618 2.966 1.00 85.31 500 ARG A CA 1
ATOM 3873 C C . ARG A 1 500 ? -24.443 4.201 3.247 1.00 85.31 500 ARG A C 1
ATOM 3875 O O . ARG A 1 500 ? -24.279 3.707 4.354 1.00 85.31 500 ARG A O 1
ATOM 3882 N N . SER A 1 501 ? -25.004 3.522 2.244 1.00 84.69 501 SER A N 1
ATOM 3883 C CA . SER A 1 501 ? -25.404 2.111 2.335 1.00 84.69 501 SER A CA 1
ATOM 3884 C C . SER A 1 501 ? -24.247 1.194 2.740 1.00 84.69 501 SER A C 1
ATOM 3886 O O . SER A 1 501 ? -24.449 0.290 3.542 1.00 84.69 501 SER A O 1
ATOM 3888 N N . ASN A 1 502 ? -23.037 1.436 2.233 1.00 84.00 502 ASN A N 1
ATOM 3889 C CA . ASN A 1 502 ? -21.859 0.633 2.558 1.00 84.00 502 ASN A CA 1
ATOM 3890 C C . ASN A 1 502 ? -21.363 0.938 3.968 1.00 84.00 502 ASN A C 1
ATOM 3892 O O . ASN A 1 502 ? -21.100 0.014 4.726 1.00 84.00 502 ASN A O 1
ATOM 3896 N N . LEU A 1 503 ? -21.323 2.217 4.350 1.00 88.00 503 LEU A N 1
ATOM 3897 C CA . LEU A 1 503 ? -20.971 2.614 5.716 1.00 88.00 503 LEU A CA 1
ATOM 3898 C C . LEU A 1 503 ? -21.950 2.027 6.739 1.00 88.00 503 LEU A C 1
ATOM 3900 O O . LEU A 1 503 ? -21.526 1.533 7.776 1.00 88.00 503 LEU A O 1
ATOM 3904 N N . LEU A 1 504 ? -23.248 1.991 6.424 1.00 86.81 504 LEU A N 1
ATOM 3905 C CA . LEU A 1 504 ? -24.246 1.323 7.260 1.00 86.81 504 LEU A CA 1
ATOM 3906 C C . LEU A 1 504 ? -24.000 -0.184 7.367 1.00 86.81 504 LEU A C 1
ATOM 3908 O O . LEU A 1 504 ? -24.081 -0.702 8.472 1.00 86.81 504 LEU A O 1
ATOM 3912 N N . LYS A 1 505 ? -23.638 -0.876 6.278 1.00 85.38 505 LYS A N 1
ATOM 3913 C CA . LYS A 1 505 ? -23.262 -2.302 6.339 1.00 85.38 505 LYS A CA 1
ATOM 3914 C C . LYS A 1 505 ? -22.032 -2.532 7.232 1.00 85.38 505 LYS A C 1
ATOM 3916 O O . LYS A 1 505 ? -22.004 -3.508 7.976 1.00 85.38 505 LYS A O 1
ATOM 3921 N N . ILE A 1 506 ? -21.037 -1.636 7.194 1.00 84.94 506 ILE A N 1
ATOM 3922 C CA . ILE A 1 506 ? -19.868 -1.688 8.096 1.00 84.94 506 ILE A CA 1
ATOM 3923 C C . ILE A 1 506 ? -20.321 -1.531 9.543 1.00 84.94 506 ILE A C 1
ATOM 3925 O O . ILE A 1 506 ? -19.987 -2.354 10.391 1.00 84.94 506 ILE A O 1
ATOM 3929 N N . LEU A 1 507 ? -21.114 -0.496 9.823 1.00 86.50 507 LEU A N 1
ATOM 3930 C CA . LEU A 1 507 ? -21.654 -0.261 11.158 1.00 86.50 507 LEU A CA 1
ATOM 3931 C C . LEU A 1 507 ? -22.460 -1.474 11.633 1.00 86.50 507 LEU A C 1
ATOM 3933 O O . LEU A 1 507 ? -22.244 -1.940 12.743 1.00 86.50 507 LEU A O 1
ATOM 3937 N N . GLU A 1 508 ? -23.325 -2.039 10.790 1.00 84.38 508 GLU A N 1
ATOM 3938 C CA . GLU A 1 508 ? -24.113 -3.236 11.093 1.00 84.38 508 GLU A CA 1
ATOM 3939 C C . GLU A 1 508 ? -23.222 -4.432 11.451 1.00 84.38 508 GLU A C 1
ATOM 3941 O O . GLU A 1 508 ? -23.470 -5.082 12.468 1.00 84.38 508 GLU A O 1
ATOM 3946 N N . ARG A 1 509 ? -22.147 -4.661 10.685 1.00 79.00 509 ARG A N 1
ATOM 3947 C CA . ARG A 1 509 ? -21.164 -5.727 10.920 1.00 79.00 509 ARG A CA 1
ATOM 3948 C C . ARG A 1 509 ? -20.476 -5.606 12.283 1.00 79.00 509 ARG A C 1
ATOM 3950 O O . ARG A 1 509 ? -20.348 -6.606 12.982 1.00 79.00 509 ARG A O 1
ATOM 3957 N N . TYR A 1 510 ? -20.045 -4.401 12.656 1.00 73.75 510 TYR A N 1
ATOM 3958 C CA . TYR A 1 510 ? -19.377 -4.141 13.939 1.00 73.75 510 TYR A CA 1
ATOM 3959 C C . TYR A 1 510 ? -20.355 -3.931 15.095 1.00 73.75 510 TYR A C 1
ATOM 3961 O O . TYR A 1 510 ? -19.974 -4.023 16.262 1.00 73.75 510 TYR A O 1
ATOM 3969 N N . THR A 1 511 ? -21.640 -3.711 14.807 1.00 66.06 511 THR A N 1
ATOM 3970 C CA . THR A 1 511 ? -22.698 -3.829 15.808 1.00 66.06 511 THR A CA 1
ATOM 3971 C C . THR A 1 511 ? -22.999 -5.287 16.130 1.00 66.06 511 THR A C 1
ATOM 3973 O O . THR A 1 511 ? -24.130 -5.763 16.005 1.00 66.06 511 THR A O 1
ATOM 3976 N N . SER A 1 512 ? -21.993 -5.964 16.679 1.00 59.66 512 SER A N 1
ATOM 3977 C CA . SER A 1 512 ? -22.236 -6.978 17.694 1.00 59.66 512 SER A CA 1
ATOM 3978 C C . SER A 1 512 ? -23.192 -6.411 18.761 1.00 59.66 512 SER A C 1
ATOM 3980 O O . SER A 1 512 ? -23.345 -5.189 18.914 1.00 59.66 512 SER A O 1
ATOM 3982 N N . HIS A 1 513 ? -23.846 -7.283 19.536 1.00 56.94 513 HIS A N 1
ATOM 3983 C CA . HIS A 1 513 ? -24.701 -6.871 20.662 1.00 56.94 513 HIS A CA 1
ATOM 3984 C C . HIS A 1 513 ? -24.027 -5.827 21.579 1.00 56.94 513 HIS A C 1
ATOM 3986 O O . HIS A 1 513 ? -24.712 -5.017 22.202 1.00 56.94 513 HIS A O 1
ATOM 3992 N N . PHE A 1 514 ? -22.692 -5.807 21.616 1.00 59.72 514 PHE A N 1
ATOM 3993 C CA . PHE A 1 514 ? -21.895 -5.000 22.522 1.00 59.72 514 PHE A CA 1
ATOM 3994 C C . PHE A 1 514 ? -21.812 -3.513 22.151 1.00 59.72 514 PHE A C 1
ATOM 3996 O O . PHE A 1 514 ? -22.071 -2.666 23.000 1.00 59.72 514 PHE A O 1
ATOM 4003 N N . VAL A 1 515 ? -21.520 -3.155 20.893 1.00 65.06 515 VAL A N 1
ATOM 4004 C CA . VAL A 1 515 ? -21.434 -1.734 20.484 1.00 65.06 515 VAL A CA 1
ATOM 4005 C C . VAL A 1 515 ? -22.804 -1.055 20.602 1.00 65.06 515 VAL A C 1
ATOM 4007 O O . VAL A 1 515 ? -22.902 0.082 21.068 1.00 65.06 515 VAL A O 1
ATOM 4010 N N . LYS A 1 516 ? -23.880 -1.785 20.274 1.00 67.88 516 LYS A N 1
ATOM 4011 C CA . LYS A 1 516 ? -25.264 -1.329 20.483 1.00 67.88 516 LYS A CA 1
ATOM 4012 C C . LYS A 1 516 ? -25.581 -1.115 21.964 1.00 67.88 516 LYS A C 1
ATOM 4014 O O . LYS A 1 516 ? -26.158 -0.085 22.295 1.00 67.88 516 LYS A O 1
ATOM 4019 N N . ALA A 1 517 ? -25.184 -2.036 22.844 1.00 66.50 517 ALA A N 1
ATOM 4020 C CA . ALA A 1 517 ? -25.438 -1.926 24.281 1.00 66.50 517 ALA A CA 1
ATOM 4021 C C . ALA A 1 517 ? -24.619 -0.807 24.947 1.00 66.50 517 ALA A C 1
ATOM 4023 O O . ALA A 1 517 ? -25.162 -0.011 25.710 1.00 66.50 517 ALA A O 1
ATOM 4024 N N . THR A 1 518 ? -23.327 -0.706 24.631 1.00 66.31 518 THR A N 1
ATOM 4025 C CA . THR A 1 518 ? -22.411 0.238 25.284 1.00 66.31 518 THR A CA 1
ATOM 4026 C C . THR A 1 518 ? -22.595 1.665 24.784 1.00 66.31 518 THR A C 1
ATOM 4028 O O . THR A 1 518 ? -22.530 2.610 25.572 1.00 66.31 518 THR A O 1
ATOM 4031 N N . LEU A 1 519 ? -22.841 1.849 23.483 1.00 67.38 519 LEU A N 1
ATOM 4032 C CA . LEU A 1 519 ? -23.023 3.181 22.908 1.00 67.38 519 LEU A CA 1
ATOM 4033 C C . LEU A 1 519 ? -24.501 3.562 22.779 1.00 67.38 519 LEU A C 1
ATOM 4035 O O . LEU A 1 519 ? -24.795 4.726 22.552 1.00 67.38 519 LEU A O 1
ATOM 4039 N N . GLY A 1 520 ? -25.463 2.652 22.926 1.00 66.94 520 GLY A N 1
ATOM 4040 C CA . GLY A 1 520 ? -26.877 2.990 22.712 1.00 66.94 520 GLY A CA 1
ATOM 4041 C C . GLY A 1 520 ? -27.151 3.519 21.297 1.00 66.94 520 GLY A C 1
ATOM 4042 O O . GLY A 1 520 ? -28.032 4.353 21.107 1.00 66.94 520 GLY A O 1
ATOM 4043 N N . ILE A 1 521 ? -26.352 3.101 20.307 1.00 66.94 521 ILE A N 1
ATOM 4044 C CA . ILE A 1 521 ? -26.543 3.482 18.904 1.00 66.94 521 ILE A CA 1
ATOM 4045 C C . ILE A 1 521 ? -27.646 2.586 18.335 1.00 66.94 521 ILE A C 1
ATOM 4047 O O . ILE A 1 521 ? -27.401 1.446 17.938 1.00 66.94 521 ILE A O 1
ATOM 4051 N N . GLN A 1 522 ? -28.878 3.091 18.300 1.00 62.72 522 GLN A N 1
ATOM 4052 C CA . GLN A 1 522 ? -29.972 2.450 17.575 1.00 62.72 522 GLN A CA 1
ATOM 4053 C C . GLN A 1 522 ? -29.899 2.844 16.093 1.00 62.72 522 GLN A C 1
ATOM 4055 O O . GLN A 1 522 ? -30.508 3.815 15.663 1.00 62.72 522 GLN A O 1
ATOM 4060 N N . LEU A 1 523 ? -29.170 2.061 15.288 1.00 58.41 523 LEU A N 1
ATOM 4061 C CA . LEU A 1 523 ? -29.049 2.271 13.831 1.00 58.41 523 LEU A CA 1
ATOM 4062 C C . LEU A 1 523 ? -30.404 2.274 13.083 1.00 58.41 523 LEU A C 1
ATOM 4064 O O . LEU A 1 523 ? -30.481 2.743 11.950 1.00 58.41 523 LEU A O 1
ATOM 4068 N N . VAL A 1 524 ? -31.462 1.724 13.691 1.00 48.34 524 VAL A N 1
ATOM 4069 C CA . VAL A 1 524 ? -32.733 1.409 13.019 1.00 48.34 524 VAL A CA 1
ATOM 4070 C C . VAL A 1 524 ? -33.743 2.569 13.049 1.00 48.34 524 VAL A C 1
ATOM 4072 O O . VAL A 1 524 ? -34.515 2.696 12.103 1.00 48.34 524 VAL A O 1
ATOM 4075 N N . GLU A 1 525 ? -33.717 3.467 14.044 1.00 46.09 525 GLU A N 1
ATOM 4076 C CA . GLU A 1 525 ? -34.722 4.549 14.146 1.00 46.09 525 GLU A CA 1
ATOM 4077 C C . GLU A 1 525 ? -34.331 5.852 13.423 1.00 46.09 525 GLU A C 1
ATOM 4079 O O . GLU A 1 525 ? -35.202 6.563 12.915 1.00 46.09 525 GLU A O 1
ATOM 4084 N N . ASP A 1 526 ? -33.036 6.133 13.253 1.00 44.28 526 ASP A N 1
ATOM 4085 C CA . ASP A 1 526 ? -32.570 7.320 12.512 1.00 44.28 526 ASP A CA 1
ATOM 4086 C C . ASP A 1 526 ? -32.720 7.183 10.986 1.00 44.28 526 ASP A C 1
ATOM 4088 O O . ASP A 1 526 ? -32.677 8.173 10.248 1.00 44.28 526 ASP A O 1
ATOM 4092 N N . ARG A 1 527 ? -32.986 5.962 10.498 1.00 44.25 527 ARG A N 1
ATOM 4093 C CA . ARG A 1 527 ? -33.280 5.663 9.086 1.00 44.25 527 ARG A CA 1
ATOM 4094 C C . ARG A 1 527 ? -34.531 6.393 8.583 1.00 44.25 527 ARG A C 1
ATOM 4096 O O . ARG A 1 527 ? -34.609 6.708 7.400 1.00 44.25 527 ARG A O 1
ATOM 4103 N N . ALA A 1 528 ? -35.487 6.670 9.473 1.00 38.38 528 ALA A N 1
ATOM 4104 C CA . ALA A 1 528 ? -36.781 7.256 9.127 1.00 38.38 528 ALA A CA 1
ATOM 4105 C C . ALA A 1 528 ? -36.815 8.791 9.200 1.00 38.38 528 ALA A C 1
ATOM 4107 O O . ALA A 1 528 ? -37.718 9.400 8.632 1.00 38.38 528 ALA A O 1
ATOM 4108 N N . ARG A 1 529 ? -35.866 9.439 9.894 1.00 42.41 529 ARG A N 1
ATOM 4109 C CA . ARG A 1 529 ? -35.989 10.878 10.194 1.00 42.41 529 ARG A CA 1
ATOM 4110 C C . ARG A 1 529 ? -35.203 11.798 9.265 1.00 42.41 529 ARG A C 1
ATOM 4112 O O . ARG A 1 529 ? -35.513 12.980 9.225 1.00 42.41 529 ARG A O 1
ATOM 4119 N N . GLY A 1 530 ? -34.200 11.319 8.525 1.00 38.97 530 GLY A N 1
ATOM 4120 C CA . GLY A 1 530 ? -33.388 12.195 7.659 1.00 38.97 530 GLY A CA 1
ATOM 4121 C C . GLY A 1 530 ? -32.668 13.330 8.410 1.00 38.97 530 GLY A C 1
ATOM 4122 O O . GLY A 1 530 ? -32.138 14.249 7.789 1.00 38.97 530 GLY A O 1
ATOM 4123 N N . VAL A 1 531 ? -32.636 13.276 9.745 1.00 38.59 531 VAL A N 1
ATOM 4124 C CA . VAL A 1 531 ? -32.028 14.292 10.599 1.00 38.59 531 VAL A CA 1
ATOM 4125 C C . VAL A 1 531 ? -30.573 13.896 10.814 1.00 38.59 531 VAL A C 1
ATOM 4127 O O . VAL A 1 531 ? -30.265 13.018 11.613 1.00 38.59 531 VAL A O 1
ATOM 4130 N N . GLY A 1 532 ? -29.660 14.531 10.078 1.00 40.72 532 GLY A N 1
ATOM 4131 C CA . GLY A 1 532 ? -28.266 14.601 10.516 1.00 40.72 532 GLY A CA 1
ATOM 4132 C C . GLY A 1 532 ? -28.179 15.353 11.853 1.00 40.72 532 GLY A C 1
ATOM 4133 O O . GLY A 1 532 ? -29.066 16.160 12.148 1.00 40.72 532 GLY A O 1
ATOM 4134 N N . PRO A 1 533 ? -27.142 15.127 12.677 1.00 37.47 533 PRO A N 1
ATOM 4135 C CA . PRO A 1 533 ? -27.015 15.804 13.959 1.00 37.47 533 PRO A CA 1
ATOM 4136 C C . PRO A 1 533 ? -26.954 17.319 13.734 1.00 37.47 533 PRO A C 1
ATOM 4138 O O . PRO A 1 533 ? -25.963 17.862 13.246 1.00 37.47 533 PRO A O 1
ATOM 4141 N N . THR A 1 534 ? -28.026 18.031 14.088 1.00 34.78 534 THR A N 1
ATOM 4142 C CA . THR A 1 534 ? -28.005 19.492 14.160 1.00 34.78 534 THR A CA 1
ATOM 4143 C C . THR A 1 534 ? -26.970 19.893 15.200 1.00 34.78 534 THR A C 1
ATOM 4145 O O . THR A 1 534 ? -27.173 19.676 16.396 1.00 34.78 534 THR A O 1
ATOM 4148 N N . ARG A 1 535 ? -25.861 20.489 14.744 1.00 35.25 535 ARG A N 1
ATOM 4149 C CA . ARG A 1 535 ? -24.894 21.203 15.588 1.00 35.25 535 ARG A CA 1
ATOM 4150 C C . ARG A 1 535 ? -25.649 22.255 16.407 1.00 35.25 535 ARG A C 1
ATOM 4152 O O . ARG A 1 535 ? -25.866 23.371 15.941 1.00 35.25 535 ARG A O 1
ATOM 4159 N N . LYS A 1 536 ? -26.035 21.925 17.641 1.00 31.05 536 LYS A N 1
ATOM 4160 C CA . LYS A 1 536 ? -26.346 22.944 18.643 1.00 31.05 536 LYS A CA 1
ATOM 4161 C C . LYS A 1 536 ? -25.023 23.592 19.026 1.00 31.05 536 LYS A C 1
ATOM 4163 O O . LYS A 1 536 ? -24.226 23.024 19.768 1.00 31.05 536 LYS A O 1
ATOM 4168 N N . VAL A 1 537 ? -24.778 24.770 18.464 1.00 30.53 537 VAL A N 1
ATOM 4169 C CA . VAL A 1 537 ? -23.771 25.701 18.969 1.00 30.53 537 VAL A CA 1
ATOM 4170 C C . VAL A 1 537 ? -24.142 25.982 20.423 1.00 30.53 537 VAL A C 1
ATOM 4172 O O . VAL A 1 537 ? -25.189 26.563 20.693 1.00 30.53 537 VAL A O 1
ATOM 4175 N N . LEU A 1 538 ? -23.323 25.508 21.363 1.00 31.28 538 LEU A N 1
ATOM 4176 C CA . LEU A 1 538 ? -23.447 25.853 22.776 1.00 31.28 538 LEU A CA 1
ATOM 4177 C C . LEU A 1 538 ? -23.147 27.349 22.922 1.00 31.28 538 LEU A C 1
ATOM 4179 O O . LEU A 1 538 ? -21.990 27.762 23.008 1.00 31.28 538 LEU A O 1
ATOM 4183 N N . SER A 1 539 ? -24.192 28.174 22.910 1.00 31.27 539 SER A N 1
ATOM 4184 C CA . SER A 1 539 ? -24.103 29.567 23.324 1.00 31.27 539 SER A CA 1
ATOM 4185 C C . SER A 1 539 ? -23.835 29.617 24.827 1.00 31.27 539 SER A C 1
ATOM 4187 O O . SER A 1 539 ? -24.567 29.036 25.627 1.00 31.27 539 SER A O 1
ATOM 4189 N N . LYS A 1 540 ? -22.763 30.315 25.207 1.00 39.16 540 LYS A N 1
ATOM 4190 C CA . LYS A 1 540 ? -22.444 30.664 26.593 1.00 39.16 540 LYS A CA 1
ATOM 4191 C C . LYS A 1 540 ? -23.604 31.455 27.206 1.00 39.16 540 LYS A C 1
ATOM 4193 O O . LYS A 1 540 ? -23.717 32.646 26.938 1.00 39.16 540 LYS A O 1
ATOM 4198 N N . GLU A 1 541 ? -24.387 30.848 28.093 1.00 31.06 541 GLU A N 1
ATOM 4199 C CA . GLU A 1 541 ? -25.262 31.596 29.001 1.00 31.06 541 GLU A CA 1
ATOM 4200 C C . GLU A 1 541 ? -25.125 31.138 30.461 1.00 31.06 541 GLU A C 1
ATOM 4202 O O . GLU A 1 541 ? -25.570 30.073 30.871 1.00 31.06 541 GLU A O 1
ATOM 4207 N N . LYS A 1 542 ? -24.455 32.016 31.220 1.00 34.28 542 LYS A N 1
ATOM 4208 C CA . LYS A 1 542 ? -24.701 32.427 32.613 1.00 34.28 542 LYS A CA 1
ATOM 4209 C C . LYS A 1 542 ? -25.024 31.334 33.644 1.00 34.28 542 LYS A C 1
ATOM 4211 O O . LYS A 1 542 ? -26.169 31.148 34.039 1.00 34.28 542 LYS A O 1
ATOM 4216 N N . PHE A 1 543 ? -23.970 30.803 34.265 1.00 28.73 543 PHE A N 1
ATOM 4217 C CA . PHE A 1 543 ? -24.032 30.359 35.660 1.00 28.73 543 PHE A CA 1
ATOM 4218 C C . PHE A 1 543 ? -23.958 31.595 36.573 1.00 28.73 543 PHE A C 1
ATOM 4220 O O . PHE A 1 543 ? -22.893 32.190 36.750 1.00 28.73 543 PHE A O 1
ATOM 4227 N N . ARG A 1 544 ? -25.100 32.025 37.123 1.00 31.77 544 ARG A N 1
ATOM 4228 C CA . ARG A 1 544 ? -25.140 32.964 38.251 1.00 31.77 544 ARG A CA 1
ATOM 4229 C C . ARG A 1 544 ? -25.108 32.156 39.547 1.00 31.77 544 ARG A C 1
ATOM 4231 O O . ARG A 1 544 ? -25.998 31.363 39.821 1.00 31.77 544 ARG A O 1
ATOM 4238 N N . SER A 1 545 ? -24.035 32.389 40.291 1.00 33.56 545 SER A N 1
ATOM 4239 C CA . SER A 1 545 ? -23.759 31.958 41.659 1.00 33.56 545 SER A CA 1
ATOM 4240 C C . SER A 1 545 ? -24.914 32.261 42.622 1.00 33.56 545 SER A C 1
ATOM 4242 O O . SER A 1 545 ? -25.359 33.405 42.723 1.00 33.56 545 SER A O 1
ATOM 4244 N N . SER A 1 546 ? -25.337 31.248 43.376 1.00 29.02 546 SER A N 1
ATOM 4245 C CA . SER A 1 546 ? -26.048 31.397 44.646 1.00 29.02 546 SER A CA 1
ATOM 4246 C C . SER A 1 546 ? -25.246 30.670 45.727 1.00 29.02 546 SER A C 1
ATOM 4248 O O . SER A 1 546 ? -25.417 29.472 45.947 1.00 29.02 546 SER A O 1
ATOM 4250 N N . TYR A 1 547 ? -24.331 31.399 46.368 1.00 33.03 547 TYR A N 1
ATOM 4251 C CA . TYR A 1 547 ? -23.645 30.963 47.584 1.00 33.03 547 TYR A CA 1
ATOM 4252 C C . TYR A 1 547 ? -24.636 30.958 48.756 1.00 33.03 547 TYR A C 1
ATOM 4254 O O . TYR A 1 547 ? -25.178 31.997 49.135 1.00 33.03 547 TYR A O 1
ATOM 4262 N N . GLY A 1 548 ? -24.865 29.775 49.326 1.00 33.25 548 GLY A N 1
ATOM 4263 C CA . GLY A 1 548 ? -25.601 29.578 50.570 1.00 33.25 548 GLY A CA 1
ATOM 4264 C C . GLY A 1 548 ? -24.728 29.869 51.791 1.00 33.25 548 GLY A C 1
ATOM 4265 O O . GLY A 1 548 ? -23.616 29.361 51.908 1.00 33.25 548 GLY A O 1
ATOM 4266 N N . ARG A 1 549 ? -25.269 30.694 52.694 1.00 30.55 549 ARG A N 1
ATOM 4267 C CA . ARG A 1 549 ? -24.782 30.998 54.048 1.00 30.55 549 ARG A CA 1
ATOM 4268 C C . ARG A 1 549 ? -24.583 29.730 54.885 1.00 30.55 549 ARG A C 1
ATOM 4270 O O . ARG A 1 549 ? -25.537 28.989 55.111 1.00 30.55 549 ARG A O 1
ATOM 4277 N N . THR A 1 550 ? -23.399 29.576 55.463 1.00 35.91 550 THR A N 1
ATOM 4278 C CA . THR A 1 550 ? -23.170 28.789 56.679 1.00 35.91 550 THR A CA 1
ATOM 4279 C C . THR A 1 550 ? -23.766 29.523 57.886 1.00 35.91 550 THR A C 1
ATOM 4281 O O . THR A 1 550 ? -23.475 30.694 58.123 1.00 35.91 550 THR A O 1
ATOM 4284 N N . LYS A 1 551 ? -24.635 28.837 58.640 1.00 36.06 551 LYS A N 1
ATOM 4285 C CA . LYS A 1 551 ? -25.065 29.223 59.991 1.00 36.06 551 LYS A CA 1
ATOM 4286 C C . LYS A 1 551 ? -24.189 28.482 60.999 1.00 36.06 551 LYS A C 1
ATOM 4288 O O . LYS A 1 551 ? -24.195 27.257 61.022 1.00 36.06 551 LYS A O 1
ATOM 4293 N N . THR A 1 552 ? -23.485 29.232 61.833 1.00 37.62 552 THR A N 1
ATOM 4294 C CA . THR A 1 552 ? -23.015 28.813 63.156 1.00 37.62 552 THR A CA 1
ATOM 4295 C C . THR A 1 552 ? -24.178 28.880 64.145 1.00 37.62 552 THR A C 1
ATOM 4297 O O . THR A 1 552 ? -24.904 29.875 64.158 1.00 37.62 552 THR A O 1
ATOM 4300 N N . VAL A 1 553 ? -24.347 27.849 64.977 1.00 39.59 553 VAL A N 1
ATOM 4301 C CA . VAL A 1 553 ? -25.056 27.936 66.264 1.00 39.59 553 VAL A CA 1
ATOM 4302 C C . VAL A 1 553 ? -24.328 27.038 67.271 1.00 39.59 553 VAL A C 1
ATOM 4304 O O . VAL A 1 553 ? -24.228 25.841 67.027 1.00 39.59 553 VAL A O 1
ATOM 4307 N N . ASN A 1 554 ? -23.851 27.707 68.329 1.00 47.19 554 ASN A N 1
ATOM 4308 C CA . ASN A 1 554 ? -23.393 27.307 69.672 1.00 47.19 554 ASN A CA 1
ATOM 4309 C C . ASN A 1 554 ? -22.550 26.048 69.869 1.00 47.19 554 ASN A C 1
ATOM 4311 O O . ASN A 1 554 ? -23.108 24.933 69.808 1.00 47.19 554 ASN A O 1
#

Secondary structure (DSSP, 8-state):
-HHHHHHHHHHHHHHHHHHHH--PEEEEEEEEE--TTTTSSS---PPPSS-HHHHHHHHHHHHH-HHHHHHHHHHHHHHHHHHTT---SEEEEEEEEE-TTS-EEEEEEEEE-TTS-HHHHHHHHHHHHH-TTSTTHHHHHHHHHHTTTEEEEEEEEEPPHHHHHHHHHHHSTT----GGGHHHHHHHHHHHHHTTHHHHHT-TTHHHHHHSPPEEEETTEEEE--TTPPPPP---S--SHHHHHHHHHHHHHHHHHHHSTT-HHHH----TTS-TT-GGGEE-S--TT-SEEE---SPPHHHHHHHHHHH--GGGTTS-GGGG---EEEEEEESSHHHHHHHHHHHHHHSEEEEEEETTTS--TT----EEEEEEEEEE-TT---TT-EEEEEEEEEEEEHHHHHHHTSHHHHHHHHHHHHHHHHTT--GGGHHHHHHHHHHHH---HHHHHHHHHHHHHHHHHHHHHHTTT--TTTHHHHHHHHHHHHHHHHHHT--HHHHHHHHHHH--HHHHHHH---TTTGGGT-----------------PPPPPP--

Organism: NCBI:txid2562237

Radius of gyration: 28.14 Å; chains: 1; bounding box: 62×68×112 Å

pLDDT: mean 75.31, std 20.34, range [28.73, 98.44]